Protein AF-0000000072192638 (afdb_homodimer)

pLDDT: mean 90.64, std 17.36, range [26.2, 98.94]

Sequence (590 aa):
MRHIPTTFLRSALPALLLTLCLALPALAAQKEGLLLVAFGTSVPEAQPALTAIDKEFKAAFPHSPVIWAYTSSIIRAKLEKKGVHIGDVAAGLEELARQKVDVVRVQSLHVVAGEEFSEMERLLVSWLARHPDSFKAVYLGRPLLESRQDAEDVCRAVLGATEGRRKPGELLALMGHGQSHGRGDMVIEGMRATLSYADNLAVLATVEGSRGFDQVLAAIKTSRASVIWLQPFMVVAGDHARNDLAGDEPDSWASRIRALGLTPRPVLTGLGELPGVRAVFVRHARDSRDDLLKKMRHIPTTFLRSALPALLLTLCLALPALAAQKEGLLLVAFGTSVPEAQPALTAIDKEFKAAFPHSPVIWAYTSSIIRAKLEKKGVHIGDVAAGLEELARQKVDVVRVQSLHVVAGEEFSEMERLLVSWLARHPDSFKAVYLGRPLLESRQDAEDVCRAVLGATEGRRKPGELLALMGHGQSHGRGDMVIEGMRATLSYADNLAVLATVEGSRGFDQVLAAIKTSRASVIWLQPFMVVAGDHARNDLAGDEPDSWASRIRALGLTPRPVLTGLGELPGVRAVFVRHARDSRDDLLKK

Secondary structure (DSSP, 8-state):
-----------------------------PPEEEEEEE-----GGGHHHHHHHHHHHHHHSTTS-EEEEES-HHHHHHHHHTT---B-HHHHHHHHHHTT-SEEEEEE--SSSSHHHHHHHHHHHHHHHH-TTS-SEEEEEPPS--SHHHHHHHHHHHHHTTTTTSPTT-EEEEEE---TT-TTHHHHHHHHHHHHHH-TTEEEEESSSSS-THHHHHHHHHHT-SEEEEEE-SSS--HIIIIIIT-SSTTSHHHHHHHTT-EEEE----GGGSHHHHHHHHHHHHH---BTT--/-------------------------------EEEEEEE-----GGGHHHHHHHHHHHHHHSTTS-EEEEES-HHHHHHHHHTT---B-HHHHHHHHHHTT-SEEEEEE--SSSSHHHHHHHHHHHHHHHH-TTS-SEEEEEPPS--SHHHHHHHHHHHHHTTTTTSPTT-EEEEEE---TT-TTHHHHHHHHHHHHHH-TTEEEEESSSSS-THHHHHHHHHHT-SEEEEEE-SSS--HIIIIIIT-SSTTSHHHHHHHTT-EEEE----GGGSHHHHHHHHHHHHH---BTT--

Organism: NCBI:txid901

InterPro domains:
  IPR010388 Anaerobic cobalt chelatase [PF06180] (33-287)
  IPR010388 Anaerobic cobalt chelatase [PIRSF033579] (31-289)

Structure (mmCIF, N/CA/C/O backbone):
data_AF-0000000072192638-model_v1
#
loop_
_entity.id
_entity.type
_entity.pdbx_description
1 polymer 'Sirohydrochlorin cobaltochelatase CbiK / Sirohydrochlorin ferrochelatase'
#
loop_
_atom_site.group_PDB
_atom_site.id
_atom_site.type_symbol
_atom_site.label_atom_id
_atom_site.label_alt_id
_atom_site.label_comp_id
_atom_site.label_asym_id
_atom_site.label_entity_id
_atom_site.label_seq_id
_atom_site.pdbx_PDB_ins_code
_atom_site.Cartn_x
_atom_site.Cartn_y
_atom_site.Cartn_z
_atom_site.occupancy
_atom_site.B_iso_or_equiv
_atom_site.auth_seq_id
_atom_site.auth_comp_id
_atom_site.auth_asym_id
_atom_site.auth_atom_id
_atom_site.pdbx_PDB_model_num
ATOM 1 N N . MET A 1 1 ? -65.125 16.969 -84.562 1 26.2 1 MET A N 1
ATOM 2 C CA . MET A 1 1 ? -65.375 16.531 -83.25 1 26.2 1 MET A CA 1
ATOM 3 C C . MET A 1 1 ? -64.25 16.906 -82.312 1 26.2 1 MET A C 1
ATOM 5 O O . MET A 1 1 ? -63.156 16.391 -82.375 1 26.2 1 MET A O 1
ATOM 9 N N . ARG A 1 2 ? -64.125 18.25 -81.875 1 30.3 2 ARG A N 1
ATOM 10 C CA . ARG A 1 2 ? -63.156 19.125 -81.312 1 30.3 2 ARG A CA 1
ATOM 11 C C . ARG A 1 2 ? -62.812 18.688 -79.875 1 30.3 2 ARG A C 1
ATOM 13 O O . ARG A 1 2 ? -63.719 18.359 -79.125 1 30.3 2 ARG A O 1
ATOM 20 N N . HIS A 1 3 ? -61.625 18.141 -79.688 1 32.28 3 HIS A N 1
ATOM 21 C CA . HIS A 1 3 ? -60.906 17.562 -78.562 1 32.28 3 HIS A CA 1
ATOM 22 C C . HIS A 1 3 ? -60.812 18.531 -77.375 1 32.28 3 HIS A C 1
ATOM 24 O O . HIS A 1 3 ? -60.344 19.656 -77.562 1 32.28 3 HIS A O 1
ATOM 30 N N . ILE A 1 4 ? -61.844 18.562 -76.438 1 34.12 4 ILE A N 1
ATOM 31 C CA . ILE A 1 4 ? -61.969 19.406 -75.312 1 34.12 4 ILE A CA 1
ATOM 32 C C . ILE A 1 4 ? -60.812 19.141 -74.312 1 34.12 4 ILE A C 1
ATOM 34 O O . ILE A 1 4 ? -60.531 18 -73.938 1 34.12 4 ILE A O 1
ATOM 38 N N . PRO A 1 5 ? -59.812 20.078 -74.188 1 33.78 5 PRO A N 1
ATOM 39 C CA . PRO A 1 5 ? -58.594 20.016 -73.375 1 33.78 5 PRO A CA 1
ATOM 40 C C . PRO A 1 5 ? -58.906 19.969 -71.875 1 33.78 5 PRO A C 1
ATOM 42 O O . PRO A 1 5 ? -59.594 20.844 -71.375 1 33.78 5 PRO A O 1
ATOM 45 N N . THR A 1 6 ? -59.219 18.797 -71.25 1 34.03 6 THR A N 1
ATOM 46 C CA . THR A 1 6 ? -59.562 18.703 -69.875 1 34.03 6 THR A CA 1
ATOM 47 C C . THR A 1 6 ? -58.375 19.094 -69 1 34.03 6 THR A C 1
ATOM 49 O O . THR A 1 6 ? -57.312 18.516 -69.125 1 34.03 6 THR A O 1
ATOM 52 N N . THR A 1 7 ? -58.188 20.406 -68.625 1 34.72 7 THR A N 1
ATOM 53 C CA . THR A 1 7 ? -57.125 20.969 -67.75 1 34.72 7 THR A CA 1
ATOM 54 C C . THR A 1 7 ? -57.219 20.375 -66.312 1 34.72 7 THR A C 1
ATOM 56 O O . THR A 1 7 ? -58.25 20.5 -65.625 1 34.72 7 THR A O 1
ATOM 59 N N . PHE A 1 8 ? -56.656 19.172 -66 1 31.94 8 PHE A N 1
ATOM 60 C CA . PHE A 1 8 ? -56.594 18.5 -64.75 1 31.94 8 PHE A CA 1
ATOM 61 C C . PHE A 1 8 ? -55.812 19.328 -63.719 1 31.94 8 PHE A C 1
ATOM 63 O O . PHE A 1 8 ? -54.656 19.688 -63.969 1 31.94 8 PHE A O 1
ATOM 70 N N . LEU A 1 9 ? -56.469 20.234 -62.906 1 30 9 LEU A N 1
ATOM 71 C CA . LEU A 1 9 ? -55.938 21.016 -61.812 1 30 9 LEU A CA 1
ATOM 72 C C . LEU A 1 9 ? -55.281 20.094 -60.75 1 30 9 LEU A C 1
ATOM 74 O O . LEU A 1 9 ? -55.969 19.297 -60.125 1 30 9 LEU A O 1
ATOM 78 N N . ARG A 1 10 ? -54.031 19.609 -60.938 1 32.44 10 ARG A N 1
ATOM 79 C CA . ARG A 1 10 ? -53.281 18.844 -59.969 1 32.44 10 ARG A CA 1
ATOM 80 C C . ARG A 1 10 ? -53.125 19.609 -58.656 1 32.44 10 ARG A C 1
ATOM 82 O O . ARG A 1 10 ? -52.625 20.734 -58.656 1 32.44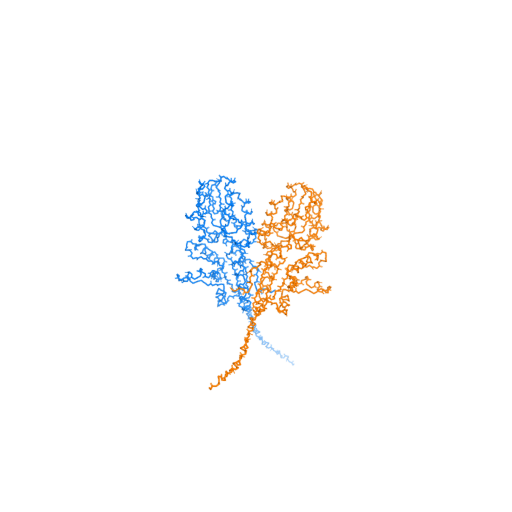 10 ARG A O 1
ATOM 89 N N . SER A 1 11 ? -54.062 19.516 -57.688 1 30.22 11 SER A N 1
ATOM 90 C CA . SER A 1 11 ? -54 20.078 -56.344 1 30.22 11 SER A CA 1
ATOM 91 C C . SER A 1 11 ? -52.719 19.641 -55.625 1 30.22 11 SER A C 1
ATOM 93 O O . SER A 1 11 ? -52.406 18.438 -55.562 1 30.22 11 SER A O 1
ATOM 95 N N . ALA A 1 12 ? -51.594 20.406 -55.719 1 35.44 12 ALA A N 1
ATOM 96 C CA . ALA A 1 12 ? -50.375 20.219 -54.969 1 35.44 12 ALA A CA 1
ATOM 97 C C . ALA A 1 12 ? -50.625 20.188 -53.469 1 35.44 12 ALA A C 1
ATOM 99 O O . ALA A 1 12 ? -51.125 21.156 -52.875 1 35.44 12 ALA A O 1
ATOM 100 N N . LEU A 1 13 ? -51.062 19.031 -52.906 1 39 13 LEU A N 1
ATOM 101 C CA . LEU A 1 13 ? -51.125 18.938 -51.469 1 39 13 LEU A CA 1
ATOM 102 C C . LEU A 1 13 ? -49.812 19.297 -50.812 1 39 13 LEU A C 1
ATOM 104 O O . LEU A 1 13 ? -48.75 18.766 -51.219 1 39 13 LEU A O 1
ATOM 108 N N . PRO A 1 14 ? -49.656 20.453 -50.188 1 40 14 PRO A N 1
ATOM 109 C CA . PRO A 1 14 ? -48.406 20.703 -49.469 1 40 14 PRO A CA 1
ATOM 110 C C . PRO A 1 14 ? -48.062 19.609 -48.469 1 40 14 PRO A C 1
ATOM 112 O O . PRO A 1 14 ? -48.969 19.094 -47.781 1 40 14 PRO A O 1
ATOM 115 N N . ALA A 1 15 ? -47.188 18.609 -48.875 1 42.5 15 ALA A N 1
ATOM 116 C CA . ALA A 1 15 ? -46.625 17.703 -47.875 1 42.5 15 ALA A CA 1
ATOM 117 C C . ALA A 1 15 ? -46.156 18.453 -46.625 1 42.5 15 ALA A C 1
ATOM 119 O O . ALA A 1 15 ? -45.281 19.344 -46.719 1 42.5 15 ALA A O 1
ATOM 120 N N . LEU A 1 16 ? -47.062 18.688 -45.719 1 42.06 16 LEU A N 1
ATOM 121 C CA . LEU A 1 16 ? -46.656 19.156 -44.375 1 42.06 16 LEU A CA 1
ATOM 122 C C . LEU A 1 16 ? -45.5 18.297 -43.844 1 42.06 16 LEU A C 1
ATOM 124 O O . LEU A 1 16 ? -45.656 17.078 -43.656 1 42.06 16 LEU A O 1
ATOM 128 N N . LEU A 1 17 ? -44.312 18.594 -44.25 1 44.81 17 LEU A N 1
ATOM 129 C CA . LEU A 1 17 ? -43.156 18 -43.594 1 44.81 17 LEU A CA 1
ATOM 130 C C . LEU A 1 17 ? -43.25 18.188 -42.062 1 44.81 17 LEU A C 1
ATOM 132 O O . LEU A 1 17 ? -43.156 19.312 -41.594 1 44.81 17 LEU A O 1
ATOM 136 N N . LEU A 1 18 ? -44.062 17.391 -41.406 1 45.38 18 LEU A N 1
ATOM 137 C CA . LEU A 1 18 ? -43.906 17.312 -39.969 1 45.38 18 LEU A CA 1
ATOM 138 C C . LEU A 1 18 ? -42.469 16.984 -39.562 1 45.38 18 LEU A C 1
ATOM 140 O O . LEU A 1 18 ? -42 15.898 -39.844 1 45.38 18 LEU A O 1
ATOM 144 N N . THR A 1 19 ? -41.625 17.969 -39.531 1 46.44 19 THR A N 1
ATOM 145 C CA . THR A 1 19 ? -40.375 17.734 -38.875 1 46.44 19 THR A CA 1
ATOM 146 C C . THR A 1 19 ? -40.594 17.156 -37.469 1 46.44 19 THR A C 1
ATOM 148 O O . THR A 1 19 ? -41.125 17.828 -36.594 1 46.44 19 THR A O 1
ATOM 151 N N . LEU A 1 20 ? -40.844 15.922 -37.438 1 45.16 20 LEU A N 1
ATOM 152 C CA . LEU A 1 20 ? -40.719 15.305 -36.125 1 45.16 20 LEU A CA 1
ATOM 153 C C . LEU A 1 20 ? -39.375 15.648 -35.5 1 45.16 20 LEU A C 1
ATOM 155 O O . LEU A 1 20 ? -38.312 15.227 -36 1 45.16 20 LEU A O 1
ATOM 159 N N . CYS A 1 21 ? -39.25 16.859 -34.906 1 45.91 21 CYS A N 1
ATOM 160 C CA . CYS A 1 21 ? -38.125 17.031 -33.969 1 45.91 21 CYS A CA 1
ATOM 161 C C . CYS A 1 21 ? -38.031 15.844 -33.031 1 45.91 21 CYS A C 1
ATOM 163 O O . CYS A 1 21 ? -38.781 15.742 -32.062 1 45.91 21 CYS A O 1
ATOM 165 N N . LEU A 1 22 ? -37.656 14.75 -33.531 1 44.25 22 LEU A N 1
ATOM 166 C CA . LEU A 1 22 ? -37.219 13.75 -32.562 1 44.25 22 LEU A CA 1
ATOM 167 C C . LEU A 1 22 ? -36.312 14.375 -31.516 1 44.25 22 LEU A C 1
ATOM 169 O O . LEU A 1 22 ? -35.188 14.812 -31.828 1 44.25 22 LEU A O 1
ATOM 173 N N . ALA A 1 23 ? -36.875 15.102 -30.531 1 42.44 23 ALA A N 1
ATOM 174 C CA . ALA A 1 23 ? -36.062 15.375 -29.344 1 42.44 23 ALA A CA 1
ATOM 175 C C . ALA A 1 23 ? -35.219 14.164 -28.969 1 42.44 23 ALA A C 1
ATOM 177 O O . ALA A 1 23 ? -35.75 13.125 -28.562 1 42.44 23 ALA A O 1
ATOM 178 N N . LEU A 1 24 ? -34.188 13.93 -29.703 1 43.53 24 LEU A N 1
ATOM 179 C CA . LEU A 1 24 ? -33.281 12.992 -29.031 1 43.53 24 LEU A CA 1
ATOM 180 C C . LEU A 1 24 ? -33.281 13.234 -27.516 1 43.53 24 LEU A C 1
ATOM 182 O O . LEU A 1 24 ? -33.156 14.367 -27.062 1 43.53 24 LEU A O 1
ATOM 186 N N . PRO A 1 25 ? -34 12.469 -26.672 1 42.62 25 PRO A N 1
ATOM 187 C CA . PRO A 1 25 ? -33.75 12.711 -25.25 1 42.62 25 PRO A CA 1
ATOM 188 C C . PRO A 1 25 ? -32.312 13.164 -24.969 1 42.62 25 PRO A C 1
ATOM 190 O O . PRO A 1 25 ? -31.375 12.633 -25.547 1 42.62 25 PRO A O 1
ATOM 193 N N . ALA A 1 26 ? -32.094 14.438 -24.906 1 43.69 26 ALA A N 1
ATOM 194 C CA . ALA A 1 26 ? -30.75 14.836 -24.453 1 43.69 26 ALA A CA 1
ATOM 195 C C . ALA A 1 26 ? -30.156 13.789 -23.516 1 43.69 26 ALA A C 1
ATOM 197 O O . ALA A 1 26 ? -30.75 13.461 -22.484 1 43.69 26 ALA A O 1
ATOM 198 N N . LEU A 1 27 ? -29.469 12.781 -23.984 1 50.38 27 LEU A N 1
ATOM 199 C CA . LEU A 1 27 ? -28.672 12.016 -23.031 1 50.38 27 LEU A CA 1
ATOM 200 C C . LEU A 1 27 ? -28.359 12.852 -21.797 1 50.38 27 LEU A C 1
ATOM 202 O O . LEU A 1 27 ? -27.656 13.852 -21.891 1 50.38 27 LEU A O 1
ATOM 206 N N . ALA A 1 28 ? -29.344 13.164 -20.984 1 52.78 28 ALA A N 1
ATOM 207 C CA . ALA A 1 28 ? -29.25 13.961 -19.766 1 52.78 28 ALA A CA 1
ATOM 208 C C . ALA A 1 28 ? -27.844 13.891 -19.188 1 52.78 28 ALA A C 1
ATOM 210 O O . ALA A 1 28 ? -27.281 12.805 -19 1 52.78 28 ALA A O 1
ATOM 211 N N . ALA A 1 29 ? -27.047 14.953 -19.281 1 72.5 29 ALA A N 1
ATOM 212 C CA . ALA A 1 29 ? -25.688 15.102 -18.766 1 72.5 29 ALA A CA 1
ATOM 213 C C . ALA A 1 29 ? -25.578 14.547 -17.344 1 72.5 29 ALA A C 1
ATOM 215 O O . ALA A 1 29 ? -26.422 14.828 -16.484 1 72.5 29 ALA A O 1
ATOM 216 N N . GLN A 1 30 ? -24.812 13.445 -17.047 1 89.25 30 GLN A N 1
ATOM 217 C CA . GLN A 1 30 ? -24.609 12.812 -15.75 1 89.25 30 GLN A CA 1
ATOM 218 C C . GLN A 1 30 ? -24.109 13.82 -14.719 1 89.25 30 GLN A C 1
ATOM 220 O O . GLN A 1 30 ? -23.219 14.609 -14.992 1 89.25 30 GLN A O 1
ATOM 225 N N . LYS A 1 31 ? -24.906 13.953 -13.664 1 96.81 31 LYS A N 1
ATOM 226 C CA . LYS A 1 31 ? -24.531 14.828 -12.547 1 96.81 31 LYS A CA 1
ATOM 227 C C . LYS A 1 31 ? -23.438 14.195 -11.703 1 96.81 31 LYS A C 1
ATOM 229 O O . LYS A 1 31 ? -23.594 13.07 -11.211 1 96.81 31 LYS A O 1
ATOM 234 N N . GLU A 1 32 ? -22.359 14.914 -11.555 1 98.19 32 GLU A N 1
ATOM 235 C CA . GLU A 1 32 ? -21.219 14.438 -10.781 1 98.19 32 GLU A CA 1
ATOM 236 C C . GLU A 1 32 ? -21.156 15.109 -9.414 1 98.19 32 GLU A C 1
ATOM 238 O O . GLU A 1 32 ? -21.578 16.266 -9.266 1 98.19 32 GLU A O 1
ATOM 243 N N . GLY A 1 33 ? -20.703 14.375 -8.414 1 98.75 33 GLY A N 1
ATOM 244 C CA . GLY A 1 33 ? -20.469 14.891 -7.078 1 98.75 33 GLY A CA 1
ATOM 245 C C . GLY A 1 33 ? -19.188 14.336 -6.453 1 98.75 33 GLY A C 1
ATOM 246 O O . GLY A 1 33 ? -18.703 13.281 -6.859 1 98.75 33 GLY A O 1
ATOM 247 N N . LEU A 1 34 ? -18.672 15.156 -5.496 1 98.88 34 LEU A N 1
ATOM 248 C CA . LEU A 1 34 ? -17.438 14.781 -4.828 1 98.88 34 LEU A CA 1
ATOM 249 C C . LEU A 1 34 ? -17.688 14.492 -3.35 1 98.88 34 LEU A C 1
ATOM 251 O O . LEU A 1 34 ? -18.422 15.219 -2.689 1 98.88 34 LEU A O 1
ATOM 255 N N . LEU A 1 35 ? -17.094 13.43 -2.896 1 98.94 35 LEU A N 1
ATOM 256 C CA . LEU A 1 35 ? -16.984 13.141 -1.471 1 98.94 35 LEU A CA 1
ATOM 257 C C . LEU A 1 35 ? -15.523 13.164 -1.027 1 98.94 35 LEU A C 1
ATOM 259 O O . LEU A 1 35 ? -14.75 12.281 -1.385 1 98.94 35 LEU A O 1
ATOM 263 N N . LEU A 1 36 ? -15.141 14.211 -0.312 1 98.88 36 LEU A N 1
ATOM 264 C CA . LEU A 1 36 ? -13.797 14.312 0.258 1 98.88 36 LEU A CA 1
ATOM 265 C C . LEU A 1 36 ? -13.758 13.695 1.651 1 98.88 36 LEU A C 1
ATOM 267 O O . LEU A 1 36 ? -14.523 14.086 2.533 1 98.88 36 LEU A O 1
ATOM 271 N N . VAL A 1 37 ? -12.852 12.695 1.82 1 98.81 37 VAL A N 1
ATOM 272 C CA . VAL A 1 37 ? -12.836 11.953 3.078 1 98.81 37 VAL A CA 1
ATOM 273 C C . VAL A 1 37 ? -11.5 12.172 3.791 1 98.81 37 VAL A C 1
ATOM 275 O O . VAL A 1 37 ? -10.445 11.805 3.271 1 98.81 37 VAL A O 1
ATOM 278 N N . ALA A 1 38 ? -11.57 12.773 4.98 1 98.06 38 ALA A N 1
ATOM 279 C CA . ALA A 1 38 ? -10.406 13.023 5.828 1 98.06 38 ALA A CA 1
ATOM 280 C C . ALA A 1 38 ? -10.578 12.367 7.195 1 98.06 38 ALA A C 1
ATOM 282 O O . ALA A 1 38 ? -11.68 11.969 7.57 1 98.06 38 ALA A O 1
ATOM 283 N N . PHE A 1 39 ? -9.453 12.148 7.844 1 95.12 39 PHE A N 1
ATOM 284 C CA . PHE A 1 39 ? -9.547 11.797 9.25 1 95.12 39 PHE A CA 1
ATOM 285 C C . PHE A 1 39 ? -10.25 12.898 10.039 1 95.12 39 PHE A C 1
ATOM 287 O O . PHE A 1 39 ? -11.094 12.609 10.891 1 95.12 39 PHE A O 1
ATOM 294 N N . GLY A 1 40 ? -9.852 14.125 9.711 1 93.19 40 GLY A N 1
ATOM 295 C CA . GLY A 1 40 ? -10.406 15.32 10.336 1 93.19 40 GLY A CA 1
ATOM 296 C C . GLY A 1 40 ? -9.477 15.938 11.367 1 93.19 40 GLY A C 1
ATOM 297 O O . GLY A 1 40 ? -8.43 15.367 11.688 1 93.19 40 GLY A O 1
ATOM 298 N N . THR A 1 41 ? -9.836 17.125 11.766 1 93.75 41 THR A N 1
ATOM 299 C CA . THR A 1 41 ? -9.117 17.797 12.836 1 93.75 41 THR A CA 1
ATOM 300 C C . THR A 1 41 ? -10.055 18.672 13.664 1 93.75 41 THR A C 1
ATOM 302 O O . THR A 1 41 ? -11.008 19.25 13.133 1 93.75 41 THR A O 1
ATOM 305 N N . SER A 1 42 ? -9.773 18.641 14.938 1 91.75 42 SER A N 1
ATOM 306 C CA . SER A 1 42 ? -10.508 19.547 15.812 1 91.75 42 SER A CA 1
ATOM 307 C C . SER A 1 42 ? -9.648 20.75 16.203 1 91.75 42 SER A C 1
ATOM 309 O O . SER A 1 42 ? -10.086 21.609 16.969 1 91.75 42 SER A O 1
ATOM 311 N N . VAL A 1 43 ? -8.43 20.812 15.727 1 91.38 43 VAL A N 1
ATOM 312 C CA . VAL A 1 43 ? -7.496 21.891 16.016 1 91.38 43 VAL A CA 1
ATOM 313 C C . VAL A 1 43 ? -7.723 23.047 15.023 1 91.38 43 VAL A C 1
ATOM 315 O O . VAL A 1 43 ? -7.445 22.906 13.836 1 91.38 43 VAL A O 1
ATOM 318 N N . PRO A 1 44 ? -8.117 24.172 15.539 1 92.12 44 PRO A N 1
ATOM 319 C CA . PRO A 1 44 ? -8.43 25.281 14.641 1 92.12 44 PRO A CA 1
ATOM 320 C C . PRO A 1 44 ? -7.25 25.688 13.766 1 92.12 44 PRO A C 1
ATOM 322 O O . PRO A 1 44 ? -7.426 25.984 12.578 1 92.12 44 PRO A O 1
ATOM 325 N N . GLU A 1 45 ? -6.086 25.625 14.297 1 93.19 45 GLU A N 1
ATOM 326 C CA . GLU A 1 45 ? -4.875 26.047 13.602 1 93.19 45 GLU A CA 1
ATOM 327 C C . GLU A 1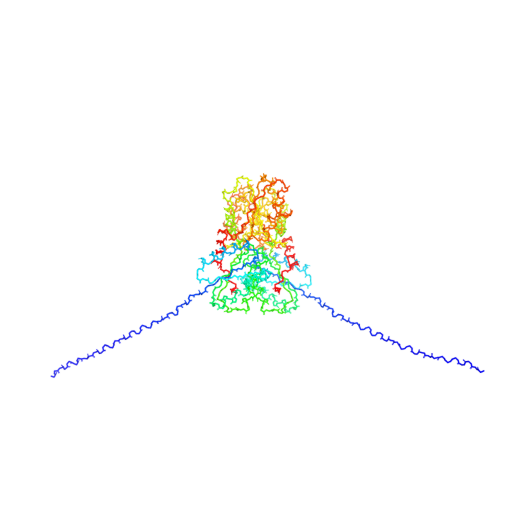 45 ? -4.551 25.109 12.438 1 93.19 45 GLU A C 1
ATOM 329 O O . GLU A 1 45 ? -3.748 25.453 11.57 1 93.19 45 GLU A O 1
ATOM 334 N N . ALA A 1 46 ? -5.195 23.984 12.438 1 93.31 46 ALA A N 1
ATOM 335 C CA . ALA A 1 46 ? -4.93 23 11.391 1 93.31 46 ALA A CA 1
ATOM 336 C C . ALA A 1 46 ? -5.945 23.109 10.258 1 93.31 46 ALA A C 1
ATOM 338 O O . ALA A 1 46 ? -5.773 22.5 9.195 1 93.31 46 ALA A O 1
ATOM 339 N N . GLN A 1 47 ? -6.922 23.922 10.367 1 93.5 47 GLN A N 1
ATOM 340 C CA . GLN A 1 47 ? -8.062 24 9.461 1 93.5 47 GLN A CA 1
ATOM 341 C C . GLN A 1 47 ? -7.648 24.562 8.102 1 93.5 47 GLN A C 1
ATOM 343 O O . GLN A 1 47 ? -8.227 24.203 7.074 1 93.5 47 GLN A O 1
ATOM 348 N N . PRO A 1 48 ? -6.613 25.422 8.062 1 95.56 48 PRO A N 1
ATOM 349 C CA . PRO A 1 48 ? -6.238 26.016 6.777 1 95.56 48 PRO A CA 1
ATOM 350 C C . PRO A 1 48 ? -5.918 24.984 5.711 1 95.56 48 PRO A C 1
ATOM 352 O O . PRO A 1 48 ? -6.219 25.188 4.531 1 95.56 48 PRO A O 1
ATOM 355 N N . ALA A 1 49 ? -5.355 23.891 6.074 1 97.62 49 ALA A N 1
ATOM 356 C CA . ALA A 1 49 ? -5.051 22.812 5.121 1 97.62 49 ALA A CA 1
ATOM 357 C C . ALA A 1 49 ? -6.32 22.281 4.469 1 97.62 49 ALA A C 1
ATOM 359 O O . ALA A 1 49 ? -6.387 22.156 3.244 1 97.62 49 ALA A O 1
ATOM 360 N N . LEU A 1 50 ? -7.336 22.031 5.266 1 97.88 50 LEU A N 1
ATOM 361 C CA . LEU A 1 50 ? -8.586 21.469 4.758 1 97.88 50 LEU A CA 1
ATOM 362 C C . LEU A 1 50 ? -9.359 22.516 3.953 1 97.88 50 LEU A C 1
ATOM 364 O O . LEU A 1 50 ? -9.984 22.188 2.945 1 97.88 50 LEU A O 1
ATOM 368 N N . THR A 1 51 ? -9.281 23.766 4.398 1 97.62 51 THR A N 1
ATOM 369 C CA . THR A 1 51 ? -9.914 24.859 3.668 1 97.62 51 THR A CA 1
ATOM 370 C C . THR A 1 51 ? -9.281 25.016 2.289 1 97.62 51 THR A C 1
ATOM 372 O O . THR A 1 51 ? -9.992 25.203 1.296 1 97.62 51 THR A O 1
ATOM 375 N N . ALA A 1 52 ? -7.984 24.984 2.264 1 98.62 52 ALA A N 1
ATOM 376 C CA . ALA A 1 52 ? -7.285 25.109 0.989 1 98.62 52 ALA A CA 1
ATOM 377 C C . ALA A 1 52 ? -7.645 23.953 0.051 1 98.62 52 ALA A C 1
ATOM 379 O O . ALA A 1 52 ? -7.832 24.172 -1.149 1 98.62 52 ALA A O 1
ATOM 380 N N . ILE A 1 53 ? -7.742 22.75 0.589 1 98.81 53 ILE A N 1
ATOM 381 C CA . ILE A 1 53 ? -8.133 21.594 -0.205 1 98.81 53 ILE A CA 1
ATOM 382 C C . ILE A 1 53 ? -9.547 21.797 -0.752 1 98.81 53 ILE A C 1
ATOM 384 O O . ILE A 1 53 ? -9.797 21.578 -1.94 1 98.81 53 ILE A O 1
ATOM 388 N N . ASP A 1 54 ? -10.438 22.234 0.095 1 98.69 54 ASP A N 1
ATOM 389 C CA . ASP A 1 54 ? -11.812 22.484 -0.315 1 98.69 54 ASP A CA 1
ATOM 390 C C . ASP A 1 54 ? -11.867 23.469 -1.486 1 98.69 54 ASP A C 1
ATOM 392 O O . ASP A 1 54 ? -12.531 23.203 -2.49 1 98.69 54 ASP A O 1
ATOM 396 N N . LYS A 1 55 ? -11.141 24.516 -1.323 1 98.69 55 LYS A N 1
ATOM 397 C CA . LYS A 1 55 ? -11.117 25.547 -2.355 1 98.69 55 LYS A CA 1
ATOM 398 C C . LYS A 1 55 ? -10.586 25 -3.674 1 98.69 55 LYS A C 1
ATOM 400 O O . LYS A 1 55 ? -11.133 25.297 -4.742 1 98.69 55 LYS A O 1
ATOM 405 N N . GLU A 1 56 ? -9.555 24.25 -3.59 1 98.75 56 GLU A N 1
ATOM 406 C CA . GLU A 1 56 ? -8.945 23.672 -4.789 1 98.75 56 GLU A CA 1
ATOM 407 C C . GLU A 1 56 ? -9.914 22.734 -5.5 1 98.75 56 GLU A C 1
ATOM 409 O O . GLU A 1 56 ? -10.023 22.766 -6.73 1 98.75 56 GLU A O 1
ATOM 414 N N . PHE A 1 57 ? -10.547 21.891 -4.77 1 98.88 57 PHE A N 1
ATOM 415 C CA . PHE A 1 57 ? -11.469 20.922 -5.363 1 98.88 57 PHE A CA 1
ATOM 416 C C . PHE A 1 57 ? -12.672 21.641 -5.973 1 98.88 57 PHE A C 1
ATOM 418 O O . PHE A 1 57 ? -13.133 21.281 -7.059 1 98.88 57 PHE A O 1
ATOM 425 N N . LYS A 1 58 ? -13.211 22.641 -5.316 1 98.69 58 LYS A N 1
ATOM 426 C CA . LYS A 1 58 ? -14.344 23.391 -5.855 1 98.69 58 LYS A CA 1
ATOM 427 C C . LYS A 1 58 ? -13.961 24.109 -7.145 1 98.69 58 LYS A C 1
ATOM 429 O O . LYS A 1 58 ? -14.773 24.234 -8.062 1 98.69 58 LYS A O 1
ATOM 434 N N . ALA A 1 59 ? -12.734 24.5 -7.219 1 98.62 59 ALA A N 1
ATOM 435 C CA . ALA A 1 59 ? -12.25 25.141 -8.438 1 98.62 59 ALA A CA 1
ATOM 436 C C . ALA A 1 59 ? -12.078 24.125 -9.562 1 98.62 59 ALA A C 1
ATOM 438 O O . ALA A 1 59 ? -12.359 24.422 -10.727 1 98.62 59 ALA A O 1
ATOM 439 N N . ALA A 1 60 ? -11.656 22.969 -9.242 1 98.5 60 ALA A N 1
ATOM 440 C CA . ALA A 1 60 ? -11.367 21.938 -10.234 1 98.5 60 ALA A CA 1
ATOM 441 C C . ALA A 1 60 ? -12.656 21.281 -10.719 1 98.5 60 ALA A C 1
ATOM 443 O O . ALA A 1 60 ? -12.711 20.766 -11.836 1 98.5 60 ALA A O 1
ATOM 444 N N . PHE A 1 61 ? -13.641 21.297 -9.852 1 98.25 61 PHE A N 1
ATOM 445 C CA . PHE A 1 61 ? -14.938 20.703 -10.172 1 98.25 61 PHE A CA 1
ATOM 446 C C . PHE A 1 61 ? -16.062 21.703 -9.945 1 98.25 61 PHE A C 1
ATOM 448 O O . PHE A 1 61 ? -16.953 21.469 -9.109 1 98.25 61 PHE A O 1
ATOM 455 N N . PRO A 1 62 ? -16.141 22.719 -10.789 1 97.06 62 PRO A N 1
ATOM 456 C CA . PRO A 1 62 ? -17.016 23.859 -10.508 1 97.06 62 PRO A CA 1
ATOM 457 C C . PRO A 1 62 ? -18.5 23.5 -10.562 1 97.06 62 PRO A C 1
ATOM 459 O O . PRO A 1 62 ? -19.328 24.203 -9.969 1 97.06 62 PRO A O 1
ATOM 462 N N . HIS A 1 63 ? -18.875 22.422 -11.109 1 96.31 63 HIS A N 1
ATOM 463 C CA . HIS A 1 63 ? -20.297 22.109 -11.25 1 96.31 63 HIS A CA 1
ATOM 464 C C . HIS A 1 63 ? -20.688 20.922 -10.383 1 96.31 63 HIS A C 1
ATOM 466 O O . HIS A 1 63 ? -21.797 20.406 -10.484 1 96.31 63 HIS A O 1
ATOM 472 N N . SER A 1 64 ? -19.812 20.5 -9.523 1 98.06 64 SER A N 1
ATOM 473 C CA . SER A 1 64 ? -20.062 19.344 -8.672 1 98.06 64 SER A CA 1
ATOM 474 C C . SER A 1 64 ? -20.188 19.75 -7.207 1 98.06 64 SER A C 1
ATOM 476 O O . SER A 1 64 ? -19.375 20.531 -6.699 1 98.06 64 SER A O 1
ATOM 478 N N . PRO A 1 65 ? -21.297 19.281 -6.586 1 98.31 65 PRO A N 1
ATOM 479 C CA . PRO A 1 65 ? -21.25 19.453 -5.133 1 98.31 65 PRO A CA 1
ATOM 480 C C . PRO A 1 65 ? -20.047 18.781 -4.488 1 98.31 65 PRO A C 1
ATOM 482 O O . PRO A 1 65 ? -19.625 17.703 -4.922 1 98.31 65 PRO A O 1
ATOM 485 N N . VAL A 1 66 ? -19.484 19.469 -3.502 1 98.62 66 VAL A N 1
ATOM 486 C CA . VAL A 1 66 ? -18.375 18.938 -2.73 1 98.62 66 VAL A CA 1
ATOM 487 C C . VAL A 1 66 ? -18.812 18.703 -1.285 1 98.62 66 VAL A C 1
ATOM 489 O O . VAL A 1 66 ? -19.109 19.656 -0.561 1 98.62 66 VAL A O 1
ATOM 492 N N . ILE A 1 67 ? -18.875 17.422 -0.904 1 98.62 67 ILE A N 1
ATOM 493 C CA . ILE A 1 67 ? -19.281 17.047 0.439 1 98.62 67 ILE A CA 1
ATOM 494 C C . ILE A 1 67 ? -18.094 16.484 1.213 1 98.62 67 ILE A C 1
ATOM 496 O O . ILE A 1 67 ? -17.297 15.719 0.671 1 98.62 67 ILE A O 1
ATOM 500 N N . TRP A 1 68 ? -18.031 16.922 2.496 1 98.56 68 TRP A N 1
ATOM 501 C CA . TRP A 1 68 ? -16.938 16.453 3.352 1 98.56 68 TRP A CA 1
ATOM 502 C C . TRP A 1 68 ? -17.422 15.352 4.293 1 98.56 68 TRP A C 1
ATOM 504 O O . TRP A 1 68 ? -18.547 15.406 4.797 1 98.56 68 TRP A O 1
ATOM 514 N N . ALA A 1 69 ? -16.562 14.352 4.512 1 98.5 69 ALA A N 1
ATOM 515 C CA . ALA A 1 69 ? -16.75 13.328 5.535 1 98.5 69 ALA A CA 1
ATOM 516 C C . ALA A 1 69 ? -15.484 13.148 6.367 1 98.5 69 ALA A C 1
ATOM 518 O O . ALA A 1 69 ? -14.375 13.156 5.832 1 98.5 69 ALA A O 1
ATOM 519 N N . TYR A 1 70 ? -15.664 13.031 7.668 1 97.75 70 TYR A N 1
ATOM 520 C CA . TYR A 1 70 ? -14.562 12.703 8.57 1 97.75 70 TYR A CA 1
ATOM 521 C C . TYR A 1 70 ? -14.719 11.289 9.117 1 97.75 70 TYR A C 1
ATOM 523 O O . TYR A 1 70 ? -15.797 10.906 9.57 1 97.75 70 TYR A O 1
ATOM 531 N N . THR A 1 71 ? -13.625 10.539 9.094 1 96 71 THR A N 1
ATOM 532 C CA . THR A 1 71 ? -13.695 9.148 9.523 1 96 71 THR A CA 1
ATOM 533 C C . THR A 1 71 ? -13.625 9.047 11.039 1 96 71 THR A C 1
ATOM 535 O O . THR A 1 71 ? -14.133 8.094 11.633 1 96 71 THR A O 1
ATOM 538 N N . SER A 1 72 ? -13.031 10.008 11.727 1 95.44 72 SER A N 1
ATOM 539 C CA . SER A 1 72 ? -12.883 9.953 13.18 1 95.44 72 SER A CA 1
ATOM 540 C C . SER A 1 72 ? -14.172 10.383 13.875 1 95.44 72 SER A C 1
ATOM 542 O O . SER A 1 72 ? -14.562 11.555 13.812 1 95.44 72 SER A O 1
ATOM 544 N N . SER A 1 73 ? -14.727 9.445 14.625 1 95.5 73 SER A N 1
ATOM 545 C CA . SER A 1 73 ? -15.93 9.766 15.391 1 95.5 73 SER A CA 1
ATOM 546 C C . SER A 1 73 ? -15.625 10.742 16.531 1 95.5 73 SER A C 1
ATOM 548 O O . SER A 1 73 ? -16.453 11.578 16.875 1 95.5 73 SER A O 1
ATOM 550 N N . ILE A 1 74 ? -14.445 10.672 17.016 1 95.69 74 ILE A N 1
ATOM 551 C CA . ILE A 1 74 ? -14.008 11.539 18.094 1 95.69 74 ILE A CA 1
ATOM 552 C C . ILE A 1 74 ? -13.953 12.992 17.609 1 95.69 74 ILE A C 1
ATOM 554 O O . ILE A 1 74 ? -14.461 13.891 18.281 1 95.69 74 ILE A O 1
ATOM 558 N N . ILE A 1 75 ? -13.414 13.148 16.406 1 96.12 75 ILE A N 1
ATOM 559 C CA . ILE A 1 75 ? -13.289 14.484 15.852 1 96.12 75 ILE A CA 1
ATOM 560 C C . ILE A 1 75 ? -14.672 15.031 15.508 1 96.12 75 ILE A C 1
ATOM 562 O O . ILE A 1 75 ? -14.969 16.203 15.781 1 96.12 75 ILE A O 1
ATOM 566 N N . ARG A 1 76 ? -15.469 14.203 14.93 1 97.25 76 ARG A N 1
ATOM 567 C CA . ARG A 1 76 ? -16.812 14.641 14.594 1 97.25 76 ARG A CA 1
ATOM 568 C C . ARG A 1 76 ? -17.578 15.062 15.852 1 97.25 76 ARG A C 1
ATOM 570 O O . ARG A 1 76 ? -18.266 16.094 15.844 1 97.25 76 ARG A O 1
ATOM 577 N N . ALA A 1 77 ? -17.406 14.312 16.891 1 97.25 77 ALA A N 1
ATOM 578 C CA . ALA A 1 77 ? -18.078 14.633 18.141 1 97.25 77 ALA A CA 1
ATOM 579 C C . ALA A 1 77 ? -17.594 15.961 18.719 1 97.25 77 ALA A C 1
ATOM 581 O O . ALA A 1 77 ? -18.375 16.781 19.188 1 97.25 77 ALA A O 1
ATOM 582 N N . LYS A 1 78 ? -16.344 16.188 18.688 1 96.31 78 LYS A N 1
ATOM 583 C CA . LYS A 1 78 ? -15.758 17.422 19.172 1 96.31 78 LYS A CA 1
ATOM 584 C C . LYS A 1 78 ? -16.266 18.625 18.375 1 96.31 78 LYS A C 1
ATOM 586 O O . LYS A 1 78 ? -16.578 19.672 18.938 1 96.31 78 LYS A O 1
ATOM 591 N N . LEU A 1 79 ? -16.328 18.438 17.141 1 96.25 79 LEU A N 1
ATOM 592 C CA . LEU A 1 79 ? -16.781 19.516 16.266 1 96.25 79 LEU A CA 1
ATOM 593 C C . LEU A 1 79 ? -18.266 19.781 16.484 1 96.25 79 LEU A C 1
ATOM 595 O O . LEU A 1 79 ? -18.703 20.953 16.484 1 96.25 79 LEU A O 1
ATOM 599 N N . GLU A 1 80 ? -18.969 18.75 16.672 1 96.31 80 GLU A N 1
ATOM 600 C CA . GLU A 1 80 ? -20.391 18.891 16.922 1 96.31 80 GLU A CA 1
ATOM 601 C C . GLU A 1 80 ? -20.641 19.75 18.172 1 96.31 80 GLU A C 1
ATOM 603 O O . GLU A 1 80 ? -21.562 20.578 18.188 1 96.31 80 GLU A O 1
ATOM 608 N N . LYS A 1 81 ? -19.875 19.531 19.156 1 96.81 81 LYS A N 1
ATOM 609 C CA . LYS A 1 81 ? -19.969 20.297 20.406 1 96.81 81 LYS A CA 1
ATOM 610 C C . LYS A 1 81 ? -19.703 21.766 20.156 1 96.81 81 LYS A C 1
ATOM 612 O O . LYS A 1 81 ? -20.172 22.625 20.906 1 96.81 81 LYS A O 1
ATOM 617 N N . LYS A 1 82 ? -19.031 22.078 19.125 1 95.31 82 LYS A N 1
ATOM 618 C CA . LYS A 1 82 ? -18.703 23.453 18.781 1 95.31 82 LYS A CA 1
ATOM 619 C C . LYS A 1 82 ? -19.656 24 17.719 1 95.31 82 LYS A C 1
ATOM 621 O O . LYS A 1 82 ? -19.406 25.047 17.141 1 95.31 82 LYS A O 1
ATOM 626 N N . GLY A 1 83 ? -20.609 23.219 17.297 1 95.38 83 GLY A N 1
ATOM 627 C CA . GLY A 1 83 ? -21.641 23.672 16.359 1 95.38 83 GLY A CA 1
ATOM 628 C C . GLY A 1 83 ? -21.297 23.391 14.914 1 95.38 83 GLY A C 1
ATOM 629 O O . GLY A 1 83 ? -21.984 23.875 14.008 1 95.38 83 GLY A O 1
ATOM 630 N N . VAL A 1 84 ? -20.281 22.703 14.695 1 94.69 84 VAL A N 1
ATOM 631 C CA . VAL A 1 84 ? -19.891 22.344 13.328 1 94.69 84 VAL A CA 1
ATOM 632 C C . VAL A 1 84 ? -20.297 20.906 13.023 1 94.69 84 VAL A C 1
ATOM 634 O O . VAL A 1 84 ? -19.859 19.969 13.695 1 94.69 84 VAL A O 1
ATOM 637 N N . HIS A 1 85 ? -21.109 20.766 12.023 1 95.5 85 HIS A N 1
ATOM 638 C CA . HIS A 1 85 ? -21.609 19.438 11.68 1 95.5 85 HIS A CA 1
ATOM 639 C C . HIS A 1 85 ? -20.891 18.891 10.453 1 95.5 85 HIS A C 1
ATOM 641 O O . HIS A 1 85 ? -20.984 19.469 9.367 1 95.5 85 HIS A O 1
ATOM 647 N N . ILE A 1 86 ? -20.219 17.844 10.617 1 96.5 86 ILE A N 1
ATOM 648 C CA . ILE A 1 86 ? -19.594 17.078 9.531 1 96.5 86 ILE A CA 1
ATOM 649 C C . ILE A 1 86 ? -19.953 15.602 9.672 1 96.5 86 ILE A C 1
ATOM 651 O O . ILE A 1 86 ? -19.812 15.023 10.742 1 96.5 86 ILE A O 1
ATOM 655 N N . GLY A 1 87 ? -20.422 15.016 8.609 1 97.56 87 GLY A N 1
ATOM 656 C CA . GLY A 1 87 ? -20.859 13.633 8.641 1 97.56 87 GLY A CA 1
ATOM 657 C C . GLY A 1 87 ? -19.75 12.641 8.367 1 97.56 87 GLY A C 1
ATOM 658 O O . GLY A 1 87 ? -18.609 13.039 8.109 1 97.56 87 GLY A O 1
ATOM 659 N N . ASP A 1 88 ? -20.094 11.336 8.578 1 97.69 88 ASP A N 1
ATOM 660 C CA . ASP A 1 88 ? -19.203 10.25 8.18 1 97.69 88 ASP A CA 1
ATOM 661 C C . ASP A 1 88 ? -19.406 9.867 6.719 1 97.69 88 ASP A C 1
ATOM 663 O O . ASP A 1 88 ? -20.109 10.57 5.98 1 97.69 88 ASP A O 1
ATOM 667 N N . VAL A 1 89 ? -18.766 8.844 6.297 1 98.06 89 VAL A N 1
ATOM 668 C CA . VAL A 1 89 ? -18.781 8.406 4.902 1 98.06 89 VAL A CA 1
ATOM 669 C C . VAL A 1 89 ? -20.203 8.094 4.469 1 98.06 89 VAL A C 1
ATOM 671 O O . VAL A 1 89 ? -20.656 8.531 3.408 1 98.06 89 VAL A O 1
ATOM 674 N N . ALA A 1 90 ? -20.938 7.391 5.273 1 97.69 90 ALA A N 1
ATOM 675 C CA . ALA A 1 90 ? -22.312 7.035 4.949 1 97.69 90 ALA A CA 1
ATOM 676 C C . ALA A 1 90 ? -23.172 8.281 4.766 1 97.69 90 ALA A C 1
ATOM 678 O O . ALA A 1 90 ? -23.922 8.391 3.791 1 97.69 90 ALA A O 1
ATOM 679 N N . ALA A 1 91 ? -23.062 9.188 5.691 1 98.31 91 ALA A N 1
ATOM 680 C CA . ALA A 1 91 ? -23.828 10.43 5.609 1 98.31 91 ALA A CA 1
ATOM 681 C C . ALA A 1 91 ? -23.5 11.188 4.328 1 98.31 91 ALA A C 1
ATOM 683 O O . ALA A 1 91 ? -24.375 11.789 3.709 1 98.31 91 ALA A O 1
ATOM 684 N N . GLY A 1 92 ? -22.203 11.164 3.963 1 98.62 92 GLY A N 1
ATOM 685 C CA . GLY A 1 92 ? -21.797 11.812 2.727 1 98.62 92 GLY A CA 1
ATOM 686 C C . GLY A 1 92 ? -22.422 11.188 1.492 1 98.62 92 GLY A C 1
ATOM 687 O O . GLY A 1 92 ? -22.906 11.898 0.607 1 98.62 92 GLY A O 1
ATOM 688 N N . LEU A 1 93 ? -22.422 9.906 1.479 1 98.62 93 LEU A N 1
ATOM 689 C CA . LEU A 1 93 ? -23.031 9.203 0.357 1 98.62 93 LEU A CA 1
ATOM 690 C C . LEU A 1 93 ? -24.531 9.469 0.299 1 98.62 93 LEU A C 1
ATOM 692 O O . LEU A 1 93 ? -25.094 9.672 -0.782 1 98.62 93 LEU A O 1
ATOM 696 N N . GLU A 1 94 ? -25.188 9.453 1.407 1 98.56 94 GLU A N 1
ATOM 697 C CA . GLU A 1 94 ? -26.625 9.727 1.479 1 98.56 94 GLU A CA 1
ATOM 698 C C . GLU A 1 94 ? -26.938 11.125 0.974 1 98.56 94 GLU A C 1
ATOM 700 O O . GLU A 1 94 ? -27.922 11.328 0.262 1 98.56 94 GLU A O 1
ATOM 705 N N . GLU A 1 95 ? -26.094 12.055 1.385 1 98.5 95 GLU A N 1
ATOM 706 C CA . GLU A 1 95 ? -26.297 13.4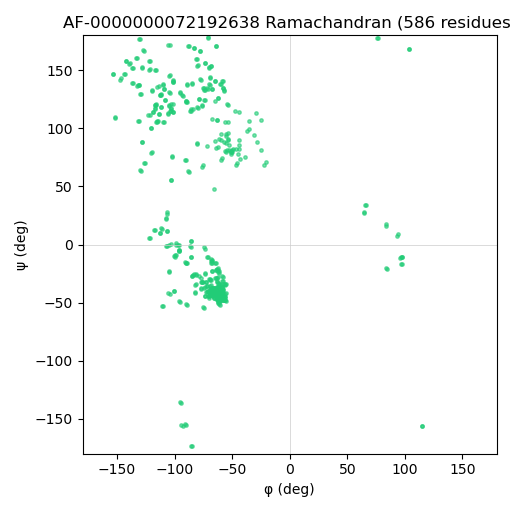3 0.94 1 98.5 95 GLU A CA 1
ATOM 707 C C . GLU A 1 95 ? -26.172 13.539 -0.576 1 98.5 95 GLU A C 1
ATOM 709 O O . GLU A 1 95 ? -26.969 14.219 -1.226 1 98.5 95 GLU A O 1
ATOM 714 N N . LEU A 1 96 ? -25.203 12.883 -1.153 1 98.69 96 LEU A N 1
ATOM 715 C CA . LEU A 1 96 ? -25.016 12.906 -2.6 1 98.69 96 LEU A CA 1
ATOM 716 C C . LEU A 1 96 ? -26.172 12.227 -3.309 1 98.69 96 LEU A C 1
ATOM 718 O O . LEU A 1 96 ? -26.625 12.68 -4.363 1 98.69 96 LEU A O 1
ATOM 722 N N . ALA A 1 97 ? -26.625 11.172 -2.732 1 98.25 97 ALA A N 1
ATOM 723 C CA . ALA A 1 97 ? -27.781 10.484 -3.293 1 98.25 97 ALA A CA 1
ATOM 724 C C . ALA A 1 97 ? -29.016 11.375 -3.264 1 98.25 97 ALA A C 1
ATOM 726 O O . ALA A 1 97 ? -29.781 11.43 -4.234 1 98.25 97 ALA A O 1
ATOM 727 N N . ARG A 1 98 ? -29.219 12.023 -2.164 1 97.88 98 ARG A N 1
ATOM 728 C CA . ARG A 1 98 ? -30.344 12.945 -2.025 1 97.88 98 ARG A CA 1
ATOM 729 C C . ARG A 1 98 ? -30.297 14.047 -3.08 1 97.88 98 ARG A C 1
ATOM 731 O O . ARG A 1 98 ? -31.328 14.492 -3.57 1 97.88 98 ARG A O 1
ATOM 738 N N . GLN A 1 99 ? -29.125 14.406 -3.455 1 97.75 99 GLN A N 1
ATOM 739 C CA . GLN A 1 99 ? -28.922 15.453 -4.453 1 97.75 99 GLN A CA 1
ATOM 740 C C . GLN A 1 99 ? -28.984 14.883 -5.867 1 97.75 99 GLN A C 1
ATOM 742 O O . GLN A 1 99 ? -28.688 15.586 -6.836 1 97.75 99 GLN A O 1
ATOM 747 N N . LYS A 1 100 ? -29.25 13.617 -6.008 1 97.38 100 LYS A N 1
ATOM 748 C CA . LYS A 1 100 ? -29.484 12.914 -7.27 1 97.38 100 LYS A CA 1
ATOM 749 C C . LYS A 1 100 ? -28.203 12.891 -8.117 1 97.38 100 LYS A C 1
ATOM 751 O O . LYS A 1 100 ? -28.266 13.062 -9.336 1 97.38 100 LYS A O 1
ATOM 756 N N . VAL A 1 101 ? -27.125 12.812 -7.43 1 98.31 101 VAL A N 1
ATOM 757 C CA . VAL A 1 101 ? -25.844 12.633 -8.117 1 98.31 101 VAL A CA 1
ATOM 758 C C . VAL A 1 101 ? -25.828 11.273 -8.812 1 98.31 101 VAL A C 1
ATOM 760 O O . VAL A 1 101 ? -26.266 10.273 -8.25 1 98.31 101 VAL A O 1
ATOM 763 N N . ASP A 1 102 ? -25.25 11.211 -10.047 1 98.06 102 ASP A N 1
ATOM 764 C CA . ASP A 1 102 ? -25.141 9.977 -10.812 1 98.06 102 ASP A CA 1
ATOM 765 C C . ASP A 1 102 ? -23.766 9.32 -10.602 1 98.06 102 ASP A C 1
ATOM 767 O O . ASP A 1 102 ? -23.688 8.109 -10.391 1 98.06 102 ASP A O 1
ATOM 771 N N . VAL A 1 103 ? -22.828 10.188 -10.758 1 98.31 103 VAL A N 1
ATOM 772 C CA . VAL A 1 103 ? -21.438 9.719 -10.672 1 98.31 103 VAL A CA 1
ATOM 773 C C . VAL A 1 103 ? -20.75 10.367 -9.477 1 98.31 103 VAL A C 1
ATOM 775 O O . VAL A 1 103 ? -20.688 11.594 -9.383 1 98.31 103 VAL A O 1
ATOM 778 N N . VAL A 1 104 ? -20.266 9.555 -8.547 1 98.75 104 VAL A N 1
ATOM 779 C CA . VAL A 1 104 ? -19.578 10.055 -7.359 1 98.75 104 VAL A CA 1
ATOM 780 C C . VAL A 1 104 ? -18.078 9.836 -7.504 1 98.75 104 VAL A C 1
ATOM 782 O O . VAL A 1 104 ? -17.641 8.75 -7.879 1 98.75 104 VAL A O 1
ATOM 785 N N . ARG A 1 105 ? -17.312 10.844 -7.258 1 98.81 105 ARG A N 1
ATOM 786 C CA . ARG A 1 105 ? -15.875 10.719 -7.059 1 98.81 105 ARG A CA 1
ATOM 787 C C . ARG A 1 105 ? -15.508 10.883 -5.586 1 98.81 105 ARG A C 1
ATOM 789 O O . ARG A 1 105 ? -15.695 11.961 -5.012 1 98.81 105 ARG A O 1
ATOM 796 N N . VAL A 1 106 ? -15.055 9.805 -5.035 1 98.88 106 VAL A N 1
ATOM 797 C CA . VAL A 1 106 ? -14.562 9.844 -3.664 1 98.88 106 VAL A CA 1
ATOM 798 C C . VAL A 1 106 ? -13.055 10.086 -3.662 1 98.88 106 VAL A C 1
ATOM 800 O O . VAL A 1 106 ? -12.305 9.391 -4.344 1 98.88 106 VAL A O 1
ATOM 803 N N . GLN A 1 107 ? -12.625 11.07 -2.9 1 98.88 107 GLN A N 1
ATOM 804 C CA . GLN A 1 107 ? -11.188 11.281 -2.766 1 98.88 107 GLN A CA 1
ATOM 805 C C . GLN A 1 107 ? -10.742 11.125 -1.314 1 98.88 107 GLN A C 1
ATOM 807 O O . GLN A 1 107 ? -11.141 11.906 -0.448 1 98.88 107 GLN A O 1
ATOM 812 N N . SER A 1 108 ? -9.961 10.086 -1.156 1 98.38 108 SER A N 1
ATOM 813 C CA . SER A 1 108 ? -9.273 9.922 0.123 1 98.38 108 SER A CA 1
ATOM 814 C C . SER A 1 108 ? -8.227 11.008 0.34 1 98.38 108 SER A C 1
ATOM 816 O O . SER A 1 108 ? -7.41 11.273 -0.543 1 98.38 108 SER A O 1
ATOM 818 N N . LEU A 1 109 ? -8.219 11.578 1.51 1 98.75 109 LEU A N 1
ATOM 819 C CA . LEU A 1 109 ? -7.199 12.57 1.823 1 98.75 109 LEU A CA 1
ATOM 820 C C . LEU A 1 109 ? -6.168 12.008 2.789 1 98.75 109 LEU A C 1
ATOM 822 O O . LEU A 1 109 ? -5.605 12.734 3.605 1 98.75 109 LEU A O 1
ATOM 826 N N . HIS A 1 110 ? -5.984 10.711 2.748 1 97.69 110 HIS A N 1
ATOM 827 C CA . HIS A 1 110 ? -4.918 10.023 3.467 1 97.69 110 HIS A CA 1
ATOM 828 C C . HIS A 1 110 ? -3.596 10.125 2.715 1 97.69 110 HIS A C 1
ATOM 830 O O . HIS A 1 110 ? -3.582 10.312 1.495 1 97.69 110 HIS A O 1
ATOM 836 N N . VAL A 1 111 ? -2.533 10.039 3.475 1 97.94 111 VAL A N 1
ATOM 837 C CA . VAL A 1 111 ? -1.213 10.125 2.861 1 97.94 111 VAL A CA 1
ATOM 838 C C . VAL A 1 111 ? -0.82 8.766 2.289 1 97.94 111 VAL A C 1
ATOM 840 O O . VAL A 1 111 ? -0.271 8.68 1.188 1 97.94 111 VAL A O 1
ATOM 843 N N . VAL A 1 112 ? -1.116 7.73 3.021 1 95.94 112 VAL A N 1
ATOM 844 C CA . VAL A 1 112 ? -0.775 6.359 2.658 1 95.94 112 VAL A CA 1
ATOM 845 C C . VAL A 1 112 ? -2.02 5.477 2.74 1 95.94 112 VAL A C 1
ATOM 847 O O . VAL A 1 112 ? -2.955 5.781 3.482 1 95.94 112 VAL A O 1
ATOM 850 N N . ALA A 1 113 ? -2.018 4.398 1.916 1 94.69 113 ALA A N 1
ATOM 851 C CA . ALA A 1 113 ? -3.102 3.426 2.006 1 94.69 113 ALA A CA 1
ATOM 852 C C . ALA A 1 113 ? -2.934 2.527 3.227 1 94.69 113 ALA A C 1
ATOM 854 O O . ALA A 1 113 ? -2.734 1.318 3.094 1 94.69 113 ALA A O 1
ATOM 855 N N . GLY A 1 114 ? -3.066 3.117 4.41 1 91.81 114 GLY A N 1
ATOM 856 C CA . GLY A 1 114 ? -2.945 2.4 5.672 1 91.81 114 GLY A CA 1
ATOM 857 C C . GLY A 1 114 ? -4.273 1.901 6.203 1 91.81 114 GLY A C 1
ATOM 858 O O . GLY A 1 114 ? -5.203 1.647 5.434 1 91.81 114 GLY A O 1
ATOM 859 N N . GLU A 1 115 ? -4.371 1.695 7.449 1 90.5 115 GLU A N 1
ATOM 860 C CA . GLU A 1 115 ? -5.547 1.122 8.094 1 90.5 115 GLU A CA 1
ATOM 861 C C . GLU A 1 115 ? -6.766 2.029 7.934 1 90.5 115 GLU A C 1
ATOM 863 O O . GLU A 1 115 ? -7.863 1.554 7.641 1 90.5 115 GLU A O 1
ATOM 868 N N . GLU A 1 116 ? -6.582 3.32 8.102 1 92.12 116 GLU A N 1
ATOM 869 C CA . GLU A 1 116 ? -7.699 4.254 8.008 1 92.12 116 GLU A CA 1
ATOM 870 C C . GLU A 1 116 ? -8.281 4.277 6.602 1 92.12 116 GLU A C 1
ATOM 872 O O . GLU A 1 116 ? -9.5 4.34 6.43 1 92.12 116 GLU A O 1
ATOM 877 N N . PHE A 1 117 ? -7.414 4.266 5.664 1 94.81 117 PHE A N 1
ATOM 878 C CA . PHE A 1 117 ? -7.895 4.211 4.289 1 94.81 117 PHE A CA 1
ATOM 879 C C . PHE A 1 117 ? -8.672 2.926 4.039 1 94.81 117 PHE A C 1
ATOM 881 O O . PHE A 1 117 ? -9.742 2.953 3.43 1 94.81 117 PHE A O 1
ATOM 888 N N . SER A 1 118 ? -8.117 1.801 4.441 1 92.88 118 SER A N 1
ATOM 889 C CA . SER A 1 118 ? -8.766 0.506 4.238 1 92.88 118 SER A CA 1
ATOM 890 C C . SER A 1 118 ? -10.148 0.47 4.879 1 92.88 118 SER A C 1
ATOM 892 O O . SER A 1 118 ? -11.102 -0.029 4.277 1 92.88 118 SER A O 1
ATOM 894 N N . GLU A 1 119 ? -10.211 0.967 6.066 1 92.69 119 GLU A N 1
ATOM 895 C CA . GLU A 1 119 ? -11.5 1.013 6.762 1 92.69 119 GLU A CA 1
ATOM 896 C C . GLU A 1 119 ? -12.5 1.877 6.004 1 92.69 119 GLU A C 1
ATOM 898 O O . GLU A 1 119 ? -13.672 1.511 5.875 1 92.69 119 GLU A O 1
ATOM 903 N N . MET A 1 120 ? -12.039 2.943 5.555 1 96.19 120 MET A N 1
ATOM 904 C CA . MET A 1 120 ? -12.898 3.834 4.773 1 96.19 120 MET A CA 1
ATOM 905 C C . MET A 1 120 ? -13.406 3.139 3.518 1 96.19 120 MET A C 1
ATOM 907 O O . MET A 1 120 ? -14.594 3.211 3.201 1 96.19 120 MET A O 1
ATOM 911 N N . GLU A 1 121 ? -12.508 2.514 2.797 1 96.38 121 GLU A N 1
ATOM 912 C CA . GLU A 1 121 ? -12.898 1.819 1.573 1 96.38 121 GLU A CA 1
ATOM 913 C C . GLU A 1 121 ? -13.93 0.729 1.861 1 96.38 121 GLU A C 1
ATOM 915 O O . GLU A 1 121 ? -14.898 0.568 1.116 1 96.38 121 GLU A O 1
ATOM 920 N N . ARG A 1 122 ? -13.75 -0.015 2.924 1 95.31 122 ARG A N 1
ATOM 921 C CA . ARG A 1 122 ? -14.695 -1.063 3.301 1 95.31 122 ARG A CA 1
ATOM 922 C C . ARG A 1 122 ? -16.078 -0.484 3.58 1 95.31 122 ARG A C 1
ATOM 924 O O . ARG A 1 122 ? -17.094 -1.063 3.186 1 95.31 122 ARG A O 1
ATOM 931 N N . LEU A 1 123 ? -16.078 0.647 4.254 1 95.06 123 LEU A N 1
ATOM 932 C CA . LEU A 1 123 ? -17.344 1.312 4.551 1 95.06 123 LEU A CA 1
ATOM 933 C C . LEU A 1 123 ? -18.047 1.732 3.264 1 95.06 123 LEU A C 1
ATOM 935 O O . LEU A 1 123 ? -19.25 1.553 3.129 1 95.06 123 LEU A O 1
ATOM 939 N N . LEU A 1 124 ? -17.312 2.223 2.355 1 97.56 124 LEU A N 1
ATOM 940 C CA . LEU A 1 124 ? -17.844 2.609 1.06 1 97.56 124 LEU A CA 1
ATOM 941 C C . LEU A 1 124 ? -18.453 1.407 0.342 1 97.56 124 LEU A C 1
ATOM 943 O O . LEU A 1 124 ? -19.625 1.444 -0.07 1 97.56 124 LEU A O 1
ATOM 947 N N . VAL A 1 125 ? -17.672 0.37 0.263 1 96.62 125 VAL A N 1
ATOM 948 C CA . VAL A 1 125 ? -18.062 -0.818 -0.487 1 96.62 125 VAL A CA 1
ATOM 949 C C . VAL A 1 125 ? -19.281 -1.467 0.168 1 96.62 125 VAL A C 1
ATOM 951 O O . VAL A 1 125 ? -20.234 -1.853 -0.517 1 96.62 125 VAL A O 1
ATOM 954 N N . SER A 1 126 ? -19.25 -1.527 1.465 1 94.81 126 SER A N 1
ATOM 955 C CA . SER A 1 126 ? -20.359 -2.119 2.199 1 94.81 126 SER A CA 1
ATOM 956 C C . SER A 1 126 ? -21.641 -1.321 1.996 1 94.81 126 SER A C 1
ATOM 958 O O . SER A 1 126 ? -22.719 -1.897 1.771 1 94.81 126 SER A O 1
ATOM 960 N N . TRP A 1 127 ? -21.516 0 2.117 1 96.19 127 TRP A N 1
ATOM 961 C CA . TRP A 1 127 ? -22.688 0.854 1.925 1 96.19 127 TRP A CA 1
ATOM 962 C C . TRP A 1 127 ? -23.25 0.707 0.512 1 96.19 127 TRP A C 1
ATOM 964 O O . TRP A 1 127 ? -24.453 0.572 0.325 1 96.19 127 TRP A O 1
ATOM 974 N N . LEU A 1 128 ? -22.422 0.663 -0.432 1 96.75 128 LEU A N 1
ATOM 975 C CA . LEU A 1 128 ? -22.828 0.569 -1.829 1 96.75 128 LEU A CA 1
ATOM 976 C C . LEU A 1 128 ? -23.484 -0.78 -2.117 1 96.75 128 LEU A C 1
ATOM 978 O O . LEU A 1 128 ? -24.422 -0.863 -2.902 1 96.75 128 LEU A O 1
ATOM 982 N N . ALA A 1 129 ? -22.906 -1.794 -1.474 1 93.88 129 ALA A N 1
ATOM 983 C CA . ALA A 1 129 ? -23.484 -3.129 -1.649 1 93.88 129 ALA A CA 1
ATOM 984 C C . ALA A 1 129 ? -24.906 -3.191 -1.132 1 93.88 129 ALA A C 1
ATOM 986 O O . ALA A 1 129 ? -25.75 -3.914 -1.681 1 93.88 129 ALA A O 1
ATOM 987 N N . ARG A 1 130 ? -25.219 -2.369 -0.162 1 92.88 130 ARG A N 1
ATOM 988 C CA . ARG A 1 130 ? -26.547 -2.348 0.455 1 92.88 130 ARG A CA 1
ATOM 989 C C . ARG A 1 130 ? -27.469 -1.378 -0.269 1 92.88 130 ARG A C 1
ATOM 991 O O . ARG A 1 130 ? -28.688 -1.396 -0.058 1 92.88 130 ARG A O 1
ATOM 998 N N . HIS A 1 131 ? -26.828 -0.484 -1.096 1 94.94 131 HIS A N 1
ATOM 999 C CA . HIS A 1 131 ? -27.578 0.52 -1.84 1 94.94 131 HIS A CA 1
ATOM 1000 C C . HIS A 1 131 ? -27.203 0.515 -3.314 1 94.94 131 HIS A C 1
ATOM 1002 O O . HIS A 1 131 ? -26.766 1.538 -3.852 1 94.94 131 HIS A O 1
ATOM 1008 N N . PRO A 1 132 ? -27.453 -0.587 -4.07 1 91.12 132 PRO A N 1
ATOM 1009 C CA . PRO A 1 132 ? -26.875 -0.793 -5.402 1 91.12 132 PRO A CA 1
ATOM 1010 C C . PRO A 1 132 ? -27.422 0.194 -6.438 1 91.12 132 PRO A C 1
ATOM 1012 O O . PRO A 1 132 ? -26.781 0.422 -7.469 1 91.12 132 PRO A O 1
ATOM 1015 N N . ASP A 1 133 ? -28.484 0.96 -6.219 1 94.56 133 ASP A N 1
ATOM 1016 C CA . ASP A 1 133 ? -29.094 1.799 -7.246 1 94.56 133 ASP A CA 1
ATOM 1017 C C . ASP A 1 133 ? -28.891 3.281 -6.941 1 94.56 133 ASP A C 1
ATOM 1019 O O . ASP A 1 133 ? -29.484 4.145 -7.586 1 94.56 133 ASP A O 1
ATOM 1023 N N . SER A 1 134 ? -27.984 3.48 -6.012 1 96.94 134 SER A N 1
ATOM 1024 C CA . SER A 1 134 ? -27.828 4.859 -5.562 1 96.94 134 SER A CA 1
ATOM 1025 C C . SER A 1 134 ? -27.062 5.691 -6.582 1 96.94 134 SER A C 1
ATOM 1027 O O . SER A 1 134 ? -27.25 6.906 -6.672 1 96.94 134 SER A O 1
ATOM 1029 N N . PHE A 1 135 ? -26.141 5.09 -7.297 1 98.31 135 PHE A N 1
ATOM 1030 C CA . PHE A 1 135 ? -25.281 5.793 -8.242 1 98.31 135 PHE A CA 1
ATOM 1031 C C . PHE A 1 135 ? -25.031 4.949 -9.484 1 98.31 135 PHE A C 1
ATOM 1033 O O . PHE A 1 135 ? -25.203 3.727 -9.453 1 98.31 135 PHE A O 1
ATOM 1040 N N . LYS A 1 136 ? -24.688 5.578 -10.547 1 97.5 136 LYS A N 1
ATOM 1041 C CA . LYS A 1 136 ? -24.297 4.879 -11.766 1 97.5 136 LYS A CA 1
ATOM 1042 C C . LYS A 1 136 ? -22.844 4.418 -11.703 1 97.5 136 LYS A C 1
ATOM 1044 O O . LYS A 1 136 ? -22.5 3.355 -12.219 1 97.5 136 LYS A O 1
ATOM 1049 N N . ALA A 1 137 ? -22.016 5.25 -11.031 1 97.75 137 ALA A N 1
ATOM 1050 C CA . ALA A 1 137 ? -20.609 4.922 -10.812 1 97.75 137 ALA A CA 1
ATOM 1051 C C . ALA A 1 137 ? -20.078 5.613 -9.555 1 97.75 137 ALA A C 1
ATOM 1053 O O . ALA A 1 137 ? -20.562 6.688 -9.18 1 97.75 137 ALA A O 1
ATOM 1054 N N . VAL A 1 138 ? -19.188 4.953 -8.898 1 98.5 138 VAL A N 1
ATOM 1055 C CA . VAL A 1 138 ? -18.453 5.516 -7.766 1 98.5 138 VAL A CA 1
ATOM 1056 C C . VAL A 1 138 ? -16.953 5.27 -7.934 1 98.5 138 VAL A C 1
ATOM 1058 O O . VAL A 1 138 ? -16.484 4.148 -7.734 1 98.5 138 VAL A O 1
ATOM 1061 N N . TYR A 1 139 ? -16.219 6.34 -8.266 1 98.31 139 TYR A N 1
ATOM 1062 C CA . TYR A 1 139 ? -14.781 6.242 -8.484 1 98.31 139 TYR A CA 1
ATOM 1063 C C . TYR A 1 139 ? -14.008 6.613 -7.227 1 98.31 139 TYR A C 1
ATOM 1065 O O . TYR A 1 139 ? -14.281 7.645 -6.605 1 98.31 139 TYR A O 1
ATOM 1073 N N . LEU A 1 140 ? -13.055 5.766 -6.855 1 98.06 140 LEU A N 1
ATOM 1074 C CA . LEU A 1 140 ? -12.273 5.996 -5.652 1 98.06 140 LEU A CA 1
ATOM 1075 C C . LEU A 1 140 ? -10.898 6.562 -5.996 1 98.06 140 LEU A C 1
ATOM 1077 O O . LEU A 1 140 ? -10.109 5.906 -6.684 1 98.06 140 LEU A O 1
ATOM 1081 N N . GLY A 1 141 ? -10.664 7.84 -5.582 1 98 141 GLY A N 1
ATOM 1082 C CA . GLY A 1 141 ? -9.32 8.398 -5.637 1 98 141 GLY A CA 1
ATOM 1083 C C . GLY A 1 141 ? -8.406 7.859 -4.555 1 98 141 GLY A C 1
ATOM 1084 O O . GLY A 1 141 ? -8.781 7.805 -3.383 1 98 141 GLY A O 1
ATOM 1085 N N . ARG A 1 142 ? -7.23 7.504 -4.887 1 96.81 142 ARG A N 1
ATOM 1086 C CA . ARG A 1 142 ? -6.262 6.859 -4.004 1 96.81 142 ARG A CA 1
ATOM 1087 C C . ARG A 1 142 ? -5.605 7.879 -3.078 1 96.81 142 ARG A C 1
ATOM 1089 O O . ARG A 1 142 ? -5.707 9.086 -3.305 1 96.81 142 ARG A O 1
ATOM 1096 N N . PRO A 1 143 ? -4.902 7.363 -2.023 1 97.56 143 PRO A N 1
ATOM 1097 C CA . PRO A 1 143 ? -4.137 8.25 -1.143 1 97.56 143 PRO A CA 1
ATOM 1098 C C . PRO A 1 143 ? -2.998 8.961 -1.868 1 97.56 143 PRO A C 1
ATOM 1100 O O . PRO A 1 143 ? -2.717 8.656 -3.031 1 97.56 143 PRO A O 1
ATOM 1103 N N . LEU A 1 144 ? -2.449 9.867 -1.158 1 98.5 144 LEU A N 1
ATOM 1104 C CA . LEU A 1 144 ? -1.493 10.828 -1.697 1 98.5 144 LEU A CA 1
ATOM 1105 C C . LEU A 1 144 ? -0.311 10.117 -2.344 1 98.5 144 LEU A C 1
ATOM 1107 O O . LEU A 1 144 ? 0.085 10.453 -3.463 1 98.5 144 LEU A O 1
ATOM 1111 N N . LEU A 1 145 ? 0.258 9.102 -1.61 1 97.88 145 LEU A N 1
ATOM 1112 C CA . LEU A 1 145 ? 1.477 8.43 -2.057 1 97.88 145 LEU A CA 1
ATOM 1113 C C . LEU A 1 145 ? 1.158 7.074 -2.674 1 97.88 145 LEU A C 1
ATOM 1115 O O . LEU A 1 145 ? 1.547 6.035 -2.135 1 97.88 145 LEU A O 1
ATOM 1119 N N . GLU A 1 146 ? 0.652 7.129 -3.869 1 95.62 146 GLU A N 1
ATOM 1120 C CA . GLU A 1 146 ? 0.24 5.902 -4.547 1 95.62 146 GLU A CA 1
ATOM 1121 C C . GLU A 1 146 ? 1.291 5.453 -5.559 1 95.62 146 GLU A C 1
ATOM 1123 O O . GLU A 1 146 ? 1.571 4.258 -5.68 1 95.62 146 GLU A O 1
ATOM 1128 N N . SER A 1 147 ? 1.87 6.359 -6.266 1 95.12 147 SER A N 1
ATOM 1129 C CA . SER A 1 147 ? 2.77 6.043 -7.371 1 95.12 147 SER A CA 1
ATOM 1130 C C . SER A 1 147 ? 4.109 6.758 -7.215 1 95.12 147 SER A C 1
ATOM 1132 O O . SER A 1 147 ? 4.246 7.656 -6.383 1 95.12 147 SER A O 1
ATOM 1134 N N . ARG A 1 148 ? 5.047 6.336 -7.996 1 94.25 148 ARG A N 1
ATOM 1135 C CA . ARG A 1 148 ? 6.332 7.023 -8.031 1 94.25 148 ARG A CA 1
ATOM 1136 C C . ARG A 1 148 ? 6.16 8.484 -8.422 1 94.25 148 ARG A C 1
ATOM 1138 O O . ARG A 1 148 ? 6.785 9.375 -7.836 1 94.25 148 ARG A O 1
ATOM 1145 N N . GLN A 1 149 ? 5.297 8.664 -9.398 1 95.56 149 GLN A N 1
ATOM 1146 C CA . GLN A 1 149 ? 5.023 10.031 -9.805 1 95.56 149 GLN A CA 1
ATOM 1147 C C . GLN A 1 149 ? 4.48 10.852 -8.641 1 95.56 149 GLN A C 1
ATOM 1149 O O . GLN A 1 149 ? 4.875 12.008 -8.445 1 95.56 149 GLN A O 1
ATOM 1154 N N . ASP A 1 150 ? 3.566 10.266 -7.906 1 97.69 150 ASP A N 1
ATOM 1155 C CA . ASP A 1 150 ? 3.035 10.953 -6.734 1 97.69 150 ASP A CA 1
ATOM 1156 C C . ASP A 1 150 ? 4.156 11.336 -5.766 1 97.69 150 ASP A C 1
ATOM 1158 O O . ASP A 1 150 ? 4.199 12.469 -5.277 1 97.69 150 ASP A O 1
ATOM 1162 N N . ALA A 1 151 ? 5.016 10.383 -5.5 1 97.69 151 ALA A N 1
ATOM 1163 C CA . ALA A 1 151 ? 6.121 10.609 -4.574 1 97.69 151 ALA A CA 1
ATOM 1164 C C . ALA A 1 151 ? 7.016 11.75 -5.059 1 97.69 151 ALA A C 1
ATOM 1166 O O . ALA A 1 151 ? 7.426 12.602 -4.266 1 97.69 151 ALA A O 1
ATOM 1167 N N . GLU A 1 152 ? 7.289 11.781 -6.293 1 97.56 152 GLU A N 1
ATOM 1168 C CA . GLU A 1 152 ? 8.133 12.828 -6.867 1 97.56 152 GLU A CA 1
ATOM 1169 C C . GLU A 1 152 ? 7.445 14.195 -6.793 1 97.56 152 GLU A C 1
ATOM 1171 O O . GLU A 1 152 ? 8.078 15.195 -6.453 1 97.56 152 GLU A O 1
ATOM 1176 N N . ASP A 1 153 ? 6.176 14.219 -7.129 1 98.38 153 ASP A N 1
ATOM 1177 C CA . ASP A 1 153 ? 5.418 15.469 -7.059 1 98.38 153 ASP A CA 1
ATOM 1178 C C . ASP A 1 153 ? 5.363 15.992 -5.625 1 98.38 153 ASP A C 1
ATOM 1180 O O . ASP A 1 153 ? 5.543 17.188 -5.391 1 98.38 153 ASP A O 1
ATOM 1184 N N . VAL A 1 154 ? 5.098 15.102 -4.719 1 98.62 154 VAL A N 1
ATOM 1185 C CA . VAL A 1 154 ? 5.027 15.492 -3.316 1 98.62 154 VAL A CA 1
ATOM 1186 C C . VAL A 1 154 ? 6.398 15.961 -2.84 1 98.62 154 VAL A C 1
ATOM 1188 O O . VAL A 1 154 ? 6.508 16.953 -2.105 1 98.62 154 VAL A O 1
ATOM 1191 N N . CYS A 1 155 ? 7.418 15.273 -3.275 1 98.12 155 CYS A N 1
ATOM 1192 C CA . CYS A 1 155 ? 8.781 15.664 -2.941 1 98.12 155 CYS A CA 1
ATOM 1193 C C . CYS A 1 155 ? 9.078 17.078 -3.406 1 98.12 155 CYS A C 1
ATOM 1195 O O . CYS A 1 155 ? 9.586 17.906 -2.633 1 98.12 155 CYS A O 1
ATOM 1197 N N . ARG A 1 156 ? 8.742 17.344 -4.602 1 98.06 156 ARG A N 1
ATOM 1198 C CA . ARG A 1 156 ? 8.961 18.672 -5.152 1 98.06 156 ARG A CA 1
ATOM 1199 C C . ARG A 1 156 ? 8.195 19.734 -4.363 1 98.06 156 ARG A C 1
ATOM 1201 O O . ARG A 1 156 ? 8.719 20.812 -4.078 1 98.06 156 ARG A O 1
ATOM 1208 N N . ALA A 1 157 ? 6.984 19.422 -4.027 1 98.38 157 ALA A N 1
ATOM 1209 C CA . ALA A 1 157 ? 6.145 20.359 -3.289 1 98.38 157 ALA A CA 1
ATOM 1210 C C . ALA A 1 157 ? 6.727 20.641 -1.907 1 98.38 157 ALA A C 1
ATOM 1212 O O . ALA A 1 157 ? 6.797 21.797 -1.482 1 98.38 157 ALA A O 1
ATOM 1213 N N . VAL A 1 158 ? 7.16 19.625 -1.243 1 98.06 158 VAL A N 1
ATOM 1214 C CA . VAL A 1 158 ? 7.648 19.734 0.127 1 98.06 158 VAL A CA 1
ATOM 1215 C C . VAL A 1 158 ? 8.984 20.469 0.142 1 98.06 158 VAL A C 1
ATOM 1217 O O . VAL A 1 158 ? 9.188 21.391 0.949 1 98.06 158 VAL A O 1
ATOM 1220 N N . LEU A 1 159 ? 9.852 20.125 -0.748 1 97.19 159 LEU A N 1
ATOM 1221 C CA . LEU A 1 159 ? 11.156 20.781 -0.822 1 97.19 159 LEU A CA 1
ATOM 1222 C C . LEU A 1 159 ? 11.008 22.219 -1.296 1 97.19 159 LEU A C 1
ATOM 1224 O O . LEU A 1 159 ? 11.711 23.109 -0.813 1 97.19 159 LEU A O 1
ATOM 1228 N N . GLY A 1 160 ? 10.062 22.391 -2.189 1 95.06 160 GLY A N 1
ATOM 1229 C CA . GLY A 1 160 ? 9.805 23.734 -2.686 1 95.06 160 GLY A CA 1
ATOM 1230 C C . GLY A 1 160 ? 9.312 24.688 -1.611 1 95.06 160 GLY A C 1
ATOM 1231 O O . GLY A 1 160 ? 9.562 25.891 -1.678 1 95.06 160 GLY A O 1
ATOM 1232 N N . ALA A 1 161 ? 8.664 24.172 -0.656 1 92.31 161 ALA A N 1
ATOM 1233 C CA . ALA A 1 161 ? 8.07 24.984 0.401 1 92.31 161 ALA A CA 1
ATOM 1234 C C . ALA A 1 161 ? 9.148 25.641 1.271 1 92.31 161 ALA A C 1
ATOM 1236 O O . ALA A 1 161 ? 8.891 26.625 1.956 1 92.31 161 ALA A O 1
ATOM 1237 N N . THR A 1 162 ? 10.352 25.078 1.303 1 91.88 162 THR A N 1
ATOM 1238 C CA . THR A 1 162 ? 11.422 25.641 2.113 1 91.88 162 THR A CA 1
ATOM 1239 C C . THR A 1 162 ? 12.469 26.328 1.233 1 91.88 162 THR A C 1
ATOM 1241 O O . THR A 1 162 ? 13.461 26.859 1.736 1 91.88 162 THR A O 1
ATOM 1244 N N . GLU A 1 163 ? 12.227 26.25 -0.019 1 89.19 163 GLU A N 1
ATOM 1245 C CA . GLU A 1 163 ? 13.195 26.812 -0.957 1 89.19 163 GLU A CA 1
ATOM 1246 C C . GLU A 1 163 ? 13.391 28.297 -0.719 1 89.19 163 GLU A C 1
ATOM 1248 O O . GLU A 1 163 ? 12.422 29.031 -0.507 1 89.19 163 GLU A O 1
ATOM 1253 N N . GLY A 1 164 ? 14.633 28.766 -0.784 1 90.56 164 GLY A N 1
ATOM 1254 C CA . GLY A 1 164 ? 14.969 30.172 -0.557 1 90.56 164 GLY A CA 1
ATOM 1255 C C . GLY A 1 164 ? 15.117 30.516 0.912 1 90.56 164 GLY A C 1
ATOM 1256 O O . GLY A 1 164 ? 15.758 31.516 1.258 1 90.56 164 GLY A O 1
ATOM 1257 N N . ARG A 1 165 ? 14.578 29.734 1.769 1 95.25 165 ARG A N 1
ATOM 1258 C CA . ARG A 1 165 ? 14.648 30 3.203 1 95.25 165 ARG A CA 1
ATOM 1259 C C . ARG A 1 165 ? 15.641 29.062 3.879 1 95.25 165 ARG A C 1
ATOM 1261 O O . ARG A 1 165 ? 16.406 29.469 4.758 1 95.25 165 ARG A O 1
ATOM 1268 N N . ARG A 1 166 ? 15.578 27.859 3.467 1 96.69 166 ARG A N 1
ATOM 1269 C CA . ARG A 1 166 ? 16.5 26.859 3.998 1 96.69 166 ARG A CA 1
ATOM 1270 C C . ARG A 1 166 ? 17.891 27.031 3.381 1 96.69 166 ARG A C 1
ATOM 1272 O O . ARG A 1 166 ? 18.047 26.875 2.166 1 96.69 166 ARG A O 1
ATOM 1279 N N . LYS A 1 167 ? 18.828 27.281 4.184 1 96.75 167 LYS A N 1
ATOM 1280 C CA . LYS A 1 167 ? 20.188 27.531 3.715 1 96.75 167 LYS A CA 1
ATOM 1281 C C . LYS A 1 167 ? 20.922 26.219 3.42 1 96.75 167 LYS A C 1
ATOM 1283 O O . LYS A 1 167 ? 20.547 25.172 3.924 1 96.75 167 LYS A O 1
ATOM 1288 N N . PRO A 1 168 ? 21.984 26.391 2.582 1 95.19 168 PRO A N 1
ATOM 1289 C CA . PRO A 1 168 ? 22.812 25.188 2.354 1 95.19 168 PRO A CA 1
ATOM 1290 C C . PRO A 1 168 ? 23.359 24.594 3.648 1 95.19 168 PRO A C 1
ATOM 1292 O O . PRO A 1 168 ? 23.75 25.328 4.555 1 95.19 168 PRO A O 1
ATOM 1295 N N . GLY A 1 169 ? 23.203 23.281 3.783 1 96.75 169 GLY A N 1
ATOM 1296 C CA . GLY A 1 169 ? 23.75 22.594 4.941 1 96.75 169 GLY A CA 1
ATOM 1297 C C . GLY A 1 169 ? 22.734 22.391 6.043 1 96.75 169 GLY A C 1
ATOM 1298 O O . GLY A 1 169 ? 22.969 21.641 6.992 1 96.75 169 GLY A O 1
ATOM 1299 N N . GLU A 1 170 ? 21.594 23.031 5.906 1 98.38 170 GLU A N 1
ATOM 1300 C CA . GLU A 1 170 ? 20.531 22.844 6.898 1 98.38 170 GLU A CA 1
ATOM 1301 C C . GLU A 1 170 ? 19.703 21.609 6.574 1 98.38 170 GLU A C 1
ATOM 1303 O O . GLU A 1 170 ? 19.406 21.344 5.406 1 98.38 170 GLU A O 1
ATOM 1308 N N . LEU A 1 171 ? 19.391 20.859 7.641 1 98.62 171 LEU A N 1
ATOM 1309 C CA . LEU A 1 171 ? 18.656 19.594 7.484 1 98.62 171 LEU A CA 1
ATOM 1310 C C . LEU A 1 171 ? 17.156 19.844 7.543 1 98.62 171 LEU A C 1
ATOM 1312 O O . LEU A 1 171 ? 16.672 20.641 8.352 1 98.62 171 LEU A O 1
ATOM 1316 N N . LEU A 1 172 ? 16.406 19.219 6.684 1 98.69 172 LEU A N 1
ATOM 1317 C CA . LEU A 1 172 ? 14.953 19.172 6.754 1 98.69 172 LEU A CA 1
ATOM 1318 C C . LEU A 1 172 ? 14.477 17.812 7.277 1 98.69 172 LEU A C 1
ATOM 1320 O O . LEU A 1 172 ? 14.711 16.781 6.652 1 98.69 172 LEU A O 1
ATOM 1324 N N . ALA A 1 173 ? 13.859 17.828 8.438 1 98.56 173 ALA A N 1
ATOM 1325 C CA . ALA A 1 173 ? 13.25 16.641 9.023 1 98.56 173 ALA A CA 1
ATOM 1326 C C . ALA A 1 173 ? 11.734 16.688 8.906 1 98.56 173 ALA A C 1
ATOM 1328 O O . ALA A 1 173 ? 11.094 17.609 9.414 1 98.56 173 ALA A O 1
ATOM 1329 N N . LEU A 1 174 ? 11.234 15.711 8.211 1 98.69 174 LEU A N 1
ATOM 1330 C CA . LEU A 1 174 ? 9.789 15.578 8.031 1 98.69 174 LEU A CA 1
ATOM 1331 C C . LEU A 1 174 ? 9.227 14.516 8.961 1 98.69 174 LEU A C 1
ATOM 1333 O O . LEU A 1 174 ? 9.836 13.461 9.164 1 98.69 174 LEU A O 1
ATOM 1337 N N . MET A 1 175 ? 8.023 14.82 9.547 1 98.25 175 MET A N 1
ATOM 1338 C CA . MET A 1 175 ? 7.391 13.883 10.477 1 98.25 175 MET A CA 1
ATOM 1339 C C . MET A 1 175 ? 6.07 13.367 9.906 1 98.25 175 MET A C 1
ATOM 1341 O O . MET A 1 175 ? 5.078 14.102 9.883 1 98.25 175 MET A O 1
ATOM 1345 N N . GLY A 1 176 ? 6.09 12.148 9.461 1 97.38 176 GLY A N 1
ATOM 1346 C CA . GLY A 1 176 ? 4.844 11.461 9.164 1 97.38 176 GLY A CA 1
ATOM 1347 C C . GLY A 1 176 ? 4.191 10.844 10.391 1 97.38 176 GLY A C 1
ATOM 1348 O O . GLY A 1 176 ? 4.793 10.812 11.469 1 97.38 176 GLY A O 1
ATOM 1349 N N . HIS A 1 177 ? 2.982 10.406 10.258 1 94.69 177 HIS A N 1
ATOM 1350 C CA . HIS A 1 177 ? 2.309 9.766 11.375 1 94.69 177 HIS A CA 1
ATOM 1351 C C . HIS A 1 177 ? 2.838 8.352 11.602 1 94.69 177 HIS A C 1
ATOM 1353 O O . HIS A 1 177 ? 3.271 8.016 12.711 1 94.69 177 HIS A O 1
ATOM 1359 N N . GLY A 1 178 ? 2.783 7.57 10.484 1 90.25 178 GLY A N 1
ATOM 1360 C CA . GLY A 1 178 ? 3.15 6.168 10.594 1 90.25 178 GLY A CA 1
ATOM 1361 C C . GLY A 1 178 ? 2.076 5.316 11.242 1 90.25 178 GLY A C 1
ATOM 1362 O O . GLY A 1 178 ? 0.987 5.809 11.547 1 90.25 178 GLY A O 1
ATOM 1363 N N . GLN A 1 179 ? 2.391 3.992 11.312 1 85.81 179 GLN A N 1
ATOM 1364 C CA . GLN A 1 179 ? 1.465 3.051 11.93 1 85.81 179 GLN A CA 1
ATOM 1365 C C . GLN A 1 179 ? 2.215 1.965 12.695 1 85.81 179 GLN A C 1
ATOM 1367 O O . GLN A 1 179 ? 3.291 1.532 12.273 1 85.81 179 GLN A O 1
ATOM 1372 N N . SER A 1 180 ? 1.609 1.512 13.781 1 76.56 180 SER A N 1
ATOM 1373 C CA . SER A 1 180 ? 2.283 0.574 14.672 1 76.56 180 SER A CA 1
ATOM 1374 C C . SER A 1 180 ? 2.352 -0.821 14.062 1 76.56 180 SER A C 1
ATOM 1376 O O . SER A 1 180 ? 3.273 -1.587 14.344 1 76.56 180 SER A O 1
ATOM 1378 N N . HIS A 1 181 ? 1.529 -1.203 13.203 1 75.31 181 HIS A N 1
ATOM 1379 C CA . HIS A 1 181 ? 1.456 -2.6 12.797 1 75.31 181 HIS A CA 1
ATOM 1380 C C . HIS A 1 181 ? 2.035 -2.793 11.398 1 75.31 181 HIS A C 1
ATOM 1382 O O . HIS A 1 181 ? 1.85 -3.846 10.781 1 75.31 181 HIS A O 1
ATOM 1388 N N . GLY A 1 182 ? 2.645 -1.846 10.945 1 85.62 182 GLY A N 1
ATOM 1389 C CA . GLY A 1 182 ? 3.508 -2.047 9.789 1 85.62 182 GLY A CA 1
ATOM 1390 C C . GLY A 1 182 ? 2.844 -1.673 8.477 1 85.62 182 GLY A C 1
ATOM 1391 O O . GLY A 1 182 ? 3.521 -1.488 7.461 1 85.62 182 GLY A O 1
ATOM 1392 N N . ARG A 1 183 ? 1.499 -1.554 8.484 1 88.38 183 ARG A N 1
ATOM 1393 C CA . ARG A 1 183 ? 0.833 -1.148 7.25 1 88.38 183 ARG A CA 1
ATOM 1394 C C . ARG A 1 183 ? 1.285 0.241 6.816 1 88.38 183 ARG A C 1
ATOM 1396 O O . ARG A 1 183 ? 1.299 1.176 7.621 1 88.38 183 ARG A O 1
ATOM 1403 N N . GLY A 1 184 ? 1.748 0.328 5.566 1 92 184 GLY A N 1
ATOM 1404 C CA . GLY A 1 184 ? 2.203 1.61 5.051 1 92 184 GLY A CA 1
ATOM 1405 C C . GLY A 1 184 ? 3.707 1.79 5.145 1 92 184 GLY A C 1
ATOM 1406 O O . GLY A 1 184 ? 4.266 2.709 4.539 1 92 184 GLY A O 1
ATOM 1407 N N . ASP A 1 185 ? 4.426 0.9 5.863 1 93.88 185 ASP A N 1
ATOM 1408 C CA . ASP A 1 185 ? 5.867 1.027 6.047 1 93.88 185 ASP A CA 1
ATOM 1409 C C . ASP A 1 185 ? 6.59 1.105 4.703 1 93.88 185 ASP A C 1
ATOM 1411 O O . ASP A 1 185 ? 7.5 1.917 4.527 1 93.88 185 ASP A O 1
ATOM 1415 N N . MET A 1 186 ? 6.148 0.308 3.867 1 95.38 186 MET A N 1
ATOM 1416 C CA . MET A 1 186 ? 6.891 0.199 2.615 1 95.38 186 MET A CA 1
ATOM 1417 C C . MET A 1 186 ? 6.684 1.438 1.75 1 95.38 186 MET A C 1
ATOM 1419 O O . MET A 1 186 ? 7.586 1.852 1.021 1 95.38 186 MET A O 1
ATOM 1423 N N . VAL A 1 187 ? 5.52 2.037 1.84 1 96.25 187 VAL A N 1
ATOM 1424 C CA . VAL A 1 187 ? 5.281 3.301 1.149 1 96.25 187 VAL A CA 1
ATOM 1425 C C . VAL A 1 187 ? 6.168 4.391 1.745 1 96.25 187 VAL A C 1
ATOM 1427 O O . VAL A 1 187 ? 6.766 5.184 1.013 1 96.25 187 VAL A O 1
ATOM 1430 N N . ILE A 1 188 ? 6.297 4.367 3.049 1 96.5 188 ILE A N 1
ATOM 1431 C CA . ILE A 1 188 ? 7.156 5.328 3.732 1 96.5 188 ILE A CA 1
ATOM 1432 C C . ILE A 1 188 ? 8.609 5.109 3.314 1 96.5 188 ILE A C 1
ATOM 1434 O O . ILE A 1 188 ? 9.336 6.07 3.041 1 96.5 188 ILE A O 1
ATOM 1438 N N . GLU A 1 189 ? 8.992 3.852 3.258 1 95.88 189 GLU A N 1
ATOM 1439 C CA . GLU A 1 189 ? 10.352 3.541 2.809 1 95.88 189 GLU A CA 1
ATOM 1440 C C . GLU A 1 189 ? 10.594 4.051 1.39 1 95.88 189 GLU A C 1
ATOM 1442 O O . GLU A 1 189 ? 11.656 4.602 1.096 1 95.88 189 GLU A O 1
ATOM 1447 N N . GLY A 1 190 ? 9.602 3.846 0.546 1 96.38 190 GLY A N 1
ATOM 1448 C CA . GLY A 1 190 ? 9.719 4.371 -0.805 1 96.38 190 GLY A CA 1
ATOM 1449 C C . GLY A 1 190 ? 9.836 5.883 -0.849 1 96.38 190 GLY A C 1
ATOM 1450 O O . GLY A 1 190 ? 10.641 6.426 -1.61 1 96.38 190 GLY A O 1
ATOM 1451 N N . MET A 1 191 ? 9.055 6.512 -0.054 1 97.81 191 MET A N 1
ATOM 1452 C CA . MET A 1 191 ? 9.094 7.969 -0.009 1 97.81 191 MET A CA 1
ATOM 1453 C C . MET A 1 191 ? 10.438 8.461 0.528 1 97.81 191 MET A C 1
ATOM 1455 O O . MET A 1 191 ? 10.977 9.453 0.038 1 97.81 191 MET A O 1
ATOM 1459 N N . ARG A 1 192 ? 10.914 7.816 1.543 1 97.06 192 ARG A N 1
ATOM 1460 C CA . ARG A 1 192 ? 12.219 8.156 2.094 1 97.06 192 ARG A CA 1
ATOM 1461 C C . ARG A 1 192 ? 13.305 8.086 1.021 1 97.06 192 ARG A C 1
ATOM 1463 O O . ARG A 1 192 ? 14.141 8.977 0.92 1 97.06 192 ARG A O 1
ATOM 1470 N N . ALA A 1 193 ? 13.266 7.039 0.262 1 94.94 193 ALA A N 1
ATOM 1471 C CA . ALA A 1 193 ? 14.25 6.871 -0.804 1 94.94 193 ALA A CA 1
ATOM 1472 C C . ALA A 1 193 ? 14.125 7.984 -1.843 1 94.94 193 ALA A C 1
ATOM 1474 O O . ALA A 1 193 ? 15.133 8.547 -2.277 1 94.94 193 ALA A O 1
ATOM 1475 N N . THR A 1 194 ? 12.922 8.281 -2.215 1 96.31 194 THR A N 1
ATOM 1476 C CA . THR A 1 194 ? 12.664 9.336 -3.189 1 96.31 194 THR A CA 1
ATOM 1477 C C . THR A 1 194 ? 13.172 10.68 -2.676 1 96.31 194 THR A C 1
ATOM 1479 O O . THR A 1 194 ? 13.82 11.43 -3.41 1 96.31 194 THR A O 1
ATOM 1482 N N . LEU A 1 195 ? 12.875 10.953 -1.456 1 97.69 195 LEU A N 1
ATOM 1483 C CA . LEU A 1 195 ? 13.266 12.203 -0.824 1 97.69 195 LEU A CA 1
ATOM 1484 C C . LEU A 1 195 ? 14.789 12.328 -0.745 1 97.69 195 LEU A C 1
ATOM 1486 O O . LEU A 1 195 ? 15.352 13.367 -1.086 1 97.69 195 LEU A O 1
ATOM 1490 N N . SER A 1 196 ? 15.414 11.289 -0.309 1 95.75 196 SER A N 1
ATOM 1491 C CA . SER A 1 196 ? 16.859 11.289 -0.154 1 95.75 196 SER A CA 1
ATOM 1492 C C . SER A 1 196 ? 17.562 11.484 -1.495 1 95.75 196 SER A C 1
ATOM 1494 O O . SER A 1 196 ? 18.625 12.125 -1.563 1 95.75 196 SER A O 1
ATOM 1496 N N . TYR A 1 197 ? 16.984 10.906 -2.516 1 93.5 197 TYR A N 1
ATOM 1497 C CA . TYR A 1 197 ? 17.547 11.07 -3.854 1 93.5 197 TYR A CA 1
ATOM 1498 C C . TYR A 1 197 ? 17.438 12.516 -4.312 1 93.5 197 TYR A C 1
ATOM 1500 O O . TYR A 1 197 ? 18.375 13.047 -4.93 1 93.5 197 TYR A O 1
ATOM 1508 N N . ALA A 1 198 ? 16.406 13.156 -3.988 1 96.5 198 ALA A N 1
ATOM 1509 C CA . ALA A 1 198 ? 16.172 14.539 -4.41 1 96.5 198 ALA A CA 1
ATOM 1510 C C . ALA A 1 198 ? 17 15.516 -3.58 1 96.5 198 ALA A C 1
ATOM 1512 O O . ALA A 1 198 ? 17.453 16.547 -4.09 1 96.5 198 ALA A O 1
ATOM 1513 N N . ASP A 1 199 ? 17.141 15.25 -2.312 1 97.5 199 ASP A N 1
ATOM 1514 C CA . ASP A 1 199 ? 17.859 16.094 -1.36 1 97.5 199 ASP A CA 1
ATOM 1515 C C . ASP A 1 199 ? 18.438 15.266 -0.216 1 97.5 199 ASP A C 1
ATOM 1517 O O . ASP A 1 199 ? 17.703 14.852 0.685 1 97.5 199 ASP A O 1
ATOM 1521 N N . ASN A 1 200 ? 19.734 15.133 -0.202 1 96.44 200 ASN A N 1
ATOM 1522 C CA . ASN A 1 200 ? 20.375 14.266 0.779 1 96.44 200 ASN A CA 1
ATOM 1523 C C . ASN A 1 200 ? 20.359 14.891 2.172 1 96.44 200 ASN A C 1
ATOM 1525 O O . ASN A 1 200 ? 20.781 14.258 3.141 1 96.44 200 ASN A O 1
ATOM 1529 N N . LEU A 1 201 ? 19.859 16.109 2.275 1 98.06 201 LEU A N 1
ATOM 1530 C CA . LEU A 1 201 ? 19.703 16.766 3.57 1 98.06 201 LEU A CA 1
ATOM 1531 C C . LEU A 1 201 ? 18.234 16.828 3.975 1 98.06 201 LEU A C 1
ATOM 1533 O O . LEU A 1 201 ? 17.844 17.703 4.742 1 98.06 201 LEU A O 1
ATOM 1537 N N . ALA A 1 202 ? 17.422 15.977 3.428 1 98.31 202 ALA A N 1
ATOM 1538 C CA . ALA A 1 202 ? 16.031 15.805 3.836 1 98.31 202 ALA A CA 1
ATOM 1539 C C . ALA A 1 202 ? 15.773 14.383 4.328 1 98.31 202 ALA A C 1
ATOM 1541 O O . ALA A 1 202 ? 16.219 13.414 3.701 1 98.31 202 ALA A O 1
ATOM 1542 N N . VAL A 1 203 ? 15.125 14.289 5.473 1 98.25 203 VAL A N 1
ATOM 1543 C CA . VAL A 1 203 ? 14.859 12.984 6.059 1 98.25 203 VAL A CA 1
ATOM 1544 C C . VAL A 1 203 ? 13.391 12.883 6.477 1 98.25 203 VAL A C 1
ATOM 1546 O O . VAL A 1 203 ? 12.812 13.867 6.953 1 98.25 203 VAL A O 1
ATOM 1549 N N . LEU A 1 204 ? 12.812 11.766 6.188 1 98.38 204 LEU A N 1
ATOM 1550 C CA . LEU A 1 204 ? 11.445 11.469 6.613 1 98.38 204 LEU A CA 1
ATOM 1551 C C . LEU A 1 204 ? 11.438 10.414 7.711 1 98.38 204 LEU A C 1
ATOM 1553 O O . LEU A 1 204 ? 12.008 9.336 7.547 1 98.38 204 LEU A O 1
ATOM 1557 N N . ALA A 1 205 ? 10.828 10.742 8.812 1 97.62 205 ALA A N 1
ATOM 1558 C CA . ALA A 1 205 ? 10.562 9.828 9.922 1 97.62 205 ALA A CA 1
ATOM 1559 C C . ALA A 1 205 ? 9.102 9.906 10.367 1 97.62 205 ALA A C 1
ATOM 1561 O O . ALA A 1 205 ? 8.281 10.555 9.711 1 97.62 205 ALA A O 1
ATOM 1562 N N . THR A 1 206 ? 8.773 9.031 11.352 1 96.62 206 THR A N 1
ATOM 1563 C CA . THR A 1 206 ? 7.363 8.977 11.734 1 96.62 206 THR A CA 1
ATOM 1564 C C . THR A 1 206 ? 7.219 9.023 13.25 1 96.62 206 THR A C 1
ATOM 1566 O O . THR A 1 206 ? 8.164 8.734 13.984 1 96.62 206 THR A O 1
ATOM 1569 N N . VAL A 1 207 ? 6.027 9.375 13.695 1 92.25 207 VAL A N 1
ATOM 1570 C CA . VAL A 1 207 ? 5.695 9.367 15.117 1 92.25 207 VAL A CA 1
ATOM 1571 C C . VAL A 1 207 ? 5.617 7.93 15.625 1 92.25 207 VAL A C 1
ATOM 1573 O O . VAL A 1 207 ? 6.145 7.613 16.688 1 92.25 207 VAL A O 1
ATOM 1576 N N . GLU A 1 208 ? 4.941 7.141 14.789 1 88.06 208 GLU A N 1
ATOM 1577 C CA . GLU A 1 208 ? 4.777 5.719 15.07 1 88.06 208 GLU A CA 1
ATOM 1578 C C . GLU A 1 208 ? 5.348 4.859 13.945 1 88.06 208 GLU A C 1
ATOM 1580 O O . GLU A 1 208 ? 5.445 5.312 12.805 1 88.06 208 GLU A O 1
ATOM 1585 N N . GLY A 1 209 ? 5.77 3.717 14.328 1 83.56 209 GLY A N 1
ATOM 1586 C CA . GLY A 1 209 ? 6.25 2.793 13.312 1 83.56 209 GLY A CA 1
ATOM 1587 C C . GLY A 1 209 ? 7.734 2.5 13.43 1 83.56 209 GLY A C 1
ATOM 1588 O O . GLY A 1 209 ? 8.328 2.688 14.492 1 83.56 209 GLY A O 1
ATOM 1589 N N . SER A 1 210 ? 8.273 2.096 12.289 1 81.75 210 SER A N 1
ATOM 1590 C CA . SER A 1 210 ? 9.609 1.503 12.328 1 81.75 210 SER A CA 1
ATOM 1591 C C . SER A 1 210 ? 10.688 2.564 12.164 1 81.75 210 SER A C 1
ATOM 1593 O O . SER A 1 210 ? 11.867 2.305 12.43 1 81.75 210 SER A O 1
ATOM 1595 N N . ARG A 1 211 ? 10.344 3.75 11.695 1 89.75 211 ARG A N 1
ATOM 1596 C CA . ARG A 1 211 ? 11.312 4.805 11.422 1 89.75 211 ARG A CA 1
ATOM 1597 C C . ARG A 1 211 ? 11.023 6.047 12.258 1 89.75 211 ARG A C 1
ATOM 1599 O O . ARG A 1 211 ? 10.461 7.02 11.758 1 89.75 211 ARG A O 1
ATOM 1606 N N . GLY A 1 212 ? 11.453 5.965 13.5 1 93.56 212 GLY A N 1
ATOM 1607 C CA . GLY A 1 212 ? 11.18 7.074 14.398 1 93.56 212 GLY A CA 1
ATOM 1608 C C . GLY A 1 212 ? 12.273 8.117 14.414 1 93.56 212 GLY A C 1
ATOM 1609 O O . GLY A 1 212 ? 12.977 8.305 13.414 1 93.56 212 GLY A O 1
ATOM 1610 N N . PHE A 1 213 ? 12.398 8.875 15.539 1 97.06 213 PHE A N 1
ATOM 1611 C CA . PHE A 1 213 ? 13.281 10.016 15.695 1 97.06 213 PHE A CA 1
ATOM 1612 C C . PHE A 1 213 ? 14.742 9.602 15.539 1 97.06 213 PHE A C 1
ATOM 1614 O O . PHE A 1 213 ? 15.586 10.406 15.156 1 97.06 213 PHE A O 1
ATOM 1621 N N . ASP A 1 214 ? 15.062 8.398 15.758 1 96.31 214 ASP A N 1
ATOM 1622 C CA . ASP A 1 214 ? 16.422 7.906 15.594 1 96.31 214 ASP A CA 1
ATOM 1623 C C . ASP A 1 214 ? 16.922 8.141 14.164 1 96.31 214 ASP A C 1
ATOM 1625 O O . ASP A 1 214 ? 18.125 8.312 13.945 1 96.31 214 ASP A O 1
ATOM 1629 N N . GLN A 1 215 ? 16.016 8.18 13.188 1 95.56 215 GLN A N 1
ATOM 1630 C CA . GLN A 1 215 ? 16.406 8.469 11.812 1 95.56 215 GLN A CA 1
ATOM 1631 C C . GLN A 1 215 ? 16.875 9.914 11.664 1 95.56 215 GLN A C 1
ATOM 1633 O O . GLN A 1 215 ? 17.797 10.195 10.883 1 95.56 215 GLN A O 1
ATOM 1638 N N . VAL A 1 216 ? 16.219 10.75 12.359 1 97.69 216 VAL A N 1
ATOM 1639 C CA . VAL A 1 216 ? 16.594 12.156 12.344 1 97.69 216 VAL A CA 1
ATOM 1640 C C . VAL A 1 216 ? 17.969 12.328 12.984 1 97.69 216 VAL A C 1
ATOM 1642 O O . VAL A 1 216 ? 18.828 13.031 12.453 1 97.69 216 VAL A O 1
ATOM 1645 N N . LEU A 1 217 ? 18.188 11.617 14.07 1 97.75 217 LEU A N 1
ATOM 1646 C CA . LEU A 1 217 ? 19.469 11.672 14.75 1 97.75 217 LEU A CA 1
ATOM 1647 C C . LEU A 1 217 ? 20.594 11.195 13.836 1 97.75 217 LEU A C 1
ATOM 1649 O O . LEU A 1 217 ? 21.656 11.812 13.773 1 97.75 217 LEU A O 1
ATOM 1653 N N . ALA A 1 218 ? 20.344 10.133 13.18 1 97.38 218 ALA A N 1
ATOM 1654 C CA . ALA A 1 218 ? 21.344 9.594 12.25 1 97.38 218 ALA A CA 1
ATOM 1655 C C . ALA A 1 218 ? 21.672 10.602 11.148 1 97.38 218 ALA A C 1
ATOM 1657 O O . ALA A 1 218 ? 22.828 10.766 10.766 1 97.38 218 ALA A O 1
ATOM 1658 N N . ALA A 1 219 ? 20.609 11.258 10.664 1 97.69 219 ALA A N 1
ATOM 1659 C CA . ALA A 1 219 ? 20.797 12.258 9.609 1 97.69 219 ALA A CA 1
ATOM 1660 C C . ALA A 1 219 ? 21.609 13.453 10.125 1 97.69 219 ALA A C 1
ATOM 1662 O O . ALA A 1 219 ? 22.453 13.992 9.406 1 97.69 219 ALA A O 1
ATOM 1663 N N . ILE A 1 220 ? 21.328 13.812 11.312 1 98.12 220 ILE A N 1
ATOM 1664 C CA . ILE A 1 220 ? 22.062 14.914 11.938 1 98.12 220 ILE A CA 1
ATOM 1665 C C . ILE A 1 220 ? 23.547 14.57 12.023 1 98.12 220 ILE A C 1
ATOM 1667 O O . ILE A 1 220 ? 24.406 15.383 11.664 1 98.12 220 ILE A O 1
ATOM 1671 N N . LYS A 1 221 ? 23.797 13.414 12.469 1 97.5 221 LYS A N 1
ATOM 1672 C CA . LYS A 1 221 ? 25.172 12.961 12.625 1 97.5 221 LYS A CA 1
ATOM 1673 C C . LYS A 1 221 ? 25.891 12.93 11.289 1 97.5 221 LYS A C 1
ATOM 1675 O O . LYS A 1 221 ? 27.047 13.375 11.188 1 97.5 221 LYS A O 1
ATOM 1680 N N . THR A 1 222 ? 25.234 12.461 10.305 1 96.94 222 THR A N 1
ATOM 1681 C CA . THR A 1 222 ? 25.844 12.297 8.984 1 96.94 222 THR A CA 1
ATOM 1682 C C . THR A 1 222 ? 26.047 13.648 8.312 1 96.94 222 THR A C 1
ATOM 1684 O O . THR A 1 222 ? 27.094 13.883 7.707 1 96.94 222 THR A O 1
ATOM 1687 N N . SER A 1 223 ? 25.094 14.523 8.438 1 97.06 223 SER A N 1
ATOM 1688 C CA . SER A 1 223 ? 25.125 15.797 7.73 1 97.06 223 SER A CA 1
ATOM 1689 C C . SER A 1 223 ? 25.938 16.844 8.5 1 97.06 223 SER A C 1
ATOM 1691 O O . SER A 1 223 ? 26.344 17.859 7.938 1 97.06 223 SER A O 1
ATOM 1693 N N . ARG A 1 224 ? 26 16.703 9.828 1 97 224 ARG A N 1
ATOM 1694 C CA . ARG A 1 224 ? 26.625 17.641 10.742 1 97 224 ARG A CA 1
ATOM 1695 C C . ARG A 1 224 ? 25.891 18.984 10.734 1 97 224 ARG A C 1
ATOM 1697 O O . ARG A 1 224 ? 26.5 20.031 10.922 1 97 224 ARG A O 1
ATOM 1704 N N . ALA A 1 225 ? 24.656 18.906 10.438 1 98 225 ALA A N 1
ATOM 1705 C CA . ALA A 1 225 ? 23.844 20.125 10.406 1 98 225 ALA A CA 1
ATOM 1706 C C . ALA A 1 225 ? 23.641 20.688 11.812 1 98 225 ALA A C 1
ATOM 1708 O O . ALA A 1 225 ? 23.453 19.938 12.766 1 98 225 ALA A O 1
ATOM 1709 N N . SER A 1 226 ? 23.625 21.984 11.867 1 98.19 226 SER A N 1
ATOM 1710 C CA . SER A 1 226 ? 23.406 22.656 13.148 1 98.19 226 SER A CA 1
ATOM 1711 C C . SER A 1 226 ? 22 23.219 13.242 1 98.19 226 SER A C 1
ATOM 1713 O O . SER A 1 226 ? 21.516 23.547 14.328 1 98.19 226 SER A O 1
ATOM 1715 N N . VAL A 1 227 ? 21.438 23.453 12.086 1 98.62 227 VAL A N 1
ATOM 1716 C CA . VAL A 1 227 ? 20.062 23.938 11.992 1 98.62 227 VAL A CA 1
ATOM 1717 C C . VAL A 1 227 ? 19.188 22.859 11.367 1 98.62 227 VAL A C 1
ATOM 1719 O O . VAL A 1 227 ? 19.5 22.328 10.305 1 98.62 227 VAL A O 1
ATOM 1722 N N . ILE A 1 228 ? 18.047 22.562 12.078 1 98.75 228 ILE A N 1
ATOM 1723 C CA . ILE A 1 228 ? 17.156 21.5 11.625 1 98.75 228 ILE A CA 1
ATOM 1724 C C . ILE A 1 228 ? 15.75 22.062 11.414 1 98.75 228 ILE A C 1
ATOM 1726 O O . ILE A 1 228 ? 15.07 22.438 12.375 1 98.75 228 ILE A O 1
ATOM 1730 N N . TRP A 1 229 ? 15.359 22.109 10.172 1 98.69 229 TRP A N 1
ATOM 1731 C CA . TRP A 1 229 ? 13.969 22.438 9.867 1 98.69 229 TRP A CA 1
ATOM 1732 C C . TRP A 1 229 ? 13.047 21.266 10.188 1 98.69 229 TRP A C 1
ATOM 1734 O O . TRP A 1 229 ? 13.375 20.109 9.898 1 98.69 229 TRP A O 1
ATOM 1744 N N . LEU A 1 230 ? 11.961 21.594 10.875 1 98.25 230 LEU A N 1
ATOM 1745 C CA . LEU A 1 230 ? 10.969 20.594 11.266 1 98.25 230 LEU A CA 1
ATOM 1746 C C . LEU A 1 230 ? 9.625 20.875 10.609 1 98.25 230 LEU A C 1
ATOM 1748 O O . LEU A 1 230 ? 9.031 21.938 10.828 1 98.25 230 LEU A O 1
ATOM 1752 N N . GLN A 1 231 ? 9.164 19.938 9.836 1 97.94 231 GLN A N 1
ATOM 1753 C CA . GLN A 1 231 ? 7.898 20.109 9.141 1 97.94 231 GLN A CA 1
ATOM 1754 C C . GLN A 1 231 ? 7.055 18.844 9.211 1 97.94 231 GLN A C 1
ATOM 1756 O O . GLN A 1 231 ? 7.578 17.734 9.094 1 97.94 231 GLN A O 1
ATOM 1761 N N . PRO A 1 232 ? 5.73 19 9.43 1 98 232 PRO A N 1
ATOM 1762 C CA . PRO A 1 232 ? 4.879 17.812 9.359 1 98 232 PRO A CA 1
ATOM 1763 C C . PRO A 1 232 ? 4.742 17.266 7.945 1 98 232 PRO A C 1
ATOM 1765 O O . PRO A 1 232 ? 4.676 18.031 6.984 1 98 232 PRO A O 1
ATOM 1768 N N . PHE A 1 233 ? 4.809 15.969 7.82 1 98.38 233 PHE A N 1
ATOM 1769 C CA . PHE A 1 233 ? 4.438 15.242 6.617 1 98.38 233 PHE A CA 1
ATOM 1770 C C . PHE A 1 233 ? 3.076 14.57 6.789 1 98.38 233 PHE A C 1
ATOM 1772 O O . PHE A 1 233 ? 2.961 13.352 6.688 1 98.38 233 PHE A O 1
ATOM 1779 N N . MET A 1 234 ? 2.111 15.344 7.125 1 98.19 234 MET A N 1
ATOM 1780 C CA . MET A 1 234 ? 0.7 15.055 7.363 1 98.19 234 MET A CA 1
ATOM 1781 C C . MET A 1 234 ? -0.188 16.109 6.719 1 98.19 234 MET A C 1
ATOM 1783 O O . MET A 1 234 ? 0.218 17.266 6.574 1 98.19 234 MET A O 1
ATOM 1787 N N . VAL A 1 235 ? -1.36 15.703 6.379 1 98.38 235 VAL A N 1
ATOM 1788 C CA . VAL A 1 235 ? -2.225 16.594 5.617 1 98.38 235 VAL A CA 1
ATOM 1789 C C . VAL A 1 235 ? -2.494 17.859 6.426 1 98.38 235 VAL A C 1
ATOM 1791 O O . VAL A 1 235 ? -2.49 18.969 5.875 1 98.38 235 VAL A O 1
ATOM 1794 N N . VAL A 1 236 ? -2.703 17.672 7.73 1 97.56 236 VAL A N 1
ATOM 1795 C CA . VAL A 1 236 ? -2.918 18.828 8.586 1 97.56 236 VAL A CA 1
ATOM 1796 C C . VAL A 1 236 ? -1.793 18.922 9.617 1 97.56 236 VAL A C 1
ATOM 1798 O O . VAL A 1 236 ? -1.2 17.906 9.992 1 97.56 236 VAL A O 1
ATOM 1801 N N . ALA A 1 237 ? -1.502 20.188 10.031 1 96.75 237 ALA A N 1
ATOM 1802 C CA . ALA A 1 237 ? -0.594 20.406 11.156 1 96.75 237 ALA A CA 1
ATOM 1803 C C . ALA A 1 237 ? -1.359 20.453 12.469 1 96.75 237 ALA A C 1
ATOM 1805 O O . ALA A 1 237 ? -1.452 21.516 13.102 1 96.75 237 ALA A O 1
ATOM 1806 N N . GLY A 1 238 ? -1.802 19.281 12.852 1 94.81 238 GLY A N 1
ATOM 1807 C CA . GLY A 1 238 ? -2.654 19.203 14.023 1 94.81 238 GLY A CA 1
ATOM 1808 C C . GLY A 1 238 ? -1.89 18.906 15.297 1 94.81 238 GLY A C 1
ATOM 1809 O O . GLY A 1 238 ? -0.853 19.516 15.57 1 94.81 238 GLY A O 1
ATOM 1810 N N . ASP A 1 239 ? -2.426 18 16.109 1 92.31 239 ASP A N 1
ATOM 1811 C CA . ASP A 1 239 ? -1.932 17.703 17.453 1 92.31 239 ASP A CA 1
ATOM 1812 C C . ASP A 1 239 ? -0.501 17.172 17.406 1 92.31 239 ASP A C 1
ATOM 1814 O O . ASP A 1 239 ? 0.374 17.672 18.125 1 92.31 239 ASP A O 1
ATOM 1818 N N . HIS A 1 240 ? -0.211 16.203 16.594 1 93.69 240 HIS A N 1
ATOM 1819 C CA . HIS A 1 240 ? 1.123 15.625 16.5 1 93.69 240 HIS A CA 1
ATOM 1820 C C . HIS A 1 240 ? 2.15 16.656 16.062 1 93.69 240 HIS A C 1
ATOM 1822 O O . HIS A 1 240 ? 3.279 16.672 16.562 1 93.69 240 HIS A O 1
ATOM 1828 N N . ALA A 1 241 ? 1.753 17.484 15.18 1 95.62 241 ALA A N 1
ATOM 1829 C CA . ALA A 1 241 ? 2.652 18.531 14.719 1 95.62 241 ALA A CA 1
ATOM 1830 C C . ALA A 1 241 ? 2.934 19.547 15.828 1 95.62 241 ALA A C 1
ATOM 1832 O O . ALA A 1 241 ? 4.086 19.922 16.047 1 95.62 241 ALA A O 1
ATOM 1833 N N . ARG A 1 242 ? 2.018 19.875 16.516 1 95.69 242 ARG A N 1
ATOM 1834 C CA . ARG A 1 242 ? 2.117 20.953 17.484 1 95.69 242 ARG A CA 1
ATOM 1835 C C . ARG A 1 242 ? 2.727 20.469 18.797 1 95.69 242 ARG A C 1
ATOM 1837 O O . ARG A 1 242 ? 3.404 21.234 19.484 1 95.69 242 ARG A O 1
ATOM 1844 N N . ASN A 1 243 ? 2.58 19.188 19.062 1 95.62 243 ASN A N 1
ATOM 1845 C CA . ASN A 1 243 ? 3.07 18.672 20.344 1 95.62 243 ASN A CA 1
ATOM 1846 C C . ASN A 1 243 ? 4.281 17.75 20.141 1 95.62 243 ASN A C 1
ATOM 1848 O O . ASN A 1 243 ? 5.355 18.016 20.688 1 95.62 243 ASN A O 1
ATOM 1852 N N . ASP A 1 244 ? 4.203 16.766 19.312 1 97.12 244 ASP A N 1
ATOM 1853 C CA . ASP A 1 244 ? 5.273 15.781 19.141 1 97.12 244 ASP A CA 1
ATOM 1854 C C . ASP A 1 244 ? 6.422 16.359 18.312 1 97.12 244 ASP A C 1
ATOM 1856 O O . ASP A 1 244 ? 7.586 16.016 18.531 1 97.12 244 ASP A O 1
ATOM 1860 N N . LEU A 1 245 ? 6.059 17.203 17.422 1 97.94 245 LEU A N 1
ATOM 1861 C CA . LEU A 1 245 ? 7.082 17.781 16.562 1 97.94 245 LEU A CA 1
ATOM 1862 C C . LEU A 1 245 ? 7.66 19.047 17.156 1 97.94 245 LEU A C 1
ATOM 1864 O O . LEU A 1 245 ? 8.875 19.156 17.344 1 97.94 245 LEU A O 1
ATOM 1868 N N . ALA A 1 246 ? 6.828 20 17.562 1 97.56 246 ALA A N 1
ATOM 1869 C CA . ALA A 1 246 ? 7.301 21.359 17.828 1 97.56 246 ALA A CA 1
ATOM 1870 C C . ALA A 1 246 ? 6.988 21.766 19.266 1 97.56 246 ALA A C 1
ATOM 1872 O O . ALA A 1 246 ? 7.219 22.922 19.656 1 97.56 246 ALA A O 1
ATOM 1873 N N . GLY A 1 247 ? 6.492 20.891 20.031 1 96.56 247 GLY A N 1
ATOM 1874 C CA . GLY A 1 247 ? 6.055 21.25 21.375 1 96.56 247 GLY A CA 1
ATOM 1875 C C . GLY A 1 247 ? 7.207 21.547 22.312 1 96.56 247 GLY A C 1
ATOM 1876 O O . GLY A 1 247 ? 8.367 21.344 21.969 1 96.56 247 GLY A O 1
ATOM 1877 N N . ASP A 1 248 ? 6.801 21.938 23.547 1 96.25 248 ASP A N 1
ATOM 1878 C CA . ASP A 1 248 ? 7.793 22.312 24.547 1 96.25 248 ASP A CA 1
ATOM 1879 C C . ASP A 1 248 ? 8.117 21.125 25.469 1 96.25 248 ASP A C 1
ATOM 1881 O O . ASP A 1 248 ? 9.086 21.172 26.234 1 96.25 248 ASP A O 1
ATOM 1885 N N . GLU A 1 249 ? 7.383 20.078 25.266 1 97.19 249 GLU A N 1
ATOM 1886 C CA . GLU A 1 249 ? 7.648 18.906 26.078 1 97.19 249 GLU A CA 1
ATOM 1887 C C . GLU A 1 249 ? 8.977 18.25 25.703 1 97.19 249 GLU A C 1
ATOM 1889 O O . GLU A 1 249 ? 9.398 18.312 24.547 1 97.19 249 GLU A O 1
ATOM 1894 N N . PRO A 1 250 ? 9.602 17.578 26.672 1 97.12 250 PRO A N 1
ATOM 1895 C CA . PRO A 1 250 ? 10.953 17.047 26.453 1 97.12 250 PRO A CA 1
ATOM 1896 C C . PRO A 1 250 ? 11.016 16.016 25.344 1 97.12 250 PRO A C 1
ATOM 1898 O O . PRO A 1 250 ? 12.078 15.789 24.75 1 97.12 250 PRO A O 1
ATOM 1901 N N . ASP A 1 251 ? 9.898 15.43 25.016 1 96.44 251 ASP A N 1
ATOM 1902 C CA . ASP A 1 251 ? 9.938 14.328 24.047 1 96.44 251 ASP A CA 1
ATOM 1903 C C . ASP A 1 251 ? 9.602 14.82 22.641 1 96.44 251 ASP A C 1
ATOM 1905 O O . ASP A 1 251 ? 9.648 14.047 21.688 1 96.44 251 ASP A O 1
ATOM 1909 N N . SER A 1 252 ? 9.336 16.109 22.547 1 98.19 252 SER A N 1
ATOM 1910 C CA . SER A 1 252 ? 9.133 16.641 21.203 1 98.19 252 SER A CA 1
ATOM 1911 C C . SER A 1 252 ? 10.43 16.625 20.406 1 98.19 252 SER A C 1
ATOM 1913 O O . SER A 1 252 ? 11.516 16.656 20.969 1 98.19 252 SER A O 1
ATOM 1915 N N . TRP A 1 253 ? 10.297 16.547 19.062 1 98.5 253 TRP A N 1
ATOM 1916 C CA . TRP A 1 253 ? 11.484 16.547 18.219 1 98.5 253 TRP A CA 1
ATOM 1917 C C . TRP A 1 253 ? 12.266 17.844 18.391 1 98.5 253 TRP A C 1
ATOM 1919 O O . TRP A 1 253 ? 13.5 17.828 18.469 1 98.5 253 TRP A O 1
ATOM 1929 N N . ALA A 1 254 ? 11.57 18.984 18.484 1 98.62 254 ALA A N 1
ATOM 1930 C CA . ALA A 1 254 ? 12.219 20.266 18.688 1 98.62 254 ALA A CA 1
ATOM 1931 C C . ALA A 1 254 ? 13.016 20.297 19.984 1 98.62 254 ALA A C 1
ATOM 1933 O O . ALA A 1 254 ? 14.172 20.719 20.016 1 98.62 254 ALA A O 1
ATOM 1934 N N . SER A 1 255 ? 12.406 19.812 21.031 1 98.5 255 SER A N 1
ATOM 1935 C CA . SER A 1 255 ? 13.055 19.797 22.328 1 98.5 255 SER A CA 1
ATOM 1936 C C . SER A 1 255 ? 14.273 18.875 22.344 1 98.5 255 SER A C 1
ATOM 1938 O O . SER A 1 255 ? 15.312 19.219 22.906 1 98.5 255 SER A O 1
ATOM 1940 N N . ARG A 1 256 ? 14.18 17.766 21.719 1 98.31 256 ARG A N 1
ATOM 1941 C CA . ARG A 1 256 ? 15.289 16.812 21.656 1 98.31 256 ARG A CA 1
ATOM 1942 C C . ARG A 1 256 ? 16.453 17.391 20.859 1 98.31 256 ARG A C 1
ATOM 1944 O O . ARG A 1 256 ? 17.625 17.172 21.203 1 98.31 256 ARG A O 1
ATOM 1951 N N . ILE A 1 257 ? 16.141 18.094 19.859 1 98.56 257 ILE A N 1
ATOM 1952 C CA . ILE A 1 257 ? 17.172 18.703 19.031 1 98.56 257 ILE A CA 1
ATOM 1953 C C . ILE A 1 257 ? 17.859 19.828 19.797 1 98.56 257 ILE A C 1
ATOM 1955 O O . ILE A 1 257 ? 19.094 19.953 19.766 1 98.56 257 ILE A O 1
ATOM 1959 N N . ARG A 1 258 ? 17.109 20.609 20.516 1 98.44 258 ARG A N 1
ATOM 1960 C CA . ARG A 1 258 ? 17.672 21.656 21.359 1 98.44 258 ARG A CA 1
ATOM 1961 C C . ARG A 1 258 ? 18.609 21.062 22.406 1 98.44 258 ARG A C 1
ATOM 1963 O O . ARG A 1 258 ? 19.672 21.625 22.688 1 98.44 258 ARG A O 1
ATOM 1970 N N . ALA A 1 259 ? 18.203 19.969 22.906 1 98.06 259 ALA A N 1
ATOM 1971 C CA . ALA A 1 259 ? 18.984 19.312 23.953 1 98.06 259 ALA A CA 1
ATOM 1972 C C . ALA A 1 259 ? 20.359 18.875 23.422 1 98.06 259 ALA A C 1
ATOM 1974 O O . ALA A 1 259 ? 21.297 18.688 24.203 1 98.06 259 ALA A O 1
ATOM 1975 N N . LEU A 1 260 ? 20.438 18.734 22.188 1 97.62 260 LEU A N 1
ATOM 1976 C CA . LEU A 1 260 ? 21.703 18.375 21.547 1 97.62 260 LEU A CA 1
ATOM 1977 C C . LEU A 1 260 ? 22.547 19.625 21.266 1 97.62 260 LEU A C 1
ATOM 1979 O O . LEU A 1 260 ? 23.641 19.516 20.703 1 97.62 260 LEU A O 1
ATOM 1983 N N . GLY A 1 261 ? 22.031 20.75 21.578 1 98.31 261 GLY A N 1
ATOM 1984 C CA . GLY A 1 261 ? 22.734 22 21.312 1 98.31 261 GLY A CA 1
ATOM 1985 C C . GLY A 1 261 ? 22.547 22.516 19.906 1 98.31 261 GLY A C 1
ATOM 1986 O O . GLY A 1 261 ? 23.328 23.344 19.422 1 98.31 261 GLY A O 1
ATOM 1987 N N . LEU A 1 262 ? 21.547 22 19.203 1 98.69 262 LEU A N 1
ATOM 1988 C CA . LEU A 1 262 ? 21.25 22.391 17.828 1 98.69 262 LEU A CA 1
ATOM 1989 C C . LEU A 1 262 ? 20.031 23.312 17.766 1 98.69 262 LEU A C 1
ATOM 1991 O O . LEU A 1 262 ? 19.375 23.531 18.781 1 98.69 262 LEU A O 1
ATOM 1995 N N . THR A 1 263 ? 19.766 23.875 16.594 1 98.69 263 THR A N 1
ATOM 1996 C CA . THR A 1 263 ? 18.688 24.859 16.453 1 98.69 263 THR A CA 1
ATOM 1997 C C . THR A 1 263 ? 17.516 24.266 15.664 1 98.69 263 THR A C 1
ATOM 1999 O O . THR A 1 263 ? 17.609 24.141 14.438 1 98.69 263 THR A O 1
ATOM 2002 N N . PRO A 1 264 ? 16.469 23.938 16.328 1 98.62 264 PRO A N 1
ATOM 2003 C CA . PRO A 1 264 ? 15.273 23.547 15.586 1 98.62 264 PRO A CA 1
ATOM 2004 C C . PRO A 1 264 ? 14.516 24.734 15 1 98.62 264 PRO A C 1
ATOM 2006 O O . PRO A 1 264 ? 14.438 25.781 15.641 1 98.62 264 PRO A O 1
ATOM 2009 N N . ARG A 1 265 ? 13.984 24.594 13.805 1 98.12 265 ARG A N 1
ATOM 2010 C CA . ARG A 1 265 ? 13.148 25.578 13.133 1 98.12 265 ARG A CA 1
ATOM 2011 C C . ARG A 1 265 ? 11.844 24.969 12.648 1 98.12 265 ARG A C 1
ATOM 2013 O O . ARG A 1 265 ? 11.734 24.547 11.492 1 98.12 265 ARG A O 1
ATOM 2020 N N . PRO A 1 266 ? 10.852 24.969 13.5 1 97.44 266 PRO A N 1
ATOM 2021 C CA . PRO A 1 266 ? 9.562 24.359 13.117 1 97.44 266 PRO A CA 1
ATOM 2022 C C . PRO A 1 266 ? 8.812 25.203 12.086 1 97.44 266 PRO A C 1
ATOM 2024 O O . PRO A 1 266 ? 8.805 26.438 12.172 1 97.44 266 PRO A O 1
ATOM 2027 N N . VAL A 1 267 ? 8.312 24.578 11.117 1 95.94 267 VAL A N 1
ATOM 2028 C CA . VAL A 1 267 ? 7.379 25.125 10.141 1 95.94 267 VAL A CA 1
ATOM 2029 C C . VAL A 1 267 ? 6.074 24.328 10.172 1 95.94 267 VAL A C 1
ATOM 2031 O O . VAL A 1 267 ? 5.957 23.297 9.508 1 95.94 267 VAL A O 1
ATOM 2034 N N . LEU A 1 268 ? 5.07 24.828 10.82 1 95.94 268 LEU A N 1
ATOM 2035 C CA . LEU A 1 268 ? 3.828 24.109 11.062 1 95.94 268 LEU A CA 1
ATOM 2036 C C . LEU A 1 268 ? 2.852 24.297 9.906 1 95.94 268 LEU A C 1
ATOM 2038 O O . LEU A 1 268 ? 1.763 24.844 10.094 1 95.94 268 LEU A O 1
ATOM 2042 N N . THR A 1 269 ? 3.24 23.844 8.773 1 95.81 269 THR A N 1
ATOM 2043 C CA . THR A 1 269 ? 2.445 23.828 7.547 1 95.81 269 THR A CA 1
ATOM 2044 C C . THR A 1 269 ? 2.092 22.391 7.156 1 95.81 269 THR A C 1
ATOM 2046 O O . THR A 1 269 ? 2.979 21.578 6.902 1 95.81 269 THR A O 1
ATOM 2049 N N . GLY A 1 270 ? 0.788 22.125 7.137 1 97.56 270 GLY A N 1
ATOM 2050 C CA . GLY A 1 270 ? 0.366 20.812 6.676 1 97.56 270 GLY A CA 1
ATOM 2051 C C . GLY A 1 270 ? 0.504 20.641 5.176 1 97.56 270 GLY A C 1
ATOM 2052 O O . GLY A 1 270 ? 0.486 21.609 4.426 1 97.56 270 GLY A O 1
ATOM 2053 N N . LEU A 1 271 ? 0.611 19.406 4.77 1 98.62 271 LEU A N 1
ATOM 2054 C CA . LEU A 1 271 ? 0.76 19.094 3.354 1 98.62 271 LEU A CA 1
ATOM 2055 C C . LEU A 1 271 ? -0.385 19.688 2.543 1 98.62 271 LEU A C 1
ATOM 2057 O O . LEU A 1 271 ? -0.193 20.094 1.395 1 98.62 271 LEU A O 1
ATOM 2061 N N . GLY A 1 272 ? -1.582 19.734 3.152 1 98.62 272 GLY A N 1
ATOM 2062 C CA . GLY A 1 272 ? -2.758 20.25 2.463 1 98.62 272 GLY A CA 1
ATOM 2063 C C . GLY A 1 272 ? -2.652 21.719 2.107 1 98.62 272 GLY A C 1
ATOM 2064 O O . GLY A 1 272 ? -3.428 22.219 1.293 1 98.62 272 GLY A O 1
ATOM 2065 N N . GLU A 1 273 ? -1.74 22.406 2.699 1 98.25 273 GLU A N 1
ATOM 2066 C CA . GLU A 1 273 ? -1.552 23.828 2.416 1 98.25 273 GLU A CA 1
ATOM 2067 C C . GLU A 1 273 ? -0.645 24.031 1.206 1 98.25 273 GLU A C 1
ATOM 2069 O O . GLU A 1 273 ? -0.53 25.141 0.691 1 98.25 273 GLU A O 1
ATOM 2074 N N . LEU A 1 274 ? -0.002 23.016 0.735 1 98.38 274 LEU A N 1
ATOM 2075 C CA . LEU A 1 274 ? 0.915 23.109 -0.397 1 98.38 274 LEU A CA 1
ATOM 2076 C C . LEU A 1 274 ? 0.179 22.875 -1.711 1 98.38 274 LEU A C 1
ATOM 2078 O O . LEU A 1 274 ? -0.399 21.797 -1.922 1 98.38 274 LEU A O 1
ATOM 2082 N N . PRO A 1 275 ? 0.249 23.812 -2.617 1 98.38 275 PRO A N 1
ATOM 2083 C CA . PRO A 1 275 ? -0.506 23.672 -3.865 1 98.38 275 PRO A CA 1
ATOM 2084 C C . PRO A 1 275 ? -0.133 22.406 -4.641 1 98.38 275 PRO A C 1
ATOM 2086 O O . PRO A 1 275 ? -1.002 21.766 -5.238 1 98.38 275 PRO A O 1
ATOM 2089 N N . GLY A 1 276 ? 1.146 22.078 -4.633 1 98.62 276 GLY A N 1
ATOM 2090 C CA . GLY A 1 276 ? 1.581 20.875 -5.34 1 98.62 276 GLY A CA 1
ATOM 2091 C C . GLY A 1 276 ? 0.962 19.609 -4.797 1 98.62 276 GLY A C 1
ATOM 2092 O O . GLY A 1 276 ? 0.71 18.656 -5.551 1 98.62 276 GLY A O 1
ATOM 2093 N N . VAL A 1 277 ? 0.725 19.547 -3.514 1 98.81 277 VAL A N 1
ATOM 2094 C CA . VAL A 1 277 ? 0.097 18.391 -2.883 1 98.81 277 VAL A CA 1
ATOM 2095 C C . VAL A 1 277 ? -1.389 18.359 -3.23 1 98.81 277 VAL A C 1
ATOM 2097 O O . VAL A 1 277 ? -1.925 17.312 -3.584 1 98.81 277 VAL A O 1
ATOM 2100 N N . ARG A 1 278 ? -2.068 19.484 -3.16 1 98.88 278 ARG A N 1
ATOM 2101 C CA . ARG A 1 278 ? -3.482 19.547 -3.508 1 98.88 278 ARG A CA 1
ATOM 2102 C C . ARG A 1 278 ? -3.709 19.125 -4.957 1 98.88 278 ARG A C 1
ATOM 2104 O O . ARG A 1 278 ? -4.707 18.484 -5.273 1 98.88 278 ARG A O 1
ATOM 2111 N N . ALA A 1 279 ? -2.768 19.453 -5.801 1 98.81 279 ALA A N 1
ATOM 2112 C CA . ALA A 1 279 ? -2.865 19.078 -7.207 1 98.81 279 ALA A CA 1
ATOM 2113 C C . ALA A 1 279 ? -2.854 17.562 -7.375 1 98.81 279 ALA A C 1
ATOM 2115 O O . ALA A 1 279 ? -3.525 17.016 -8.258 1 98.81 279 ALA A O 1
ATOM 2116 N N . VAL A 1 280 ? -2.092 16.906 -6.57 1 98.75 280 VAL A N 1
ATOM 2117 C CA . VAL A 1 280 ? -2.039 15.445 -6.629 1 98.75 280 VAL A CA 1
ATOM 2118 C C . VAL A 1 280 ? -3.393 14.859 -6.23 1 98.75 280 VAL A C 1
ATOM 2120 O O . VAL A 1 280 ? -3.912 13.969 -6.902 1 98.75 280 VAL A O 1
ATOM 2123 N N . PHE A 1 281 ? -3.977 15.352 -5.148 1 98.88 281 PHE A N 1
ATOM 2124 C CA . PHE A 1 281 ? -5.289 14.875 -4.73 1 98.88 281 PHE A CA 1
ATOM 2125 C C . PHE A 1 281 ? -6.324 15.102 -5.828 1 98.88 281 PHE A C 1
ATOM 2127 O O . PHE A 1 281 ? -7.133 14.219 -6.113 1 98.88 281 PHE A O 1
ATOM 2134 N N . VAL A 1 282 ? -6.305 16.266 -6.418 1 98.88 282 VAL A N 1
ATOM 2135 C CA . VAL A 1 282 ? -7.254 16.594 -7.477 1 98.88 282 VAL A CA 1
ATOM 2136 C C . VAL A 1 282 ? -7.051 15.648 -8.656 1 98.88 282 VAL A C 1
ATOM 2138 O O . VAL A 1 282 ? -8.023 15.148 -9.234 1 98.88 282 VAL A O 1
ATOM 2141 N N . ARG A 1 283 ? -5.801 15.414 -9 1 98.44 283 ARG A N 1
ATOM 2142 C CA . ARG A 1 283 ? -5.492 14.492 -10.094 1 98.44 283 ARG A CA 1
ATOM 2143 C C . ARG A 1 283 ? -6.039 13.102 -9.797 1 98.44 283 ARG A C 1
ATOM 2145 O O . ARG A 1 283 ? -6.613 12.461 -10.68 1 98.44 283 ARG A O 1
ATOM 2152 N N . HIS A 1 284 ? -5.863 12.664 -8.586 1 98.31 284 HIS A N 1
ATOM 2153 C CA . HIS A 1 284 ? -6.371 11.352 -8.211 1 98.31 284 HIS A CA 1
ATOM 2154 C C . HIS A 1 284 ? -7.887 11.273 -8.367 1 98.31 284 HIS A C 1
ATOM 2156 O O . HIS A 1 284 ? -8.406 10.305 -8.914 1 98.31 284 HIS A O 1
ATOM 2162 N N . ALA A 1 285 ? -8.578 12.289 -7.914 1 98.69 285 ALA A N 1
ATOM 2163 C CA . ALA A 1 285 ? -10.031 12.32 -8.023 1 98.69 285 ALA A CA 1
ATOM 2164 C C . ALA A 1 285 ? -10.469 12.352 -9.484 1 98.69 285 ALA A C 1
ATOM 2166 O O . ALA A 1 285 ? -11.375 11.617 -9.883 1 98.69 285 ALA A O 1
ATOM 2167 N N . ARG A 1 286 ? -9.805 13.125 -10.203 1 97.94 286 ARG A N 1
ATOM 2168 C CA . ARG A 1 286 ? -10.18 13.375 -11.594 1 97.94 286 ARG A CA 1
ATOM 2169 C C . ARG A 1 286 ? -9.914 12.156 -12.461 1 97.94 286 ARG A C 1
ATOM 2171 O O . ARG A 1 286 ? -10.742 11.797 -13.305 1 97.94 286 ARG A O 1
ATOM 2178 N N . ASP A 1 287 ? -8.852 11.5 -12.242 1 96.19 287 ASP A N 1
ATOM 2179 C CA . ASP A 1 287 ? -8.367 10.523 -13.203 1 96.19 287 ASP A CA 1
ATOM 2180 C C . ASP A 1 287 ? -8.734 9.102 -12.773 1 96.19 287 ASP A C 1
ATOM 2182 O O . ASP A 1 287 ? -8.562 8.148 -13.539 1 96.19 287 ASP A O 1
ATOM 2186 N N . SER A 1 288 ? -9.211 8.961 -11.578 1 95.75 288 SER A N 1
ATOM 2187 C CA . SER A 1 288 ? -9.492 7.609 -11.102 1 95.75 288 SER A CA 1
ATOM 2188 C C . SER A 1 288 ? -10.484 6.895 -12.016 1 95.75 288 SER A C 1
ATOM 2190 O O . SER A 1 288 ? -11.492 7.48 -12.422 1 95.75 288 SER A O 1
ATOM 2192 N N . ARG A 1 289 ? -10.148 5.645 -12.312 1 93.31 289 ARG A N 1
ATOM 2193 C CA . ARG A 1 289 ? -11.047 4.75 -13.039 1 93.31 289 ARG A CA 1
ATOM 2194 C C . ARG A 1 289 ? -11.414 3.539 -12.188 1 93.31 289 ARG A C 1
ATOM 2196 O O . ARG A 1 289 ? -11.922 2.539 -12.703 1 93.31 289 ARG A O 1
ATOM 2203 N N . ASP A 1 290 ? -11.062 3.719 -10.922 1 94.25 290 ASP A N 1
ATOM 2204 C CA . ASP A 1 290 ? -11.344 2.65 -9.969 1 94.25 290 ASP A CA 1
ATOM 2205 C C . ASP A 1 290 ? -12.805 2.701 -9.516 1 94.25 290 ASP A C 1
ATOM 2207 O O . ASP A 1 290 ? -13.109 3.248 -8.453 1 94.25 290 ASP A O 1
ATOM 2211 N N . ASP A 1 291 ? -13.648 2.047 -10.266 1 96.25 291 ASP A N 1
ATOM 2212 C CA . ASP A 1 291 ? -15.086 2.074 -10.031 1 96.25 291 ASP A CA 1
ATOM 2213 C C . ASP A 1 291 ? -15.508 1.001 -9.031 1 96.25 291 ASP A C 1
ATOM 2215 O O . ASP A 1 291 ? -15.391 -0.194 -9.305 1 96.25 291 ASP A O 1
ATOM 2219 N N . LEU A 1 292 ? -16 1.431 -7.875 1 96.5 292 LEU A N 1
ATOM 2220 C CA . LEU A 1 292 ? -16.359 0.535 -6.781 1 96.5 292 LEU A CA 1
ATOM 2221 C C . LEU A 1 292 ? -17.609 -0.257 -7.113 1 96.5 292 LEU A C 1
ATOM 2223 O O . LEU A 1 292 ? -17.953 -1.211 -6.41 1 96.5 292 LEU A O 1
ATOM 2227 N N . LEU A 1 293 ? -18.312 0.121 -8.195 1 93.19 293 LEU A N 1
ATOM 2228 C CA . LEU A 1 293 ? -19.547 -0.559 -8.562 1 93.19 293 LEU A CA 1
ATOM 2229 C C . LEU A 1 293 ? -19.297 -1.58 -9.664 1 93.19 293 LEU A C 1
ATOM 2231 O O . LEU A 1 293 ? -20.188 -2.35 -10.023 1 93.19 293 LEU A O 1
ATOM 2235 N N . LYS A 1 294 ? -18.109 -1.528 -10.18 1 79.5 294 LYS A N 1
ATOM 2236 C CA . LYS A 1 294 ? -17.828 -2.486 -11.242 1 79.5 294 LYS A CA 1
ATOM 2237 C C . LYS A 1 294 ? -17.531 -3.869 -10.68 1 79.5 294 LYS A C 1
ATOM 2239 O O . LYS A 1 294 ? -16.797 -3.996 -9.688 1 79.5 294 LYS A O 1
ATOM 2244 N N . LYS A 1 295 ? -18.297 -4.816 -11.188 1 62.62 295 LYS A N 1
ATOM 2245 C CA . LYS A 1 295 ? -18.234 -6.223 -10.805 1 62.62 295 LYS A CA 1
ATOM 2246 C C . LYS A 1 295 ? -17.141 -6.953 -11.586 1 62.62 295 LYS A C 1
ATOM 2248 O O . LYS A 1 295 ? -16.844 -6.59 -12.727 1 62.62 295 LYS A O 1
ATOM 2253 N N . MET B 1 1 ? -36.281 -52.375 88.375 1 27.52 1 MET B N 1
ATOM 2254 C CA . MET B 1 1 ? -37 -52.219 87.125 1 27.52 1 MET B CA 1
ATOM 2255 C C . MET B 1 1 ? -36.031 -51.844 86 1 27.52 1 MET B C 1
ATOM 2257 O O . MET B 1 1 ? -35.219 -50.938 86.125 1 27.52 1 MET B O 1
ATOM 2261 N N . ARG B 1 2 ? -35.75 -52.812 85 1 28.12 2 ARG B N 1
ATOM 2262 C CA . ARG B 1 2 ? -34.812 -53.188 83.938 1 28.12 2 ARG B CA 1
ATOM 2263 C C . ARG B 1 2 ? -34.812 -52.156 82.812 1 28.12 2 ARG B C 1
ATOM 2265 O O . ARG B 1 2 ? -35.844 -51.625 82.5 1 28.12 2 ARG B O 1
ATOM 2272 N N . HIS B 1 3 ? -33.656 -51.594 82.5 1 30.19 3 HIS B N 1
ATOM 2273 C CA . HIS B 1 3 ? -33.062 -50.531 81.688 1 30.19 3 HIS B CA 1
ATOM 2274 C C . HIS B 1 3 ? -33.25 -50.844 80.188 1 30.19 3 HIS B C 1
ATOM 2276 O O . HIS B 1 3 ? -32.594 -50.219 79.375 1 30.19 3 HIS B O 1
ATOM 2282 N N . ILE B 1 4 ? -34.438 -51.219 79.688 1 31.75 4 ILE B N 1
ATOM 2283 C CA . ILE B 1 4 ? -34.438 -51.688 78.312 1 31.75 4 ILE B CA 1
ATOM 2284 C C . ILE B 1 4 ? -34 -50.562 77.375 1 31.75 4 ILE B C 1
ATOM 2286 O O . ILE B 1 4 ? -34.625 -49.5 77.312 1 31.75 4 ILE B O 1
ATOM 2290 N N . PRO B 1 5 ? -32.75 -50.625 76.812 1 32.38 5 PRO B N 1
ATOM 2291 C CA . PRO B 1 5 ? -32.062 -49.625 76 1 32.38 5 PRO B CA 1
ATOM 2292 C C . PRO B 1 5 ? -32.719 -49.531 74.562 1 32.38 5 PRO B C 1
ATOM 2294 O O . PRO B 1 5 ? -32.938 -50.531 73.938 1 32.38 5 PRO B O 1
ATOM 2297 N N . THR B 1 6 ? -33.812 -48.719 74.438 1 33.34 6 THR B N 1
ATOM 2298 C CA . THR B 1 6 ? -34.5 -48.594 73.188 1 33.34 6 THR B CA 1
ATOM 2299 C C . THR B 1 6 ? -33.562 -48.062 72.062 1 33.34 6 THR B C 1
ATOM 2301 O O . THR B 1 6 ? -32.969 -47 72.25 1 33.34 6 THR B O 1
ATOM 2304 N N . THR B 1 7 ? -32.875 -48.906 71.312 1 33.47 7 THR B N 1
ATOM 2305 C CA . THR B 1 7 ? -31.969 -48.719 70.188 1 33.47 7 THR B CA 1
ATOM 2306 C C . THR B 1 7 ? -32.688 -48 69 1 33.47 7 THR B C 1
ATOM 2308 O O . THR B 1 7 ? -33.625 -48.562 68.438 1 33.47 7 THR B O 1
ATOM 2311 N N . PHE B 1 8 ? -33 -46.688 69.062 1 30.89 8 PHE B N 1
ATOM 2312 C CA . PHE B 1 8 ? -33.625 -45.938 68 1 30.89 8 PHE B CA 1
ATOM 2313 C C . PHE B 1 8 ? -32.75 -45.969 66.75 1 30.89 8 PHE B C 1
ATOM 2315 O O . PHE B 1 8 ? -31.562 -45.625 66.812 1 30.89 8 PHE B O 1
ATOM 2322 N N . LEU B 1 9 ? -32.969 -46.906 65.75 1 30.34 9 LEU B N 1
ATOM 2323 C CA . LEU B 1 9 ? -32.344 -47.031 64.438 1 30.34 9 LEU B CA 1
ATOM 2324 C C . LEU B 1 9 ? -32.562 -45.781 63.594 1 30.34 9 LEU B C 1
ATOM 2326 O O . LEU B 1 9 ? -33.688 -45.469 63.25 1 30.34 9 LEU B O 1
ATOM 2330 N N . ARG B 1 10 ? -31.875 -44.625 63.844 1 31.86 10 ARG B N 1
ATOM 2331 C CA . ARG B 1 10 ? -31.953 -43.438 63 1 31.86 10 ARG B CA 1
ATOM 2332 C C . ARG B 1 10 ? -31.609 -43.781 61.562 1 31.86 10 ARG B C 1
ATOM 2334 O O . ARG B 1 10 ? -30.547 -44.312 61.281 1 31.86 10 ARG B O 1
ATOM 2341 N N . SER B 1 11 ? -32.594 -44.094 60.688 1 29.23 11 SER B N 1
ATOM 2342 C CA . SER B 1 11 ? -32.438 -44.312 59.25 1 29.23 11 SER B CA 1
ATOM 2343 C C . SER B 1 11 ? -31.75 -43.156 58.562 1 29.23 11 SER B C 1
ATOM 2345 O O . SER B 1 11 ? -32.188 -42 58.719 1 29.23 11 SER B O 1
ATOM 2347 N N . ALA B 1 12 ? -30.422 -43.125 58.438 1 34.94 12 ALA B N 1
ATOM 2348 C CA . ALA B 1 12 ? -29.609 -42.188 57.656 1 34.94 12 ALA B CA 1
ATOM 2349 C C . ALA B 1 12 ? -30.094 -42.125 56.219 1 34.94 12 ALA B C 1
ATOM 2351 O O . ALA B 1 12 ? -30.078 -43.125 55.5 1 34.94 12 ALA B O 1
ATOM 2352 N N . LEU B 1 13 ? -31.125 -41.25 55.969 1 37.91 13 LEU B N 1
ATOM 2353 C CA . LEU B 1 13 ? -31.484 -41.031 54.562 1 37.91 13 LEU B CA 1
ATOM 2354 C C . LEU B 1 13 ? -30.266 -40.562 53.75 1 37.91 13 LEU B C 1
ATOM 2356 O O . LEU B 1 13 ? -29.578 -39.625 54.156 1 37.91 13 LEU B O 1
ATOM 2360 N N . PRO B 1 14 ? -29.656 -41.406 52.906 1 38.47 14 PRO B N 1
ATOM 2361 C CA . PRO B 1 14 ? -28.562 -40.906 52.094 1 38.47 14 PRO B CA 1
ATOM 2362 C C . PRO B 1 14 ? -28.953 -39.688 51.25 1 38.47 14 PRO B C 1
ATOM 2364 O O . PRO B 1 14 ? -30.047 -39.688 50.656 1 38.47 14 PRO B O 1
ATOM 2367 N N . ALA B 1 15 ? -28.672 -38.406 51.781 1 43.12 15 ALA B N 1
ATOM 2368 C CA . ALA B 1 15 ? -28.781 -37.25 50.875 1 43.12 15 ALA B CA 1
ATOM 2369 C C . ALA B 1 15 ? -28.141 -37.562 49.531 1 43.12 15 ALA B C 1
ATOM 2371 O O . ALA B 1 15 ? -26.953 -37.875 49.438 1 43.12 15 ALA B O 1
ATOM 2372 N N . LEU B 1 16 ? -28.953 -38.094 48.625 1 41 16 LEU B N 1
ATOM 2373 C CA . LEU B 1 16 ? -28.531 -38.156 47.219 1 41 16 LEU B CA 1
ATOM 2374 C C . LEU B 1 16 ? -28.016 -36.812 46.719 1 41 16 LEU B C 1
ATOM 2376 O O . LEU B 1 16 ? -28.766 -35.844 46.688 1 41 16 LEU B O 1
ATOM 2380 N N . LEU B 1 17 ? -26.781 -36.5 47.062 1 44.41 17 LEU B N 1
ATOM 2381 C CA . LEU B 1 17 ? -26.156 -35.375 46.375 1 44.41 17 LEU B CA 1
ATOM 2382 C C . LEU B 1 17 ? -26.312 -35.5 44.875 1 44.41 17 LEU B C 1
ATOM 2384 O O . LEU B 1 17 ? -25.734 -36.406 44.25 1 44.41 17 LEU B O 1
ATOM 2388 N N . LEU B 1 18 ? -27.469 -35.094 44.344 1 46.06 18 LEU B N 1
ATOM 2389 C CA . LEU B 1 18 ? -27.547 -34.844 42.906 1 46.06 18 LEU B CA 1
ATOM 2390 C C . LEU B 1 18 ? -26.484 -33.844 42.469 1 46.06 18 LEU B C 1
ATOM 2392 O O . LEU B 1 18 ? -26.547 -32.688 42.812 1 46.06 18 LEU B O 1
ATOM 2396 N N . THR B 1 19 ? -25.281 -34.281 42.312 1 46.56 19 THR B N 1
ATOM 2397 C CA . THR B 1 19 ? -24.344 -33.438 41.562 1 46.56 19 THR B CA 1
ATOM 2398 C C . THR B 1 19 ? -24.953 -33 40.25 1 46.56 19 THR B C 1
ATOM 2400 O O . THR B 1 19 ? -25.203 -33.812 39.344 1 46.56 19 THR B O 1
ATOM 2403 N N . LEU B 1 20 ? -25.75 -32 40.281 1 46.53 20 LEU B N 1
ATOM 2404 C CA . LEU B 1 20 ? -26.062 -31.359 39.031 1 46.53 20 LEU B CA 1
ATOM 2405 C C . LEU B 1 20 ? -24.781 -31.016 38.25 1 46.53 20 LEU B C 1
ATOM 2407 O O . LEU B 1 20 ? -24 -30.172 38.688 1 46.53 20 LEU B O 1
ATOM 2411 N N . CYS B 1 21 ? -24.172 -32 37.562 1 45.22 21 CYS B N 1
ATOM 2412 C CA . CYS B 1 21 ? -23.203 -31.625 36.531 1 45.22 21 CYS B CA 1
ATOM 2413 C C . CYS B 1 21 ? -23.734 -30.516 35.625 1 45.22 21 CYS B C 1
ATOM 2415 O O . CYS B 1 21 ? -24.562 -30.766 34.75 1 45.22 21 CYS B O 1
ATOM 2417 N N . LEU B 1 22 ? -23.859 -29.375 36.188 1 45.31 22 LEU B N 1
ATOM 2418 C CA . LEU B 1 22 ? -24.031 -28.281 35.219 1 45.31 22 LEU B CA 1
ATOM 2419 C C . LEU B 1 22 ? -23.047 -28.422 34.062 1 45.31 22 LEU B C 1
ATOM 2421 O O . LEU B 1 22 ? -21.844 -28.312 34.25 1 45.31 22 LEU B O 1
ATOM 2425 N N . ALA B 1 23 ? -23.359 -29.234 33.094 1 41.44 23 ALA B N 1
ATOM 2426 C CA . ALA B 1 23 ? -22.641 -29.125 31.828 1 41.44 23 ALA B CA 1
ATOM 2427 C C . ALA B 1 23 ? -22.484 -27.672 31.422 1 41.44 23 ALA B C 1
ATOM 2429 O O . ALA B 1 23 ? -23.469 -27 31.109 1 41.44 23 ALA B O 1
ATOM 2430 N N . LEU B 1 24 ? -21.625 -26.953 32.062 1 43.62 24 LEU B N 1
ATOM 2431 C CA . LEU B 1 24 ? -21.328 -25.734 31.312 1 43.62 24 LEU B CA 1
ATOM 2432 C C . LEU B 1 24 ? -21.344 -26.016 29.812 1 43.62 24 LEU B C 1
ATOM 2434 O O . LEU B 1 24 ? -20.75 -26.984 29.359 1 43.62 24 LEU B O 1
ATOM 2438 N N . PRO B 1 25 ? -22.328 -25.609 29.062 1 44.75 25 PRO B N 1
ATOM 2439 C CA . PRO B 1 25 ? -22.156 -25.844 27.625 1 44.75 25 PRO B CA 1
ATOM 2440 C C . PRO B 1 25 ? -20.703 -25.641 27.172 1 44.75 25 PRO B C 1
ATOM 2442 O O . PRO B 1 25 ? -20.031 -24.719 27.641 1 44.75 25 PRO B O 1
ATOM 2445 N N . ALA B 1 26 ? -19.953 -26.703 27.047 1 43.5 26 ALA B N 1
ATOM 2446 C CA . ALA B 1 26 ? -18.672 -26.516 26.391 1 43.5 26 ALA B CA 1
ATOM 2447 C C . ALA B 1 26 ? -18.703 -25.312 25.453 1 43.5 26 ALA B C 1
ATOM 2449 O O . ALA B 1 26 ? -19.5 -25.281 24.516 1 43.5 26 ALA B O 1
ATOM 2450 N N . LEU B 1 27 ? -18.562 -24.141 25.828 1 48.06 27 LEU B N 1
ATOM 2451 C CA . LEU B 1 27 ? -18.312 -23.109 24.828 1 48.06 27 LEU B CA 1
ATOM 2452 C C . LEU B 1 27 ? -17.766 -23.719 23.547 1 48.06 27 LEU B C 1
ATOM 2454 O O . LEU B 1 27 ? -16.672 -24.297 23.531 1 48.06 27 LEU B O 1
ATOM 2458 N N . ALA B 1 28 ? -18.578 -24.422 22.797 1 51.19 28 ALA B N 1
ATOM 2459 C CA . ALA B 1 28 ? -18.188 -25.125 21.578 1 51.19 28 ALA B CA 1
ATOM 2460 C C . ALA B 1 28 ? -17.016 -24.422 20.891 1 51.19 28 ALA B C 1
ATOM 2462 O O . ALA B 1 28 ? -17.031 -23.203 20.703 1 51.19 28 ALA B O 1
ATOM 2463 N N . ALA B 1 29 ? -15.852 -24.969 20.812 1 72.44 29 ALA B N 1
ATOM 2464 C CA . ALA B 1 29 ? -14.625 -24.484 20.188 1 72.44 29 ALA B CA 1
ATOM 2465 C C . ALA B 1 29 ? -14.898 -23.953 18.781 1 72.44 29 ALA B C 1
ATOM 2467 O O . ALA B 1 29 ? -15.586 -24.594 17.984 1 72.44 29 ALA B O 1
ATOM 2468 N N . GLN B 1 30 ? -14.742 -22.656 18.438 1 90.06 30 GLN B N 1
ATOM 2469 C CA . GLN B 1 30 ? -14.961 -22.016 17.141 1 90.06 30 GLN B CA 1
ATOM 2470 C C . GLN B 1 30 ? -14.18 -22.719 16.047 1 90.06 30 GLN B C 1
ATOM 2472 O O . GLN B 1 30 ? -13 -23.031 16.203 1 90.06 30 GLN B O 1
ATOM 2477 N N . LYS B 1 31 ? -14.938 -23.219 15.07 1 96.88 31 LYS B N 1
ATOM 2478 C CA . LYS B 1 31 ? -14.328 -23.859 13.914 1 96.88 31 LYS B CA 1
ATOM 2479 C C . LYS B 1 31 ? -13.695 -22.828 12.984 1 96.88 31 LYS B C 1
ATOM 2481 O O . LYS B 1 31 ? -14.375 -21.906 12.531 1 96.88 31 LYS B O 1
ATOM 2486 N N . GLU B 1 32 ? -12.445 -23.016 12.727 1 98.25 32 GLU B N 1
ATOM 2487 C CA . GLU B 1 32 ? -11.695 -22.094 11.867 1 98.25 32 GLU B CA 1
ATOM 2488 C C . GLU B 1 32 ? -11.461 -22.703 10.492 1 98.25 32 GLU B C 1
ATOM 2490 O O . GLU B 1 32 ? -11.344 -23.922 10.352 1 98.25 32 GLU B O 1
ATOM 2495 N N . GLY B 1 33 ? -11.484 -21.859 9.453 1 98.75 33 GLY B N 1
ATOM 2496 C CA . GLY B 1 33 ? -11.156 -22.234 8.094 1 98.75 33 GLY B CA 1
ATOM 2497 C C . GLY B 1 33 ? -10.312 -21.188 7.375 1 98.75 33 GLY B C 1
ATOM 2498 O O . GLY B 1 33 ? -10.289 -20.016 7.766 1 98.75 33 GLY B O 1
ATOM 2499 N N . LEU B 1 34 ? -9.586 -21.719 6.359 1 98.88 34 LEU B N 1
ATOM 2500 C CA . LEU B 1 34 ? -8.703 -20.844 5.594 1 98.88 34 LEU B CA 1
ATOM 2501 C C . LEU B 1 34 ? -9.164 -20.734 4.148 1 98.88 34 LEU B C 1
ATOM 2503 O O . LEU B 1 34 ? -9.578 -21.719 3.541 1 98.88 34 LEU B O 1
ATOM 2507 N N . LEU B 1 35 ? -9.156 -19.516 3.674 1 98.94 35 LEU B N 1
ATOM 2508 C CA . LEU B 1 35 ? -9.305 -19.234 2.25 1 98.94 35 LEU B CA 1
ATOM 2509 C C . LEU B 1 35 ? -8.031 -18.625 1.681 1 98.94 35 LEU B C 1
ATOM 2511 O O . LEU B 1 35 ? -7.691 -17.484 1.99 1 98.94 35 LEU B O 1
ATOM 2515 N N . LEU B 1 36 ? -7.289 -19.422 0.911 1 98.88 36 LEU B N 1
ATOM 2516 C CA . LEU B 1 36 ? -6.098 -18.922 0.225 1 98.88 36 LEU B CA 1
ATOM 2517 C C . LEU B 1 36 ? -6.453 -18.391 -1.154 1 98.88 36 LEU B C 1
ATOM 2519 O O . LEU B 1 36 ? -7.043 -19.094 -1.975 1 98.88 36 LEU B O 1
ATOM 2523 N N . VAL B 1 37 ? -6.094 -17.094 -1.379 1 98.81 37 VAL B N 1
ATOM 2524 C CA . VAL B 1 37 ? -6.52 -16.438 -2.617 1 98.81 37 VAL B CA 1
ATOM 2525 C C . VAL B 1 37 ? -5.297 -16.062 -3.449 1 98.81 37 VAL B C 1
ATOM 2527 O O . VAL B 1 37 ? -4.469 -15.258 -3.016 1 98.81 37 VAL B O 1
ATOM 2530 N N . ALA B 1 38 ? -5.184 -16.656 -4.641 1 98.06 38 ALA B N 1
ATOM 2531 C CA . ALA B 1 38 ? -4.109 -16.391 -5.586 1 98.06 38 ALA B CA 1
ATOM 2532 C C . ALA B 1 38 ? -4.664 -15.898 -6.922 1 98.06 38 ALA B C 1
ATOM 2534 O O . ALA B 1 38 ? -5.863 -16.031 -7.188 1 98.06 38 ALA B O 1
ATOM 2535 N N . PHE B 1 39 ? -3.814 -15.219 -7.656 1 95 39 PHE B N 1
ATOM 2536 C CA . PHE B 1 39 ? -4.18 -14.969 -9.047 1 95 39 PHE B CA 1
ATOM 2537 C C . PHE B 1 39 ? -4.402 -16.281 -9.789 1 95 39 PHE B C 1
ATOM 2539 O O . PHE B 1 39 ? -5.363 -16.406 -10.555 1 95 39 PHE B O 1
ATOM 2546 N N . GLY B 1 40 ? -3.479 -17.203 -9.523 1 93.19 40 GLY B N 1
ATOM 2547 C CA . GLY B 1 40 ? -3.512 -18.531 -10.117 1 93.19 40 GLY B CA 1
ATOM 2548 C C . GLY B 1 40 ? -2.5 -18.703 -11.234 1 93.19 40 GLY B C 1
ATOM 2549 O O . GLY B 1 40 ? -1.843 -17.75 -11.641 1 93.19 40 GLY B O 1
ATOM 2550 N N . THR B 1 41 ? -2.332 -19.938 -11.617 1 93.69 41 THR B N 1
ATOM 2551 C CA . THR B 1 41 ? -1.481 -20.25 -12.766 1 93.69 41 THR B CA 1
ATOM 2552 C C . THR B 1 41 ? -2.021 -21.453 -13.523 1 93.69 41 THR B C 1
ATOM 2554 O O . THR B 1 41 ? -2.588 -22.375 -12.922 1 93.69 41 THR B O 1
ATOM 2557 N N . SER B 1 42 ? -1.874 -21.344 -14.805 1 91.75 42 SER B N 1
ATOM 2558 C CA . SER B 1 42 ? -2.211 -22.516 -15.633 1 91.75 42 SER B CA 1
ATOM 2559 C C . SER B 1 42 ? -0.955 -23.219 -16.125 1 91.75 42 SER B C 1
ATOM 2561 O O . SER B 1 42 ? -1.041 -24.203 -16.859 1 91.75 42 SER B O 1
ATOM 2563 N N . VAL B 1 43 ? 0.201 -22.719 -15.773 1 91.38 43 VAL B N 1
ATOM 2564 C CA . VAL B 1 43 ? 1.488 -23.297 -16.156 1 91.38 43 VAL B CA 1
ATOM 2565 C C . VAL B 1 43 ? 1.874 -24.406 -15.188 1 91.38 43 VAL B C 1
ATOM 2567 O O . VAL B 1 43 ? 2.17 -24.141 -14.023 1 91.38 43 VAL B O 1
ATOM 2570 N N . PRO B 1 44 ? 1.978 -25.609 -15.688 1 92.12 44 PRO B N 1
ATOM 2571 C CA . PRO B 1 44 ? 2.266 -26.719 -14.781 1 92.12 44 PRO B CA 1
ATOM 2572 C C . PRO B 1 44 ? 3.578 -26.531 -14.023 1 92.12 44 PRO B C 1
ATOM 2574 O O . PRO B 1 44 ? 3.652 -26.859 -12.836 1 92.12 44 PRO B O 1
ATOM 2577 N N . GLU B 1 45 ? 4.535 -25.984 -14.656 1 93.19 45 GLU B N 1
ATOM 2578 C CA . GLU B 1 45 ? 5.867 -25.812 -14.07 1 93.19 45 GLU B CA 1
ATOM 2579 C C . GLU B 1 45 ? 5.848 -24.812 -12.922 1 93.19 45 GLU B C 1
ATOM 2581 O O . GLU B 1 45 ? 6.793 -24.75 -12.133 1 93.19 45 GLU B O 1
ATOM 2586 N N . ALA B 1 46 ? 4.781 -24.078 -12.844 1 93.38 46 ALA B N 1
ATOM 2587 C CA . ALA B 1 46 ? 4.672 -23.062 -11.812 1 93.38 46 ALA B CA 1
ATOM 2588 C C . ALA B 1 46 ? 3.91 -23.578 -10.594 1 93.38 46 ALA B C 1
ATOM 2590 O O . ALA B 1 46 ? 3.891 -22.938 -9.539 1 93.38 46 ALA B O 1
ATOM 2591 N N . GLN B 1 47 ? 3.387 -24.75 -10.641 1 93.44 47 GLN B N 1
ATOM 2592 C CA . GLN B 1 47 ? 2.48 -25.312 -9.648 1 93.44 47 GLN B CA 1
ATOM 2593 C C . GLN B 1 47 ? 3.213 -25.594 -8.344 1 93.44 47 GLN B C 1
ATOM 2595 O O . GLN B 1 47 ? 2.627 -25.5 -7.262 1 93.44 47 GLN B O 1
ATOM 2600 N N . PRO B 1 48 ? 4.52 -25.922 -8.406 1 95.62 48 PRO B N 1
ATOM 2601 C CA . PRO B 1 48 ? 5.23 -26.266 -7.172 1 95.62 48 PRO B CA 1
ATOM 2602 C C . PRO B 1 48 ? 5.152 -25.156 -6.117 1 95.62 48 PRO B C 1
ATOM 2604 O O . PRO B 1 48 ? 5.078 -25.453 -4.922 1 95.62 48 PRO B O 1
ATOM 2607 N N . ALA B 1 49 ? 5.145 -23.953 -6.5 1 97.69 49 ALA B N 1
ATOM 2608 C CA . ALA B 1 49 ? 5.035 -22.844 -5.559 1 97.69 49 ALA B CA 1
ATOM 2609 C C . ALA B 1 49 ? 3.721 -22.906 -4.785 1 97.69 49 ALA B C 1
ATOM 2611 O O . ALA B 1 49 ? 3.711 -22.781 -3.557 1 97.69 49 ALA B O 1
ATOM 2612 N N . LEU B 1 50 ? 2.629 -23.125 -5.484 1 97.88 50 LEU B N 1
ATOM 2613 C CA . LEU B 1 50 ? 1.313 -23.156 -4.855 1 97.88 50 LEU B CA 1
ATOM 2614 C C . LEU B 1 50 ? 1.152 -24.422 -4.012 1 97.88 50 LEU B C 1
ATOM 2616 O O . LEU B 1 50 ? 0.532 -24.391 -2.945 1 97.88 50 LEU B O 1
ATOM 2620 N N . THR B 1 51 ? 1.729 -25.516 -4.488 1 97.56 51 THR B N 1
ATOM 2621 C CA . THR B 1 51 ? 1.709 -26.75 -3.732 1 97.56 51 THR B CA 1
ATOM 2622 C C . THR B 1 51 ? 2.467 -26.609 -2.416 1 97.56 51 THR B C 1
ATOM 2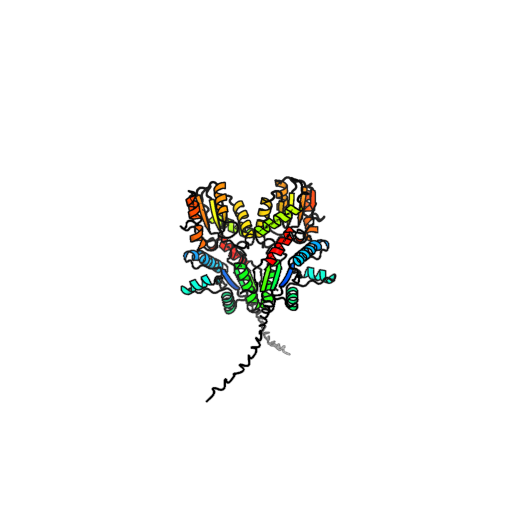624 O O . THR B 1 51 ? 2.002 -27.062 -1.368 1 97.56 51 THR B O 1
ATOM 2627 N N . ALA B 1 52 ? 3.613 -26.016 -2.502 1 98.62 52 ALA B N 1
ATOM 2628 C CA . ALA B 1 52 ? 4.406 -25.781 -1.295 1 98.62 52 ALA B CA 1
ATOM 2629 C C . ALA B 1 52 ? 3.66 -24.891 -0.305 1 98.62 52 ALA B C 1
ATOM 2631 O O . ALA B 1 52 ? 3.689 -25.141 0.904 1 98.62 52 ALA B O 1
ATOM 2632 N N . ILE B 1 53 ? 2.994 -23.859 -0.808 1 98.81 53 ILE B N 1
ATOM 2633 C CA . ILE B 1 53 ? 2.205 -22.984 0.041 1 98.81 53 ILE B CA 1
ATOM 2634 C C . ILE B 1 53 ? 1.08 -23.766 0.706 1 98.81 53 ILE B C 1
ATOM 2636 O O . ILE B 1 53 ? 0.866 -23.656 1.915 1 98.81 53 ILE B O 1
ATOM 2640 N N . ASP B 1 54 ? 0.4 -24.562 -0.071 1 98.69 54 ASP B N 1
ATOM 2641 C CA . ASP B 1 54 ? -0.683 -25.391 0.453 1 98.69 54 ASP B CA 1
ATOM 2642 C C . ASP B 1 54 ? -0.196 -26.266 1.603 1 98.69 54 ASP B C 1
ATOM 2644 O O . ASP B 1 54 ? -0.818 -26.312 2.666 1 98.69 54 ASP B O 1
ATOM 2648 N N . LYS B 1 55 ? 0.9 -26.906 1.362 1 98.69 55 LYS B N 1
ATOM 2649 C CA . LYS B 1 55 ? 1.462 -27.797 2.367 1 98.69 55 LYS B CA 1
ATOM 2650 C C . LYS B 1 55 ? 1.812 -27.047 3.646 1 98.69 55 LYS B C 1
ATOM 2652 O O . LYS B 1 55 ? 1.538 -27.516 4.75 1 98.69 55 LYS B O 1
ATOM 2657 N N . GLU B 1 56 ? 2.398 -25.922 3.484 1 98.75 56 GLU B N 1
ATOM 2658 C CA . GLU B 1 56 ? 2.795 -25.109 4.637 1 98.75 56 GLU B CA 1
ATOM 2659 C C . GLU B 1 56 ? 1.58 -24.672 5.449 1 98.75 56 GLU B C 1
ATOM 2661 O O . GLU B 1 56 ? 1.599 -24.719 6.68 1 98.75 56 GLU B O 1
ATOM 2666 N N . PHE B 1 57 ? 0.575 -24.219 4.789 1 98.88 57 PHE B N 1
ATOM 2667 C CA . PHE B 1 57 ? -0.618 -23.734 5.484 1 98.88 57 PHE B CA 1
ATOM 2668 C C . PHE B 1 57 ? -1.33 -24.891 6.184 1 98.88 57 PHE B C 1
ATOM 2670 O O . PHE B 1 57 ? -1.801 -24.75 7.312 1 98.88 57 PHE B O 1
ATOM 2677 N N . LYS B 1 58 ? -1.43 -26.047 5.555 1 98.69 58 LYS B N 1
ATOM 2678 C CA . LYS B 1 58 ? -2.064 -27.219 6.176 1 98.69 58 LYS B CA 1
ATOM 2679 C C . LYS B 1 58 ? -1.29 -27.672 7.41 1 98.69 58 LYS B C 1
ATOM 2681 O O . LYS B 1 58 ? -1.886 -28.109 8.391 1 98.69 58 LYS B O 1
ATOM 2686 N N . ALA B 1 59 ? -0.022 -27.469 7.367 1 98.62 59 ALA B N 1
ATOM 2687 C CA . ALA B 1 59 ? 0.803 -27.812 8.523 1 98.62 59 ALA B CA 1
ATOM 2688 C C . ALA B 1 59 ? 0.61 -26.797 9.648 1 98.62 59 ALA B C 1
ATOM 2690 O O . ALA B 1 59 ? 0.592 -27.172 10.828 1 98.62 59 ALA B O 1
ATOM 2691 N N . ALA B 1 60 ? 0.461 -25.594 9.328 1 98.5 60 ALA B N 1
ATOM 2692 C CA . ALA B 1 60 ? 0.346 -24.516 10.305 1 98.5 60 ALA B CA 1
ATOM 2693 C C . ALA B 1 60 ? -1.05 -24.484 10.922 1 98.5 60 ALA B C 1
ATOM 2695 O O . ALA B 1 60 ? -1.225 -24.016 12.055 1 98.5 60 ALA B O 1
ATOM 2696 N N . PHE B 1 61 ? -2.008 -24.938 10.141 1 98.25 61 PHE B N 1
ATOM 2697 C CA . PHE B 1 61 ? -3.398 -24.969 10.578 1 98.25 61 PHE B CA 1
ATOM 2698 C C . PHE B 1 61 ? -3.99 -26.359 10.43 1 98.25 61 PHE B C 1
ATOM 2700 O O . PHE B 1 61 ? -4.949 -26.562 9.688 1 98.25 61 PHE B O 1
ATOM 2707 N N . PRO B 1 62 ? -3.539 -27.297 11.258 1 97.12 62 PRO B N 1
ATOM 2708 C CA . PRO B 1 62 ? -3.834 -28.719 11.023 1 97.12 62 PRO B CA 1
ATOM 2709 C C . PRO B 1 62 ? -5.312 -29.047 11.211 1 97.12 62 PRO B C 1
ATOM 2711 O O . PRO B 1 62 ? -5.793 -30.047 10.68 1 97.12 62 PRO B O 1
ATOM 2714 N N . HIS B 1 63 ? -6.082 -28.234 11.812 1 96.38 63 HIS B N 1
ATOM 2715 C CA . HIS B 1 63 ? -7.48 -28.578 12.086 1 96.38 63 HIS B CA 1
ATOM 2716 C C . HIS B 1 63 ? -8.422 -27.688 11.273 1 96.38 63 HIS B C 1
ATOM 2718 O O . HIS B 1 63 ? -9.633 -27.703 11.484 1 96.38 63 HIS B O 1
ATOM 2724 N N . SER B 1 64 ? -7.902 -26.938 10.359 1 98.06 64 SER B N 1
ATOM 2725 C CA . SER B 1 64 ? -8.703 -26.031 9.555 1 98.06 64 SER B CA 1
ATOM 2726 C C . SER B 1 64 ? -8.773 -26.484 8.102 1 98.06 64 SER B C 1
ATOM 2728 O O . SER B 1 64 ? -7.75 -26.828 7.508 1 98.06 64 SER B O 1
ATOM 2730 N N . PRO B 1 65 ? -10.008 -26.547 7.59 1 98.31 65 PRO B N 1
ATOM 2731 C CA . PRO B 1 65 ? -10.031 -26.719 6.133 1 98.31 65 PRO B CA 1
ATOM 2732 C C . PRO B 1 65 ? -9.305 -25.594 5.398 1 98.31 65 PRO B C 1
ATOM 2734 O O . PRO B 1 65 ? -9.367 -24.438 5.812 1 98.31 65 PRO B O 1
ATOM 2737 N N . VAL B 1 66 ? -8.586 -26 4.352 1 98.62 66 VAL B N 1
ATOM 2738 C CA . VAL B 1 66 ? -7.891 -25.047 3.494 1 98.62 66 VAL B CA 1
ATOM 2739 C C . VAL B 1 66 ? -8.516 -25.047 2.102 1 98.62 66 VAL B C 1
ATOM 2741 O O . VAL B 1 66 ? -8.438 -26.047 1.386 1 98.62 66 VAL B O 1
ATOM 2744 N N . ILE B 1 67 ? -9.164 -23.938 1.759 1 98.62 67 ILE B N 1
ATOM 2745 C CA . ILE B 1 67 ? -9.82 -23.797 0.466 1 98.62 67 ILE B CA 1
ATOM 2746 C C . ILE B 1 67 ? -9.062 -22.781 -0.397 1 98.62 67 ILE B C 1
ATOM 2748 O O . ILE B 1 67 ? -8.641 -21.734 0.089 1 98.62 67 ILE B O 1
ATOM 2752 N N . TRP B 1 68 ? -8.922 -23.172 -1.692 1 98.56 68 TRP B N 1
ATOM 2753 C CA . TRP B 1 68 ? -8.234 -22.297 -2.627 1 98.56 68 TRP B CA 1
ATOM 2754 C C . TRP B 1 68 ? -9.227 -21.547 -3.5 1 98.56 68 TRP B C 1
ATOM 2756 O O . TRP B 1 68 ? -10.25 -22.094 -3.908 1 98.56 68 TRP B O 1
ATOM 2766 N N . ALA B 1 69 ? -8.922 -20.266 -3.77 1 98.5 69 ALA B N 1
ATOM 2767 C CA . ALA B 1 69 ? -9.625 -19.453 -4.754 1 98.5 69 ALA B CA 1
ATOM 2768 C C . ALA B 1 69 ? -8.648 -18.75 -5.688 1 98.5 69 ALA B C 1
ATOM 2770 O O . ALA B 1 69 ? -7.602 -18.25 -5.25 1 98.5 69 ALA B O 1
ATOM 2771 N N . TYR B 1 70 ? -8.969 -18.75 -6.965 1 97.75 70 TYR B N 1
ATOM 2772 C CA . TYR B 1 70 ? -8.211 -17.984 -7.949 1 97.75 70 TYR B CA 1
ATOM 2773 C C . TYR B 1 70 ? -9.016 -16.797 -8.453 1 97.75 70 TYR B C 1
ATOM 2775 O O . TYR B 1 70 ? -10.188 -16.938 -8.797 1 97.75 70 TYR B O 1
ATOM 2783 N N . THR B 1 71 ? -8.375 -15.633 -8.5 1 96 71 THR B N 1
ATOM 2784 C CA . THR B 1 71 ? -9.086 -14.422 -8.891 1 96 71 THR B CA 1
ATOM 2785 C C . THR B 1 71 ? -9.203 -14.328 -10.414 1 96 71 THR B C 1
ATOM 2787 O O . THR B 1 71 ? -10.125 -13.711 -10.938 1 96 71 THR B O 1
ATOM 2790 N N . SER B 1 72 ? -8.297 -14.938 -11.172 1 95.44 72 SER B N 1
ATOM 2791 C CA . SER B 1 72 ? -8.32 -14.859 -12.625 1 95.44 72 SER B CA 1
ATOM 2792 C C . SER B 1 72 ? -9.344 -15.82 -13.219 1 95.44 72 SER B C 1
ATOM 2794 O O . SER B 1 72 ? -9.172 -17.047 -13.141 1 95.44 72 SER B O 1
ATOM 2796 N N . SER B 1 73 ? -10.312 -15.25 -13.891 1 95.5 73 SER B N 1
ATOM 2797 C CA . SER B 1 73 ? -11.312 -16.078 -14.555 1 95.5 73 SER B CA 1
ATOM 2798 C C . SER B 1 73 ? -10.711 -16.844 -15.734 1 95.5 73 SER B C 1
ATOM 2800 O O . SER B 1 73 ? -11.117 -17.969 -16.016 1 95.5 73 SER B O 1
ATOM 2802 N N . ILE B 1 74 ? -9.734 -16.266 -16.328 1 95.69 74 ILE B N 1
ATOM 2803 C CA . ILE B 1 74 ? -9.055 -16.875 -17.469 1 95.69 74 ILE B CA 1
ATOM 2804 C C . ILE B 1 74 ? -8.336 -18.141 -17.016 1 95.69 74 ILE B C 1
ATOM 2806 O O . ILE B 1 74 ? -8.445 -19.188 -17.656 1 95.69 74 ILE B O 1
ATOM 2810 N N . ILE B 1 75 ? -7.672 -18.031 -15.867 1 96.12 75 ILE B N 1
ATOM 2811 C CA . ILE B 1 75 ? -6.922 -19.156 -15.352 1 96.12 75 ILE B CA 1
ATOM 2812 C C . ILE B 1 75 ? -7.887 -20.25 -14.898 1 96.12 75 ILE B C 1
ATOM 2814 O O . ILE B 1 75 ? -7.668 -21.438 -15.164 1 96.12 75 ILE B O 1
ATOM 2818 N N . ARG B 1 76 ? -8.922 -19.844 -14.227 1 97.25 76 ARG B N 1
ATOM 2819 C CA . ARG B 1 76 ? -9.906 -20.828 -13.789 1 97.25 76 ARG B CA 1
ATOM 2820 C C . ARG B 1 76 ? -10.508 -21.578 -14.977 1 97.25 76 ARG B C 1
ATOM 2822 O O . ARG B 1 76 ? -10.672 -22.797 -14.938 1 97.25 76 ARG B O 1
ATOM 2829 N N . ALA B 1 77 ? -10.781 -20.844 -16.016 1 97.19 77 ALA B N 1
ATOM 2830 C CA . ALA B 1 77 ? -11.359 -21.453 -17.203 1 97.19 77 ALA B CA 1
ATOM 2831 C C . ALA B 1 77 ? -10.383 -22.438 -17.844 1 97.19 77 ALA B C 1
ATOM 2833 O O . ALA B 1 77 ? -10.773 -23.531 -18.266 1 97.19 77 ALA B O 1
ATOM 2834 N N . LYS B 1 78 ? -9.172 -22.094 -17.922 1 96.31 78 LYS B N 1
ATOM 2835 C CA . LYS B 1 78 ? -8.148 -22.969 -18.5 1 96.31 78 LYS B CA 1
ATOM 2836 C C . LYS B 1 78 ? -8.008 -24.25 -17.672 1 96.31 78 LYS B C 1
ATOM 2838 O O . LYS B 1 78 ? -7.883 -25.344 -18.234 1 96.31 78 LYS B O 1
ATOM 2843 N N . LEU B 1 79 ? -8.031 -24.078 -16.438 1 96.25 79 LEU B N 1
ATOM 2844 C CA . LEU B 1 79 ? -7.891 -25.234 -15.555 1 96.25 79 LEU B CA 1
ATOM 2845 C C . LEU B 1 79 ? -9.117 -26.125 -15.648 1 96.25 79 LEU B C 1
ATOM 2847 O O . LEU B 1 79 ? -8.984 -27.359 -15.625 1 96.25 79 LEU B O 1
ATOM 2851 N N . GLU B 1 80 ? -10.219 -25.516 -15.742 1 96.31 80 GLU B N 1
ATOM 2852 C CA . GLU B 1 80 ? -11.453 -26.281 -15.883 1 96.31 80 GLU B CA 1
ATOM 2853 C C . GLU B 1 80 ? -11.414 -27.172 -17.109 1 96.31 80 GLU B C 1
ATOM 2855 O O . GLU B 1 80 ? -11.875 -28.312 -17.078 1 96.31 80 GLU B O 1
ATOM 2860 N N . LYS B 1 81 ? -10.898 -26.656 -18.172 1 96.81 81 LYS B N 1
ATOM 2861 C CA . LYS B 1 81 ? -10.773 -27.406 -19.406 1 96.81 81 LYS B CA 1
ATOM 2862 C C . LYS B 1 81 ? -9.852 -28.609 -19.219 1 96.81 81 LYS B C 1
ATOM 2864 O O . LYS B 1 81 ? -9.961 -29.609 -19.938 1 96.81 81 LYS B O 1
ATOM 2869 N N . LYS B 1 82 ? -9.031 -28.578 -18.266 1 95.25 82 LYS B N 1
ATOM 2870 C CA . LYS B 1 82 ? -8.102 -29.656 -17.969 1 95.25 82 LYS B CA 1
ATOM 2871 C C . LYS B 1 82 ? -8.625 -30.547 -16.844 1 95.25 82 LYS B C 1
ATOM 2873 O O . LYS B 1 82 ? -7.891 -31.375 -16.312 1 95.25 82 LYS B O 1
ATOM 2878 N N . GLY B 1 83 ? -9.773 -30.25 -16.312 1 95.38 83 GLY B N 1
ATOM 2879 C CA . GLY B 1 83 ? -10.414 -31.094 -15.312 1 95.38 83 GLY B CA 1
ATOM 2880 C C . GLY B 1 83 ? -10.102 -30.672 -13.891 1 95.38 83 GLY B C 1
ATOM 2881 O O . GLY B 1 83 ? -10.414 -31.391 -12.945 1 95.38 83 GLY B O 1
ATOM 2882 N N . VAL B 1 84 ? -9.492 -29.578 -13.75 1 94.69 84 VAL B N 1
ATOM 2883 C CA . VAL B 1 84 ? -9.172 -29.078 -12.414 1 94.69 84 VAL B CA 1
ATOM 2884 C C . VAL B 1 84 ? -10.141 -27.953 -12.047 1 94.69 84 VAL B C 1
ATOM 2886 O O . VAL B 1 84 ? -10.219 -26.938 -12.734 1 94.69 84 VAL B O 1
ATOM 2889 N N . HIS B 1 85 ? -10.844 -28.172 -10.977 1 95.5 85 HIS B N 1
ATOM 2890 C CA . HIS B 1 85 ? -11.836 -27.188 -10.562 1 95.5 85 HIS B CA 1
ATOM 2891 C C . HIS B 1 85 ? -11.336 -26.359 -9.391 1 95.5 85 HIS B C 1
ATOM 2893 O O . HIS B 1 85 ? -11.062 -26.891 -8.312 1 95.5 85 HIS B O 1
ATOM 2899 N N . ILE B 1 86 ? -11.188 -25.125 -9.578 1 96.56 86 ILE B N 1
ATOM 2900 C CA . ILE B 1 86 ? -10.867 -24.141 -8.547 1 96.56 86 ILE B CA 1
ATOM 2901 C C . ILE B 1 86 ? -11.852 -22.984 -8.617 1 96.56 86 ILE B C 1
ATOM 2903 O O . ILE B 1 86 ? -12.078 -22.422 -9.688 1 96.56 86 ILE B O 1
ATOM 2907 N N . GLY B 1 87 ? -12.438 -22.625 -7.52 1 97.56 87 GLY B N 1
ATOM 2908 C CA . GLY B 1 87 ? -13.445 -21.578 -7.484 1 97.56 87 GLY B CA 1
ATOM 2909 C C . GLY B 1 87 ? -12.859 -20.203 -7.289 1 97.56 87 GLY B C 1
ATOM 2910 O O . GLY B 1 87 ? -11.641 -20.047 -7.141 1 97.56 87 GLY B O 1
ATOM 2911 N N . ASP B 1 88 ? -13.758 -19.188 -7.453 1 97.62 88 ASP B N 1
ATOM 2912 C CA . ASP B 1 88 ? -13.398 -17.812 -7.113 1 97.62 88 ASP B CA 1
ATOM 2913 C C . ASP B 1 88 ? -13.625 -17.531 -5.633 1 97.62 88 ASP B C 1
ATOM 2915 O O . ASP B 1 88 ? -13.867 -18.453 -4.852 1 97.62 88 ASP B O 1
ATOM 2919 N N . VAL B 1 89 ? -13.469 -16.312 -5.242 1 98.06 89 VAL B N 1
ATOM 2920 C CA . VAL B 1 89 ? -13.539 -15.906 -3.842 1 98.06 89 VAL B CA 1
ATOM 2921 C C . VAL B 1 89 ? -14.922 -16.234 -3.279 1 98.06 89 VAL B C 1
ATOM 2923 O O . VAL B 1 89 ? -15.031 -16.812 -2.191 1 98.06 89 VAL B O 1
ATOM 2926 N N . ALA B 1 90 ? -15.953 -15.945 -3.994 1 97.75 90 ALA B N 1
ATOM 2927 C CA . ALA B 1 90 ? -17.312 -16.219 -3.541 1 97.75 90 ALA B CA 1
ATOM 2928 C C . ALA B 1 90 ? -17.516 -17.719 -3.311 1 97.75 90 ALA B C 1
ATOM 2930 O O . ALA B 1 90 ? -18.062 -18.125 -2.275 1 97.75 90 ALA B O 1
ATOM 2931 N N . ALA B 1 91 ? -17.109 -18.5 -4.27 1 98.31 91 ALA B N 1
ATOM 2932 C CA . ALA B 1 91 ? -17.234 -19.938 -4.148 1 98.31 91 ALA B CA 1
ATOM 2933 C C . ALA B 1 91 ? -16.5 -20.453 -2.918 1 98.31 91 ALA B C 1
ATOM 2935 O O . ALA B 1 91 ? -16.969 -21.375 -2.236 1 98.31 91 ALA B O 1
ATOM 2936 N N . GLY B 1 92 ? -15.32 -19.859 -2.668 1 98.62 92 GLY B N 1
ATOM 2937 C CA . GLY B 1 92 ? -14.562 -20.25 -1.485 1 98.62 92 GLY B CA 1
ATOM 2938 C C . GLY B 1 92 ? -15.289 -19.938 -0.188 1 98.62 92 GLY B C 1
ATOM 2939 O O . GLY B 1 92 ? -15.328 -20.766 0.72 1 98.62 92 GLY B O 1
ATOM 2940 N N . LEU B 1 93 ? -15.844 -18.781 -0.137 1 98.62 93 LEU B N 1
ATOM 2941 C CA . LEU B 1 93 ? -16.609 -18.391 1.049 1 98.62 93 LEU B CA 1
ATOM 2942 C C . LEU B 1 93 ? -17.828 -19.281 1.233 1 98.62 93 LEU B C 1
ATOM 2944 O O . LEU B 1 93 ? -18.125 -19.703 2.354 1 98.62 93 LEU B O 1
ATOM 2948 N N . GLU B 1 94 ? -18.5 -19.578 0.186 1 98.56 94 GLU B N 1
ATOM 2949 C CA . GLU B 1 94 ? -19.672 -20.453 0.236 1 98.56 94 GLU B CA 1
ATOM 2950 C C . GLU B 1 94 ? -19.297 -21.844 0.735 1 98.56 94 GLU B C 1
ATOM 2952 O O . GLU B 1 94 ? -20.031 -22.453 1.524 1 98.56 94 GLU B O 1
ATOM 2957 N N . GLU B 1 95 ? -18.188 -22.328 0.234 1 98.44 95 GLU B N 1
ATOM 2958 C CA . GLU B 1 95 ? -17.734 -23.641 0.665 1 98.44 95 GLU B CA 1
ATOM 2959 C C . GLU B 1 95 ? -17.422 -23.656 2.16 1 98.44 95 GLU B C 1
ATOM 2961 O O . GLU B 1 95 ? -17.781 -24.609 2.861 1 98.44 95 GLU B O 1
ATOM 2966 N N . LEU B 1 96 ? -16.797 -22.625 2.662 1 98.69 96 LEU B N 1
ATOM 2967 C CA . LEU B 1 96 ? -16.484 -22.547 4.086 1 98.69 96 LEU B CA 1
ATOM 2968 C C . LEU B 1 96 ? -17.766 -22.422 4.91 1 98.69 96 LEU B C 1
ATOM 2970 O O . LEU B 1 96 ? -17.875 -23.016 5.992 1 98.69 96 LEU B O 1
ATOM 2974 N N . ALA B 1 97 ? -18.688 -21.672 4.391 1 98.25 97 ALA B N 1
ATOM 2975 C CA . ALA B 1 97 ? -19.969 -21.562 5.066 1 98.25 97 ALA B CA 1
ATOM 2976 C C . ALA B 1 97 ? -20.688 -22.906 5.125 1 98.25 97 ALA B C 1
ATOM 2978 O O . ALA B 1 97 ? -21.25 -23.281 6.16 1 98.25 97 ALA B O 1
ATOM 2979 N N . ARG B 1 98 ? -20.672 -23.609 4.035 1 97.88 98 ARG B N 1
ATOM 2980 C CA . ARG B 1 98 ? -21.297 -24.938 3.973 1 97.88 98 ARG B CA 1
ATOM 2981 C C . ARG B 1 98 ? -20.672 -25.875 4.996 1 97.88 98 ARG B C 1
ATOM 2983 O O . ARG B 1 98 ? -21.359 -26.719 5.566 1 97.88 98 ARG B O 1
ATOM 2990 N N . GLN B 1 99 ? -19.422 -25.672 5.258 1 97.75 99 GLN B N 1
ATOM 2991 C CA . GLN B 1 99 ? -18.703 -26.516 6.215 1 97.75 99 GLN B CA 1
ATOM 2992 C C . GLN B 1 99 ? -18.891 -26 7.641 1 97.75 99 GLN B C 1
ATOM 2994 O O . GLN B 1 99 ? -18.234 -26.484 8.562 1 97.75 99 GLN B O 1
ATOM 2999 N N . LYS B 1 100 ? -19.672 -24.984 7.832 1 97.38 100 LYS B N 1
ATOM 3000 C CA . LYS B 1 100 ? -20.078 -24.422 9.125 1 97.38 100 LYS B CA 1
ATOM 3001 C C . LYS B 1 100 ? -18.875 -23.828 9.859 1 97.38 100 LYS B C 1
ATOM 3003 O O . LYS B 1 100 ? -18.75 -23.984 11.07 1 97.38 100 LYS B O 1
ATOM 3008 N N . VAL B 1 101 ? -18 -23.297 9.078 1 98.38 101 VAL B N 1
ATOM 3009 C CA . VAL B 1 101 ? -16.875 -22.562 9.648 1 98.38 101 VAL B CA 1
ATOM 3010 C C . VAL B 1 101 ? -17.391 -21.312 10.375 1 98.38 101 VAL B C 1
ATOM 3012 O O . VAL B 1 101 ? -18.281 -20.625 9.875 1 98.38 101 VAL B O 1
ATOM 3015 N N . ASP B 1 102 ? -16.781 -20.984 11.555 1 98.12 102 ASP B N 1
ATOM 3016 C CA . ASP B 1 102 ? -17.156 -19.812 12.336 1 98.12 102 ASP B CA 1
ATOM 3017 C C . ASP B 1 102 ? -16.25 -18.625 12.016 1 98.12 102 ASP B C 1
ATOM 3019 O O . ASP B 1 102 ? -16.719 -17.5 11.828 1 98.12 102 ASP B O 1
ATOM 3023 N N . VAL B 1 103 ? -15 -18.969 12.07 1 98.31 103 VAL B N 1
ATOM 3024 C CA . VAL B 1 103 ? -13.984 -17.953 11.875 1 98.31 103 VAL B CA 1
ATOM 3025 C C . VAL B 1 103 ? -13.18 -18.25 10.609 1 98.31 103 VAL B C 1
ATOM 3027 O O . VAL B 1 103 ? -12.586 -19.328 10.484 1 98.31 103 VAL B O 1
ATOM 3030 N N . VAL B 1 104 ? -13.195 -17.328 9.664 1 98.75 104 VAL B N 1
ATOM 3031 C CA . VAL B 1 104 ? -12.469 -17.5 8.406 1 98.75 104 VAL B CA 1
ATOM 3032 C C . VAL B 1 104 ? -11.203 -16.641 8.422 1 98.75 104 VAL B C 1
ATOM 3034 O O . VAL B 1 104 ? -11.25 -15.469 8.781 1 98.75 104 VAL B O 1
ATOM 3037 N N . ARG B 1 105 ? -10.102 -17.203 8.094 1 98.81 105 ARG B N 1
ATOM 3038 C CA . ARG B 1 105 ? -8.883 -16.469 7.773 1 98.81 105 ARG B CA 1
ATOM 3039 C C . ARG B 1 105 ? -8.617 -16.484 6.273 1 98.81 105 ARG B C 1
ATOM 3041 O O . ARG B 1 105 ? -8.359 -17.547 5.695 1 98.81 105 ARG B O 1
ATOM 3048 N N . VAL B 1 106 ? -8.742 -15.328 5.703 1 98.88 106 VAL B N 1
ATOM 3049 C CA . VAL B 1 106 ? -8.406 -15.172 4.293 1 98.88 106 VAL B CA 1
ATOM 3050 C C . VAL B 1 106 ? -6.949 -14.727 4.152 1 98.88 106 VAL B C 1
ATOM 3052 O O . VAL B 1 106 ? -6.523 -13.758 4.785 1 98.88 106 VAL B O 1
ATOM 3055 N N . GLN B 1 107 ? -6.195 -15.438 3.34 1 98.88 107 GLN B N 1
ATOM 3056 C CA . GLN B 1 107 ? -4.828 -15 3.074 1 98.88 107 GLN B CA 1
ATOM 3057 C C . GLN B 1 107 ? -4.625 -14.695 1.595 1 98.88 107 GLN B C 1
ATOM 3059 O O . GLN B 1 107 ? -4.719 -15.586 0.75 1 98.88 107 GLN B O 1
ATOM 3064 N N . SER B 1 108 ? -4.395 -13.414 1.386 1 98.38 108 SER B N 1
ATOM 3065 C CA . SER B 1 108 ? -3.971 -12.992 0.056 1 98.38 108 SER B CA 1
ATOM 3066 C C . SER B 1 108 ? -2.576 -13.516 -0.275 1 98.38 108 SER B C 1
ATOM 3068 O O . SER B 1 108 ? -1.649 -13.367 0.525 1 98.38 108 SER B O 1
ATOM 3070 N N . LEU B 1 109 ? -2.42 -14.047 -1.445 1 98.75 109 LEU B N 1
ATOM 3071 C CA . LEU B 1 109 ? -1.099 -14.5 -1.866 1 98.75 109 LEU B CA 1
ATOM 3072 C C . LEU B 1 109 ? -0.504 -13.555 -2.904 1 98.75 109 LEU B C 1
ATOM 3074 O O . LEU B 1 109 ? 0.267 -13.984 -3.768 1 98.75 109 LEU B O 1
ATOM 3078 N N . HIS B 1 110 ? -0.917 -12.32 -2.869 1 97.69 110 HIS B N 1
ATOM 3079 C CA . HIS B 1 110 ? -0.323 -11.25 -3.664 1 97.69 110 HIS B CA 1
ATOM 3080 C C . HIS B 1 110 ? 0.969 -10.742 -3.031 1 97.69 110 HIS B C 1
ATOM 3082 O O . HIS B 1 110 ? 1.169 -10.883 -1.822 1 97.69 110 HIS B O 1
ATOM 3088 N N . VAL B 1 111 ? 1.809 -10.211 -3.877 1 97.94 111 VAL B N 1
ATOM 3089 C CA . VAL B 1 111 ? 3.082 -9.695 -3.385 1 97.94 111 VAL B CA 1
ATOM 3090 C C . VAL B 1 111 ? 2.885 -8.289 -2.82 1 97.94 111 VAL B C 1
ATOM 3092 O O . VAL B 1 111 ? 3.434 -7.949 -1.769 1 97.94 111 VAL B O 1
ATOM 3095 N N . VAL B 1 112 ? 2.105 -7.508 -3.506 1 95.94 112 VAL B N 1
ATOM 3096 C CA . VAL B 1 112 ? 1.843 -6.117 -3.148 1 95.94 112 VAL B CA 1
ATOM 3097 C C . VAL B 1 112 ? 0.337 -5.875 -3.098 1 95.94 112 VAL B C 1
ATOM 3099 O O . VAL B 1 112 ? -0.434 -6.57 -3.764 1 95.94 112 VAL B O 1
ATOM 3102 N N . ALA B 1 113 ? -0.056 -4.891 -2.246 1 94.69 113 ALA B N 1
ATOM 3103 C CA . ALA B 1 113 ? -1.46 -4.488 -2.219 1 94.69 113 ALA B CA 1
ATOM 3104 C C . ALA B 1 113 ? -1.808 -3.629 -3.43 1 94.69 113 ALA B C 1
ATOM 3106 O O . ALA B 1 113 ? -2.137 -2.449 -3.285 1 94.69 113 ALA B O 1
ATOM 3107 N N . GLY B 1 114 ? -1.793 -4.242 -4.605 1 91.88 114 GLY B N 1
ATOM 3108 C CA . GLY B 1 114 ? -2.105 -3.562 -5.855 1 91.88 114 GLY B CA 1
ATOM 3109 C C . GLY B 1 114 ? -3.559 -3.703 -6.262 1 91.88 114 GLY B C 1
ATOM 3110 O O . GLY B 1 114 ? -4.438 -3.863 -5.41 1 91.88 114 GLY B O 1
ATOM 3111 N N . GLU B 1 115 ? -3.846 -3.584 -7.492 1 90.56 115 GLU B N 1
ATOM 3112 C CA . GLU B 1 115 ? -5.203 -3.598 -8.023 1 90.56 115 GLU B CA 1
ATOM 3113 C C . GLU B 1 115 ? -5.883 -4.941 -7.773 1 90.56 115 GLU B C 1
ATOM 3115 O O . GLU B 1 115 ? -7.047 -4.992 -7.375 1 90.56 115 GLU B O 1
ATOM 3120 N N . GLU B 1 116 ? -5.164 -6.031 -7.984 1 92.12 116 GLU B N 1
ATOM 3121 C CA . GLU B 1 116 ? -5.746 -7.359 -7.816 1 92.12 116 GLU B CA 1
ATOM 3122 C C . GLU B 1 116 ? -6.137 -7.609 -6.359 1 92.12 116 GLU B C 1
ATOM 3124 O O . GLU B 1 116 ? -7.188 -8.188 -6.086 1 92.12 116 GLU B O 1
ATOM 3129 N N . PHE B 1 117 ? -5.281 -7.199 -5.508 1 94.81 117 PHE B N 1
ATOM 3130 C CA . PHE B 1 117 ? -5.613 -7.332 -4.094 1 94.81 117 PHE B CA 1
ATOM 3131 C C . PHE B 1 117 ? -6.852 -6.512 -3.75 1 94.81 117 PHE B C 1
ATOM 3133 O O . PHE B 1 117 ? -7.742 -6.992 -3.047 1 94.81 117 PHE B O 1
ATOM 3140 N N . SER B 1 118 ? -6.887 -5.266 -4.172 1 92.88 118 SER B N 1
ATOM 3141 C CA . SER B 1 118 ? -8.016 -4.383 -3.891 1 92.88 118 SER B CA 1
ATOM 3142 C C . SER B 1 118 ? -9.32 -4.973 -4.406 1 92.88 118 SER B C 1
ATOM 3144 O O . SER B 1 118 ? -10.344 -4.93 -3.713 1 92.88 118 SER B O 1
ATOM 3146 N N . GLU B 1 119 ? -9.266 -5.477 -5.598 1 92.75 119 GLU B N 1
ATOM 3147 C CA . GLU B 1 119 ? -10.461 -6.094 -6.176 1 92.75 119 GLU B CA 1
ATO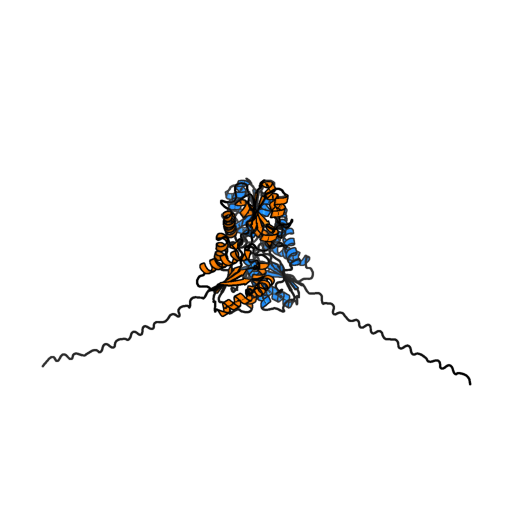M 3148 C C . GLU B 1 119 ? -10.914 -7.297 -5.348 1 92.75 119 GLU B C 1
ATOM 3150 O O . GLU B 1 119 ? -12.109 -7.477 -5.109 1 92.75 119 GLU B O 1
ATOM 3155 N N . MET B 1 120 ? -9.992 -8.047 -4.961 1 96.19 120 MET B N 1
ATOM 3156 C CA . MET B 1 120 ? -10.297 -9.203 -4.129 1 96.19 120 MET B CA 1
ATOM 3157 C C . MET B 1 120 ? -10.945 -8.781 -2.82 1 96.19 120 MET B C 1
ATOM 3159 O O . MET B 1 120 ? -11.953 -9.359 -2.4 1 96.19 120 MET B O 1
ATOM 3163 N N . GLU B 1 121 ? -10.352 -7.809 -2.164 1 96.38 121 GLU B N 1
ATOM 3164 C CA . GLU B 1 121 ? -10.898 -7.332 -0.898 1 96.38 121 GLU B CA 1
ATOM 3165 C C . GLU B 1 121 ? -12.328 -6.809 -1.072 1 96.38 121 GLU B C 1
ATOM 3167 O O . GLU B 1 121 ? -13.195 -7.074 -0.241 1 96.38 121 GLU B O 1
ATOM 3172 N N . ARG B 1 122 ? -12.586 -6.09 -2.133 1 95.31 122 ARG B N 1
ATOM 3173 C CA . ARG B 1 122 ? -13.922 -5.57 -2.404 1 95.31 122 ARG B CA 1
ATOM 3174 C C . ARG B 1 122 ? -14.93 -6.703 -2.576 1 95.31 122 ARG B C 1
ATOM 3176 O O . ARG B 1 122 ? -16.047 -6.617 -2.082 1 95.31 122 ARG B O 1
ATOM 3183 N N . LEU B 1 123 ? -14.484 -7.734 -3.268 1 95.12 123 LEU B N 1
ATOM 3184 C CA . LEU B 1 123 ? -15.352 -8.891 -3.463 1 95.12 123 LEU B CA 1
ATOM 3185 C C . LEU B 1 123 ? -15.688 -9.555 -2.131 1 95.12 123 LEU B C 1
ATOM 3187 O O . LEU B 1 123 ? -16.844 -9.914 -1.884 1 95.12 123 LEU B O 1
ATOM 3191 N N . LEU B 1 124 ? -14.727 -9.641 -1.305 1 97.62 124 LEU B N 1
ATOM 3192 C CA . LEU B 1 124 ? -14.93 -10.203 0.027 1 97.62 124 LEU B CA 1
ATOM 3193 C C . LEU B 1 124 ? -15.938 -9.375 0.818 1 97.62 124 LEU B C 1
ATOM 3195 O O . LEU B 1 124 ? -16.922 -9.914 1.33 1 97.62 124 LEU B O 1
ATOM 3199 N N . VAL B 1 125 ? -15.688 -8.102 0.854 1 96.62 125 VAL B N 1
ATOM 3200 C CA . VAL B 1 125 ? -16.484 -7.188 1.66 1 96.62 125 VAL B CA 1
ATOM 3201 C C . VAL B 1 125 ? -17.922 -7.156 1.128 1 96.62 125 VAL B C 1
ATOM 3203 O O . VAL B 1 125 ? -18.875 -7.215 1.902 1 96.62 125 VAL B O 1
ATOM 3206 N N . SER B 1 126 ? -18.047 -7.113 -0.167 1 94.88 126 SER B N 1
ATOM 3207 C CA . SER B 1 126 ? -19.359 -7.082 -0.786 1 94.88 126 SER B CA 1
ATOM 3208 C C . SER B 1 126 ? -20.141 -8.359 -0.489 1 94.88 126 SER B C 1
ATOM 3210 O O . SER B 1 126 ? -21.328 -8.305 -0.154 1 94.88 126 SER B O 1
ATOM 3212 N N . TRP B 1 127 ? -19.453 -9.5 -0.651 1 96.19 127 TRP B N 1
ATOM 3213 C CA . TRP B 1 127 ? -20.109 -10.773 -0.377 1 96.19 127 TRP B CA 1
ATOM 3214 C C . TRP B 1 127 ? -20.547 -10.859 1.081 1 96.19 127 TRP B C 1
ATOM 3216 O O . TRP B 1 127 ? -21.672 -11.273 1.375 1 96.19 127 TRP B O 1
ATOM 3226 N N . LEU B 1 128 ? -19.75 -10.445 1.956 1 96.81 128 LEU B N 1
ATOM 3227 C CA . LEU B 1 128 ? -20.031 -10.516 3.385 1 96.81 128 LEU B CA 1
ATOM 3228 C C . LEU B 1 128 ? -21.172 -9.578 3.758 1 96.81 128 LEU B C 1
ATOM 3230 O O . LEU B 1 128 ? -21.984 -9.906 4.629 1 96.81 128 LEU B O 1
ATOM 3234 N N . ALA B 1 129 ? -21.172 -8.438 3.09 1 93.94 129 ALA B N 1
ATOM 3235 C CA . ALA B 1 129 ? -22.25 -7.484 3.344 1 93.94 129 ALA B CA 1
ATOM 3236 C C . ALA B 1 129 ? -23.594 -8.062 2.953 1 93.94 129 ALA B C 1
ATOM 3238 O O . ALA B 1 129 ? -24.625 -7.773 3.588 1 93.94 129 ALA B O 1
ATOM 3239 N N . ARG B 1 130 ? -23.594 -8.953 1.992 1 92.88 130 ARG B N 1
ATOM 3240 C CA . ARG B 1 130 ? -24.812 -9.562 1.493 1 92.88 130 ARG B CA 1
ATOM 3241 C C . ARG B 1 130 ? -25.156 -10.828 2.275 1 92.88 130 ARG B C 1
ATOM 3243 O O . ARG B 1 130 ? -26.266 -11.344 2.172 1 92.88 130 ARG B O 1
ATOM 3250 N N . HIS B 1 131 ? -24.125 -11.336 3.027 1 94.94 131 HIS B N 1
ATOM 3251 C CA . HIS B 1 131 ? -24.297 -12.555 3.812 1 94.94 131 HIS B CA 1
ATOM 3252 C C . HIS B 1 131 ? -23.828 -12.352 5.25 1 94.94 131 HIS B C 1
ATOM 3254 O O . HIS B 1 131 ? -22.938 -13.07 5.723 1 94.94 131 HIS B O 1
ATOM 3260 N N . PRO B 1 132 ? -24.469 -11.469 6.051 1 91.19 132 PRO B N 1
ATOM 3261 C CA . PRO B 1 132 ? -23.938 -11.008 7.332 1 91.19 132 PRO B CA 1
ATOM 3262 C C . PRO B 1 132 ? -23.891 -12.109 8.383 1 91.19 132 PRO B C 1
ATOM 3264 O O . PRO B 1 132 ? -23.125 -12.016 9.352 1 91.19 132 PRO B O 1
ATOM 3267 N N . ASP B 1 133 ? -24.531 -13.273 8.227 1 94.56 133 ASP B N 1
ATOM 3268 C CA . ASP B 1 133 ? -24.609 -14.273 9.289 1 94.56 133 ASP B CA 1
ATOM 3269 C C . ASP B 1 133 ? -23.797 -15.516 8.938 1 94.56 133 ASP B C 1
ATOM 3271 O O . ASP B 1 133 ? -23.891 -16.531 9.617 1 94.56 133 ASP B O 1
ATOM 3275 N N . SER B 1 134 ? -23 -15.32 7.941 1 96.94 134 SER B N 1
ATOM 3276 C CA . SER B 1 134 ? -22.281 -16.5 7.453 1 96.94 134 SER B CA 1
ATOM 3277 C C . SER B 1 134 ? -21.141 -16.891 8.383 1 96.94 134 SER B C 1
ATOM 3279 O O . SER B 1 134 ? -20.781 -18.062 8.469 1 96.94 134 SER B O 1
ATOM 3281 N N . PHE B 1 135 ? -20.531 -15.922 9.023 1 98.38 135 PHE B N 1
ATOM 3282 C CA . PHE B 1 135 ? -19.359 -16.156 9.875 1 98.38 135 PHE B CA 1
ATOM 3283 C C . PHE B 1 135 ? -19.406 -15.266 11.102 1 98.38 135 PHE B C 1
ATOM 3285 O O . PHE B 1 135 ? -20.094 -14.234 11.109 1 98.38 135 PHE B O 1
ATOM 3292 N N . LYS B 1 136 ? -18.719 -15.648 12.125 1 97.56 136 LYS B N 1
ATOM 3293 C CA . LYS B 1 136 ? -18.578 -14.828 13.32 1 97.56 136 LYS B CA 1
ATOM 3294 C C . LYS B 1 136 ? -17.484 -13.781 13.133 1 97.56 136 LYS B C 1
ATOM 3296 O O . LYS B 1 136 ? -17.594 -12.664 13.641 1 97.56 136 LYS B O 1
ATOM 3301 N N . ALA B 1 137 ? -16.438 -14.18 12.383 1 97.81 137 ALA B N 1
ATOM 3302 C CA . ALA B 1 137 ? -15.336 -13.273 12.039 1 97.81 137 ALA B CA 1
ATOM 3303 C C . ALA B 1 137 ? -14.672 -13.688 10.734 1 97.81 137 ALA B C 1
ATOM 3305 O O . ALA B 1 137 ? -14.656 -14.867 10.383 1 97.81 137 ALA B O 1
ATOM 3306 N N . VAL B 1 138 ? -14.219 -12.711 10.016 1 98.5 138 VAL B N 1
ATOM 3307 C CA . VAL B 1 138 ? -13.43 -12.922 8.812 1 98.5 138 VAL B CA 1
ATOM 3308 C C . VAL B 1 138 ? -12.18 -12.039 8.852 1 98.5 138 VAL B C 1
ATOM 3310 O O . VAL B 1 138 ? -12.266 -10.828 8.633 1 98.5 138 VAL B O 1
ATOM 3313 N N . TYR B 1 139 ? -11.016 -12.664 9.102 1 98.31 139 TYR B N 1
ATOM 3314 C CA . TYR B 1 139 ? -9.75 -11.945 9.195 1 98.31 139 TYR B CA 1
ATOM 3315 C C . TYR B 1 139 ? -9.008 -11.961 7.863 1 98.31 139 TYR B C 1
ATOM 3317 O O . TYR B 1 139 ? -8.852 -13.016 7.25 1 98.31 139 TYR B O 1
ATOM 3325 N N . LEU B 1 140 ? -8.57 -10.789 7.43 1 98.06 140 LEU B N 1
ATOM 3326 C CA . LEU B 1 140 ? -7.867 -10.672 6.156 1 98.06 140 LEU B CA 1
ATOM 3327 C C . LEU B 1 140 ? -6.363 -10.57 6.371 1 98.06 140 LEU B C 1
ATOM 3329 O O . LEU B 1 140 ? -5.883 -9.633 7.004 1 98.06 140 LEU B O 1
ATOM 3333 N N . GLY B 1 141 ? -5.629 -11.617 5.902 1 98 141 GLY B N 1
ATOM 3334 C CA . GLY B 1 141 ? -4.18 -11.531 5.828 1 98 141 GLY B CA 1
ATOM 3335 C C . GLY B 1 141 ? -3.689 -10.672 4.684 1 98 141 GLY B C 1
ATOM 3336 O O . GLY B 1 141 ? -4.152 -10.812 3.549 1 98 141 GLY B O 1
ATOM 3337 N N . ARG B 1 142 ? -2.768 -9.828 4.918 1 96.81 142 ARG B N 1
ATOM 3338 C CA . ARG B 1 142 ? -2.26 -8.844 3.969 1 96.81 142 ARG B CA 1
ATOM 3339 C C . ARG B 1 142 ? -1.307 -9.492 2.969 1 96.81 142 ARG B C 1
ATOM 3341 O O . ARG B 1 142 ? -0.843 -10.617 3.182 1 96.81 142 ARG B O 1
ATOM 3348 N N . PRO B 1 143 ? -0.999 -8.742 1.861 1 97.56 143 PRO B N 1
ATOM 3349 C CA . PRO B 1 143 ? -0.003 -9.227 0.9 1 97.56 143 PRO B CA 1
ATOM 3350 C C . PRO B 1 143 ? 1.393 -9.344 1.507 1 97.56 143 PRO B C 1
ATOM 3352 O O . PRO B 1 143 ? 1.612 -8.93 2.646 1 97.56 143 PRO B O 1
ATOM 3355 N N . LEU B 1 144 ? 2.219 -9.93 0.735 1 98.5 144 LEU B N 1
ATOM 3356 C CA . LEU B 1 144 ? 3.543 -10.359 1.167 1 98.5 144 LEU B CA 1
ATOM 3357 C C . LEU B 1 144 ? 4.344 -9.18 1.721 1 98.5 144 LEU B C 1
ATOM 3359 O O . LEU B 1 144 ? 4.934 -9.281 2.799 1 98.5 144 LEU B O 1
ATOM 3363 N N . LEU B 1 145 ? 4.348 -8.039 0.962 1 97.81 145 LEU B N 1
ATOM 3364 C CA . LEU B 1 145 ? 5.184 -6.898 1.312 1 97.81 145 LEU B CA 1
ATOM 3365 C C . LEU B 1 145 ? 4.355 -5.805 1.981 1 97.81 145 LEU B C 1
ATOM 3367 O O . LEU B 1 145 ? 4.191 -4.715 1.429 1 97.81 145 LEU B O 1
ATOM 3371 N N . GLU B 1 146 ? 4.031 -6.047 3.219 1 95.62 146 GLU B N 1
ATOM 3372 C CA . GLU B 1 146 ? 3.186 -5.113 3.957 1 95.62 146 GLU B CA 1
ATOM 3373 C C . GLU B 1 146 ? 4.016 -4.227 4.879 1 95.62 146 GLU B C 1
ATOM 3375 O O . GLU B 1 146 ? 3.758 -3.025 4.992 1 95.62 146 GLU B O 1
ATOM 3380 N N . SER B 1 147 ? 4.996 -4.773 5.52 1 95.06 147 SER B N 1
ATOM 3381 C CA . SER B 1 147 ? 5.762 -4.07 6.543 1 95.06 147 SER B CA 1
ATOM 3382 C C . SER B 1 147 ? 7.258 -4.129 6.254 1 95.06 147 SER B C 1
ATOM 3384 O O . SER B 1 147 ? 7.699 -4.895 5.395 1 95.06 147 SER B O 1
ATOM 3386 N N . ARG B 1 148 ? 7.977 -3.309 6.953 1 94.19 148 ARG B N 1
ATOM 3387 C CA . ARG B 1 148 ? 9.43 -3.367 6.855 1 94.19 148 ARG B CA 1
ATOM 3388 C C . ARG B 1 148 ? 9.953 -4.75 7.238 1 94.19 148 ARG B C 1
ATOM 3390 O O . ARG B 1 148 ? 10.852 -5.281 6.582 1 94.19 148 ARG B O 1
ATOM 3397 N N . GLN B 1 149 ? 9.344 -5.27 8.281 1 95.56 149 GLN B N 1
ATOM 3398 C CA . GLN B 1 149 ? 9.742 -6.617 8.688 1 95.56 149 GLN B CA 1
ATOM 3399 C C . GLN B 1 149 ? 9.516 -7.617 7.555 1 95.56 149 GLN B C 1
ATOM 3401 O O . GLN B 1 149 ? 10.352 -8.484 7.305 1 95.56 149 GLN B O 1
ATOM 3406 N N . ASP B 1 150 ? 8.367 -7.508 6.922 1 97.69 150 ASP B N 1
ATOM 3407 C CA . ASP B 1 150 ? 8.094 -8.383 5.789 1 97.69 150 ASP B CA 1
ATOM 3408 C C . ASP B 1 150 ? 9.18 -8.258 4.719 1 97.69 150 ASP B C 1
ATOM 3410 O O . ASP B 1 150 ? 9.664 -9.266 4.207 1 97.69 150 ASP B O 1
ATOM 3414 N N . ALA B 1 151 ? 9.508 -7.02 4.395 1 97.69 151 ALA B N 1
ATOM 3415 C CA . ALA B 1 151 ? 10.516 -6.766 3.367 1 97.69 151 ALA B CA 1
ATOM 3416 C C . ALA B 1 151 ? 11.859 -7.387 3.75 1 97.69 151 ALA B C 1
ATOM 3418 O O . ALA B 1 151 ? 12.531 -7.988 2.91 1 97.69 151 ALA B O 1
ATOM 3419 N N . GLU B 1 152 ? 12.227 -7.266 4.961 1 97.5 152 GLU B N 1
ATOM 3420 C CA . GLU B 1 152 ? 13.492 -7.828 5.438 1 97.5 152 GLU B CA 1
ATOM 3421 C C . GLU B 1 152 ? 13.469 -9.352 5.391 1 97.5 152 GLU B C 1
ATOM 3423 O O . GLU B 1 152 ? 14.445 -9.977 4.977 1 97.5 152 GLU B O 1
ATOM 3428 N N . ASP B 1 153 ? 12.367 -9.938 5.836 1 98.38 153 ASP B N 1
ATOM 3429 C CA . ASP B 1 153 ? 12.234 -11.391 5.805 1 98.38 153 ASP B CA 1
ATOM 3430 C C . ASP B 1 153 ? 12.289 -11.914 4.371 1 98.38 153 ASP B C 1
ATOM 3432 O O . ASP B 1 153 ? 12.953 -12.914 4.098 1 98.38 153 ASP B O 1
ATOM 3436 N N . VAL B 1 154 ? 11.594 -11.25 3.508 1 98.62 154 VAL B N 1
ATOM 3437 C CA . VAL B 1 154 ? 11.578 -11.664 2.109 1 98.62 154 VAL B CA 1
ATOM 3438 C C . VAL B 1 154 ? 12.969 -11.492 1.505 1 98.62 154 VAL B C 1
ATOM 3440 O O . VAL B 1 154 ? 13.438 -12.344 0.745 1 98.62 154 VAL B O 1
ATOM 3443 N N . CYS B 1 155 ? 13.617 -10.414 1.87 1 98.12 155 CYS B N 1
ATOM 3444 C CA . CYS B 1 155 ? 14.977 -10.164 1.409 1 98.12 155 CYS B CA 1
ATOM 3445 C C . CYS B 1 155 ? 15.906 -11.305 1.814 1 98.12 155 CYS B C 1
ATOM 3447 O O . CYS B 1 155 ? 16.641 -11.836 0.981 1 98.12 155 CYS B O 1
ATOM 3449 N N . ARG B 1 156 ? 15.82 -11.664 3.033 1 98.06 156 ARG B N 1
ATOM 3450 C CA . ARG B 1 156 ? 16.641 -12.758 3.533 1 98.06 156 ARG B CA 1
ATOM 3451 C C . ARG B 1 156 ? 16.344 -14.055 2.791 1 98.06 156 ARG B C 1
ATOM 3453 O O . ARG B 1 156 ? 17.266 -14.797 2.439 1 98.06 156 ARG B O 1
ATOM 3460 N N . ALA B 1 157 ? 15.102 -14.32 2.57 1 98.31 157 ALA B N 1
ATOM 3461 C CA . ALA B 1 157 ? 14.703 -15.547 1.889 1 98.31 157 ALA B CA 1
ATOM 3462 C C . ALA B 1 157 ? 15.227 -15.578 0.455 1 98.31 157 ALA B C 1
ATOM 3464 O O . ALA B 1 157 ? 15.758 -16.594 0.002 1 98.31 157 ALA B O 1
ATOM 3465 N N . VAL B 1 158 ? 15.109 -14.484 -0.224 1 98 158 VAL B N 1
ATOM 3466 C CA . VAL B 1 158 ? 15.469 -14.391 -1.635 1 98 158 VAL B CA 1
ATOM 3467 C C . VAL B 1 158 ? 16.984 -14.469 -1.784 1 98 158 VAL B C 1
ATOM 3469 O O . VAL B 1 158 ? 17.5 -15.211 -2.623 1 98 158 VAL B O 1
ATOM 3472 N N . LEU B 1 159 ? 17.688 -13.734 -0.967 1 97.12 159 LEU B N 1
ATOM 3473 C CA . LEU B 1 159 ? 19.141 -13.758 -1.023 1 97.12 159 LEU B CA 1
ATOM 3474 C C . LEU B 1 159 ? 19.688 -15.109 -0.568 1 97.12 159 LEU B C 1
ATOM 3476 O O . LEU B 1 159 ? 20.672 -15.609 -1.126 1 97.12 159 LEU B O 1
ATOM 3480 N N . GLY B 1 160 ? 18.984 -15.672 0.402 1 95.12 160 GLY B N 1
ATOM 3481 C CA . GLY B 1 160 ? 19.391 -16.984 0.891 1 95.12 160 GLY B CA 1
ATOM 3482 C C . GLY B 1 160 ? 19.266 -18.062 -0.156 1 95.12 160 GLY B C 1
ATOM 3483 O O . GLY B 1 160 ? 20.031 -19.047 -0.136 1 95.12 160 GLY B O 1
ATOM 3484 N N . ALA B 1 161 ? 18.391 -17.922 -1.039 1 92.31 161 ALA B N 1
ATOM 3485 C CA . ALA B 1 161 ? 18.125 -18.922 -2.057 1 92.31 161 ALA B CA 1
ATOM 3486 C C . ALA B 1 161 ? 19.281 -19.062 -3.025 1 92.31 161 ALA B C 1
ATOM 3488 O O . ALA B 1 161 ? 19.438 -20.078 -3.705 1 92.31 161 ALA B O 1
ATOM 3489 N N . THR B 1 162 ? 20.125 -18.047 -3.156 1 91.69 162 THR B N 1
ATOM 3490 C CA . THR B 1 162 ? 21.266 -18.094 -4.066 1 91.69 162 THR B CA 1
ATOM 3491 C C . THR B 1 162 ? 22.578 -18.219 -3.291 1 91.69 162 THR B C 1
ATOM 3493 O O . THR B 1 162 ? 23.656 -18.281 -3.887 1 91.69 162 THR B O 1
ATOM 3496 N N . GLU B 1 163 ? 22.422 -18.234 -2.018 1 89.12 163 GLU B N 1
ATOM 3497 C CA . GLU B 1 163 ? 23.625 -18.281 -1.178 1 89.12 163 GLU B CA 1
ATOM 3498 C C . GLU B 1 163 ? 24.438 -19.547 -1.46 1 89.12 163 GLU B C 1
ATOM 3500 O O . GLU B 1 163 ? 23.875 -20.641 -1.595 1 89.12 163 GLU B O 1
ATOM 3505 N N . GLY B 1 164 ? 25.766 -19.422 -1.531 1 90.56 164 GLY B N 1
ATOM 3506 C CA . GLY B 1 164 ? 26.656 -20.547 -1.813 1 90.56 164 GLY B CA 1
ATOM 3507 C C . GLY B 1 164 ? 26.812 -20.812 -3.297 1 90.56 164 GLY B C 1
ATOM 3508 O O . GLY B 1 164 ? 27.781 -21.438 -3.719 1 90.56 164 GLY B O 1
ATOM 3509 N N . ARG B 1 165 ? 25.906 -20.375 -4.082 1 95.25 165 ARG B N 1
ATOM 3510 C CA . ARG B 1 165 ? 25.953 -20.594 -5.523 1 95.25 165 ARG B CA 1
ATOM 3511 C C . ARG B 1 165 ? 26.375 -19.328 -6.262 1 95.25 165 ARG B C 1
ATOM 3513 O O . ARG B 1 165 ? 27.156 -19.391 -7.211 1 95.25 165 ARG B O 1
ATOM 3520 N N . ARG B 1 166 ? 25.828 -18.281 -5.832 1 96.62 166 ARG B N 1
ATOM 3521 C CA . ARG B 1 166 ? 26.172 -17 -6.426 1 96.62 166 ARG B CA 1
ATOM 3522 C C . ARG B 1 166 ? 27.547 -16.516 -5.934 1 96.62 166 ARG B C 1
ATOM 3524 O O . ARG B 1 166 ? 27.734 -16.297 -4.734 1 96.62 166 ARG B O 1
ATOM 3531 N N . LYS B 1 167 ? 28.422 -16.344 -6.812 1 96.75 167 LYS B N 1
ATOM 3532 C CA . LYS B 1 167 ? 29.781 -15.969 -6.469 1 96.75 167 LYS B CA 1
ATOM 3533 C C . LYS B 1 167 ? 29.891 -14.469 -6.211 1 96.75 167 LYS B C 1
ATOM 3535 O O . LYS B 1 167 ? 29.031 -13.695 -6.66 1 96.75 167 LYS B O 1
ATOM 3540 N N . PRO B 1 168 ? 31 -14.125 -5.473 1 95.19 168 PRO B N 1
ATOM 3541 C CA . PRO B 1 168 ? 31.219 -12.695 -5.285 1 95.19 168 PRO B CA 1
ATOM 3542 C C . PRO B 1 168 ? 31.328 -11.938 -6.609 1 95.19 168 PRO B C 1
ATOM 3544 O O . PRO B 1 168 ? 31.938 -12.438 -7.566 1 95.19 168 PRO B O 1
ATOM 3547 N N . GLY B 1 169 ? 30.625 -10.836 -6.711 1 96.75 169 GLY B N 1
ATOM 3548 C CA . GLY B 1 169 ? 30.703 -10 -7.895 1 96.75 169 GLY B CA 1
ATOM 3549 C C . GLY B 1 169 ? 29.594 -10.281 -8.898 1 96.75 169 GLY B C 1
ATOM 3550 O O . GLY B 1 169 ? 29.406 -9.516 -9.844 1 96.75 169 GLY B O 1
ATOM 3551 N N . GLU B 1 170 ? 28.875 -11.367 -8.68 1 98.44 170 GLU B N 1
ATOM 3552 C CA . GLU B 1 170 ? 27.766 -11.664 -9.57 1 98.44 170 GLU B CA 1
ATOM 3553 C C . GLU B 1 170 ? 26.5 -10.922 -9.148 1 98.44 170 GLU B C 1
ATOM 3555 O O . GLU B 1 170 ? 26.219 -10.789 -7.953 1 98.44 170 GLU B O 1
ATOM 3560 N N . LEU B 1 171 ? 25.797 -10.406 -10.172 1 98.62 171 LEU B N 1
ATOM 3561 C CA . LEU B 1 171 ? 24.609 -9.594 -9.922 1 98.62 171 LEU B CA 1
ATOM 3562 C C . LEU B 1 171 ? 23.359 -10.469 -9.852 1 98.62 171 LEU B C 1
ATOM 3564 O O . LEU B 1 171 ? 23.219 -11.414 -10.633 1 98.62 171 LEU B O 1
ATOM 3568 N N . LEU B 1 172 ? 22.5 -10.203 -8.922 1 98.69 172 LEU B N 1
ATOM 3569 C CA . LEU B 1 172 ? 21.172 -10.797 -8.867 1 98.69 172 LEU B CA 1
ATOM 3570 C C . LEU B 1 172 ? 20.109 -9.805 -9.32 1 98.69 172 LEU B C 1
ATOM 3572 O O . LEU B 1 172 ? 19.922 -8.758 -8.703 1 98.69 172 LEU B O 1
ATOM 3576 N N . ALA B 1 173 ? 19.469 -10.125 -10.422 1 98.56 173 ALA B N 1
ATOM 3577 C CA . ALA B 1 173 ? 18.344 -9.336 -10.922 1 98.56 173 ALA B CA 1
ATOM 3578 C C . ALA B 1 173 ? 17.016 -10.039 -10.672 1 98.56 173 ALA B C 1
ATOM 3580 O O . ALA B 1 173 ? 16.797 -11.164 -11.141 1 98.56 173 ALA B O 1
ATOM 3581 N N . LEU B 1 174 ? 16.203 -9.367 -9.93 1 98.69 174 LEU B N 1
ATOM 3582 C CA . LEU B 1 174 ? 14.867 -9.875 -9.617 1 98.69 174 LEU B CA 1
ATOM 3583 C C . LEU B 1 174 ? 13.812 -9.188 -10.477 1 98.69 174 LEU B C 1
ATOM 3585 O O . LEU B 1 174 ? 13.883 -7.98 -10.711 1 98.69 174 LEU B O 1
ATOM 3589 N N . MET B 1 175 ? 12.82 -9.992 -10.953 1 98.25 175 MET B N 1
ATOM 3590 C CA . MET B 1 175 ? 11.766 -9.445 -11.805 1 98.25 175 MET B CA 1
ATOM 3591 C C . MET B 1 175 ? 10.406 -9.555 -11.109 1 98.25 175 MET B C 1
ATOM 3593 O O . MET B 1 175 ? 9.844 -10.641 -11.008 1 98.25 175 MET B O 1
ATOM 3597 N N . GLY B 1 176 ? 9.938 -8.43 -10.648 1 97.38 176 GLY B N 1
ATOM 3598 C CA . GLY B 1 176 ? 8.547 -8.352 -10.227 1 97.38 176 GLY B CA 1
ATOM 3599 C C . GLY B 1 176 ? 7.586 -8.117 -11.375 1 97.38 176 GLY B C 1
ATOM 3600 O O . GLY B 1 176 ? 8.016 -7.844 -12.5 1 97.38 176 GLY B O 1
ATOM 3601 N N . HIS B 1 177 ? 6.324 -8.25 -11.133 1 94.75 177 HIS B N 1
ATOM 3602 C CA . HIS B 1 177 ? 5.336 -7.988 -12.172 1 94.75 177 HIS B CA 1
ATOM 3603 C C . HIS B 1 177 ? 5.172 -6.492 -12.414 1 94.75 177 HIS B C 1
ATOM 3605 O O . HIS B 1 177 ? 5.316 -6.023 -13.547 1 94.75 177 HIS B O 1
ATOM 3611 N N . GLY B 1 178 ? 4.879 -5.789 -11.281 1 90.38 178 GLY B N 1
ATOM 3612 C CA . GLY B 1 178 ? 4.582 -4.371 -11.391 1 90.38 178 GLY B CA 1
ATOM 3613 C C . GLY B 1 178 ? 3.191 -4.09 -11.93 1 90.38 178 GLY B C 1
ATOM 3614 O O . GLY B 1 178 ? 2.408 -5.016 -12.156 1 90.38 178 GLY B O 1
ATOM 3615 N N . GLN B 1 179 ? 2.879 -2.766 -11.992 1 85.88 179 GLN B N 1
ATOM 3616 C CA . GLN B 1 179 ? 1.583 -2.342 -12.508 1 85.88 179 GLN B CA 1
ATOM 3617 C C . GLN B 1 179 ? 1.706 -1.049 -13.312 1 85.88 179 GLN B C 1
ATOM 3619 O O . GLN B 1 179 ? 2.516 -0.181 -12.977 1 85.88 179 GLN B O 1
ATOM 3624 N N . SER B 1 180 ? 0.88 -0.926 -14.336 1 76.94 180 SER B N 1
ATOM 3625 C CA . SER B 1 180 ? 0.99 0.197 -15.258 1 76.94 180 SER B CA 1
ATOM 3626 C C . SER B 1 180 ? 0.489 1.488 -14.625 1 76.94 180 SER B C 1
ATOM 3628 O O . SER B 1 180 ? 0.95 2.578 -14.977 1 76.94 180 SER B O 1
ATOM 3630 N N . HIS B 1 181 ? -0.343 1.48 -13.695 1 75.06 181 HIS B N 1
ATOM 3631 C CA . HIS B 1 181 ? -0.989 2.709 -13.25 1 75.06 181 HIS B CA 1
ATOM 3632 C C . HIS B 1 181 ? -0.43 3.164 -11.906 1 75.06 181 HIS B C 1
ATOM 3634 O O . HIS B 1 181 ? -1.007 4.035 -11.25 1 75.06 181 HIS B O 1
ATOM 3640 N N . GLY B 1 182 ? 0.575 2.596 -11.531 1 85.88 182 GLY B N 1
ATOM 3641 C CA . GLY B 1 182 ? 1.362 3.176 -10.453 1 85.88 182 GLY B CA 1
ATOM 3642 C C . GLY B 1 182 ? 1.047 2.578 -9.094 1 85.88 182 GLY B C 1
ATOM 3643 O O . GLY B 1 182 ? 1.818 2.74 -8.148 1 85.88 182 GLY B O 1
ATOM 3644 N N . ARG B 1 183 ? -0.104 1.886 -8.992 1 88.69 183 ARG B N 1
ATOM 3645 C CA . ARG B 1 183 ? -0.415 1.257 -7.711 1 88.69 183 ARG B CA 1
ATOM 3646 C C . ARG B 1 183 ? 0.633 0.209 -7.348 1 88.69 183 ARG B C 1
ATOM 3648 O O . ARG B 1 183 ? 0.977 -0.644 -8.172 1 88.69 183 ARG B O 1
ATOM 3655 N N . GLY B 1 184 ? 1.196 0.357 -6.148 1 92.12 184 GLY B N 1
ATOM 3656 C CA . GLY B 1 184 ? 2.209 -0.586 -5.703 1 92.12 184 GLY B CA 1
ATOM 3657 C C . GLY B 1 184 ? 3.625 -0.092 -5.93 1 92.12 184 GLY B C 1
ATOM 3658 O O . GLY B 1 184 ? 4.582 -0.663 -5.395 1 92.12 184 GLY B O 1
ATOM 3659 N N . ASP B 1 185 ? 3.818 1.007 -6.688 1 94 185 ASP B N 1
ATOM 3660 C CA . ASP B 1 185 ? 5.148 1.52 -7 1 94 185 ASP B CA 1
ATOM 3661 C C . ASP B 1 185 ? 5.945 1.795 -5.727 1 94 185 ASP B C 1
ATOM 3663 O O . ASP B 1 185 ? 7.133 1.468 -5.648 1 94 185 ASP B O 1
ATOM 3667 N N . MET B 1 186 ? 5.281 2.336 -4.84 1 95.44 186 MET B N 1
ATOM 3668 C CA . MET B 1 186 ? 6.004 2.783 -3.654 1 95.44 186 MET B CA 1
ATOM 3669 C C . MET B 1 186 ? 6.434 1.596 -2.799 1 95.44 186 MET B C 1
ATOM 3671 O O . MET B 1 186 ? 7.488 1.634 -2.162 1 95.44 186 MET B O 1
ATOM 3675 N N . VAL B 1 187 ? 5.648 0.547 -2.795 1 96.31 187 VAL B N 1
ATOM 3676 C CA . VAL B 1 187 ? 6.047 -0.679 -2.113 1 96.31 187 VAL B CA 1
ATOM 3677 C C . VAL B 1 187 ? 7.27 -1.281 -2.805 1 96.31 187 VAL B C 1
ATOM 3679 O O . VAL B 1 187 ? 8.211 -1.718 -2.143 1 96.31 187 VAL B O 1
ATOM 3682 N N . ILE B 1 188 ? 7.262 -1.242 -4.113 1 96.5 188 ILE B N 1
ATOM 3683 C CA . ILE B 1 188 ? 8.391 -1.74 -4.891 1 96.5 188 ILE B CA 1
ATOM 3684 C C . ILE B 1 188 ? 9.633 -0.899 -4.594 1 96.5 188 ILE B C 1
ATOM 3686 O O . ILE B 1 188 ? 10.727 -1.438 -4.398 1 96.5 188 ILE B O 1
ATOM 3690 N N . GLU B 1 189 ? 9.43 0.409 -4.543 1 95.94 189 GLU B N 1
ATOM 3691 C CA . GLU B 1 189 ? 10.547 1.29 -4.211 1 95.94 189 GLU B CA 1
ATOM 3692 C C . GLU B 1 189 ? 11.109 0.969 -2.828 1 95.94 189 GLU B C 1
ATOM 3694 O O . GLU B 1 189 ? 12.328 0.948 -2.637 1 95.94 189 GLU B O 1
ATOM 3699 N N . GLY B 1 190 ? 10.219 0.742 -1.9 1 96.44 190 GLY B N 1
ATOM 3700 C CA . GLY B 1 190 ? 10.664 0.346 -0.575 1 96.44 190 GLY B CA 1
ATOM 3701 C C . GLY B 1 190 ? 11.438 -0.959 -0.57 1 96.44 190 GLY B C 1
ATOM 3702 O O . GLY B 1 190 ? 12.461 -1.079 0.106 1 96.44 190 GLY B O 1
ATOM 3703 N N . MET B 1 191 ? 10.945 -1.889 -1.302 1 97.81 191 MET B N 1
ATOM 3704 C CA . MET B 1 191 ? 11.617 -3.182 -1.381 1 97.81 191 MET B CA 1
ATOM 3705 C C . MET B 1 191 ? 12.984 -3.045 -2.043 1 97.81 191 MET B C 1
ATOM 3707 O O . MET B 1 191 ? 13.953 -3.684 -1.62 1 97.81 191 MET B O 1
ATOM 3711 N N . ARG B 1 192 ? 13.039 -2.275 -3.088 1 97.12 192 ARG B N 1
ATOM 3712 C CA . ARG B 1 192 ? 14.312 -2.016 -3.758 1 97.12 192 ARG B CA 1
ATOM 3713 C C . ARG B 1 192 ? 15.336 -1.453 -2.781 1 97.12 192 ARG B C 1
ATOM 3715 O O . ARG B 1 192 ? 16.5 -1.884 -2.771 1 97.12 192 ARG B O 1
ATOM 3722 N N . ALA B 1 193 ? 14.914 -0.517 -1.998 1 94.94 193 ALA B N 1
ATOM 3723 C CA . ALA B 1 193 ? 15.812 0.087 -1.019 1 94.94 193 ALA B CA 1
ATOM 3724 C C . ALA B 1 193 ? 16.281 -0.944 0.003 1 94.94 193 ALA B C 1
ATOM 3726 O O . ALA B 1 193 ? 17.469 -1 0.337 1 94.94 193 ALA B O 1
ATOM 3727 N N . THR B 1 194 ? 15.367 -1.737 0.477 1 96.31 194 THR B N 1
ATOM 3728 C CA . THR B 1 194 ? 15.695 -2.777 1.448 1 96.31 194 THR B CA 1
ATOM 3729 C C . THR B 1 194 ? 16.688 -3.771 0.864 1 96.31 194 THR B C 1
ATOM 3731 O O . THR B 1 194 ? 17.672 -4.141 1.521 1 96.31 194 THR B O 1
ATOM 3734 N N . LEU B 1 195 ? 16.438 -4.168 -0.338 1 97.75 195 LEU B N 1
ATOM 3735 C CA . LEU B 1 195 ? 17.281 -5.137 -1.027 1 97.75 195 LEU B CA 1
ATOM 3736 C C . LEU B 1 195 ? 18.688 -4.578 -1.24 1 97.75 195 LEU B C 1
ATOM 3738 O O . LEU B 1 195 ? 19.688 -5.258 -0.974 1 97.75 195 LEU B O 1
ATOM 3742 N N . SER B 1 196 ? 18.75 -3.375 -1.702 1 95.75 196 SER B N 1
ATOM 3743 C CA . SER B 1 196 ? 20.031 -2.74 -1.981 1 95.75 196 SER B CA 1
ATOM 3744 C C . SER B 1 196 ? 20.875 -2.588 -0.71 1 95.75 196 SER B C 1
ATOM 3746 O O . SER B 1 196 ? 22.094 -2.695 -0.748 1 95.75 196 SER B O 1
ATOM 3748 N N . TYR B 1 197 ? 20.188 -2.305 0.369 1 93.56 197 TYR B N 1
ATOM 3749 C CA . TYR B 1 197 ? 20.875 -2.184 1.649 1 93.56 197 TYR B CA 1
ATOM 3750 C C . TYR B 1 197 ? 21.453 -3.521 2.084 1 93.56 197 TYR B C 1
ATOM 3752 O O . TYR B 1 197 ? 22.578 -3.578 2.605 1 93.56 197 TYR B O 1
ATOM 3760 N N . ALA B 1 198 ? 20.781 -4.555 1.837 1 96.56 198 ALA B N 1
ATOM 3761 C CA . ALA B 1 198 ? 21.203 -5.891 2.248 1 96.56 198 ALA B CA 1
ATOM 3762 C C . ALA B 1 198 ? 22.312 -6.422 1.331 1 96.56 198 ALA B C 1
ATOM 3764 O O . ALA B 1 198 ? 23.203 -7.137 1.778 1 96.56 198 ALA B O 1
ATOM 3765 N N . ASP B 1 199 ? 22.219 -6.152 0.053 1 97.5 199 ASP B N 1
ATOM 3766 C CA . ASP B 1 199 ? 23.141 -6.617 -0.974 1 97.5 199 ASP B CA 1
ATOM 3767 C C . ASP B 1 199 ? 23.203 -5.641 -2.146 1 97.5 199 ASP B C 1
ATOM 3769 O O . ASP B 1 199 ? 22.281 -5.605 -2.975 1 97.5 199 ASP B O 1
ATOM 3773 N N . ASN B 1 200 ? 24.297 -4.953 -2.271 1 96.5 200 ASN B N 1
ATOM 3774 C CA . ASN B 1 200 ? 24.391 -3.91 -3.287 1 96.5 200 ASN B CA 1
ATOM 3775 C C . ASN B 1 200 ? 24.547 -4.5 -4.688 1 96.5 200 ASN B C 1
ATOM 3777 O O . ASN B 1 200 ? 24.562 -3.768 -5.676 1 96.5 200 ASN B O 1
ATOM 3781 N N . LEU B 1 201 ? 24.625 -5.832 -4.77 1 98.06 201 LEU B N 1
ATOM 3782 C CA . LEU B 1 201 ? 24.656 -6.512 -6.059 1 98.06 201 LEU B CA 1
ATOM 3783 C C . LEU B 1 201 ? 23.328 -7.223 -6.336 1 98.06 201 LEU B C 1
ATOM 3785 O O . LEU B 1 201 ? 23.297 -8.211 -7.07 1 98.06 201 LEU B O 1
ATOM 3789 N N . ALA B 1 202 ? 22.281 -6.789 -5.703 1 98.31 202 ALA B N 1
ATOM 3790 C CA . ALA B 1 202 ? 20.922 -7.254 -5.988 1 98.31 202 ALA B CA 1
ATOM 3791 C C . ALA B 1 202 ? 20.031 -6.098 -6.422 1 98.31 202 ALA B C 1
ATOM 3793 O O . ALA B 1 202 ? 20.062 -5.02 -5.82 1 98.31 202 ALA B O 1
ATOM 3794 N N . VAL B 1 203 ? 19.297 -6.324 -7.508 1 98.25 203 VAL B N 1
ATOM 3795 C CA . VAL B 1 203 ? 18.438 -5.27 -8.039 1 98.25 203 VAL B CA 1
ATOM 3796 C C . VAL B 1 203 ? 17.047 -5.836 -8.328 1 98.25 203 VAL B C 1
ATOM 3798 O O . VAL B 1 203 ? 16.922 -6.98 -8.773 1 98.25 203 VAL B O 1
ATOM 3801 N N . LEU B 1 204 ? 16.062 -5.082 -7.957 1 98.38 204 LEU B N 1
ATOM 3802 C CA . LEU B 1 204 ? 14.672 -5.43 -8.25 1 98.38 204 LEU B CA 1
ATOM 3803 C C . LEU B 1 204 ? 14.102 -4.508 -9.32 1 98.38 204 LEU B C 1
ATOM 3805 O O . LEU B 1 204 ? 14.148 -3.281 -9.188 1 98.38 204 LEU B O 1
ATOM 3809 N N . ALA B 1 205 ? 13.602 -5.086 -10.375 1 97.69 205 ALA B N 1
ATOM 3810 C CA . ALA B 1 205 ? 12.867 -4.406 -11.445 1 97.69 205 ALA B CA 1
ATOM 3811 C C . ALA B 1 205 ? 11.555 -5.121 -11.75 1 97.69 205 ALA B C 1
ATOM 3813 O O . ALA B 1 205 ? 11.156 -6.031 -11.023 1 97.69 205 ALA B O 1
ATOM 3814 N N . THR B 1 206 ? 10.797 -4.512 -12.688 1 96.69 206 THR B N 1
ATOM 3815 C CA . THR B 1 206 ? 9.484 -5.082 -12.953 1 96.69 206 THR B CA 1
ATOM 3816 C C . THR B 1 206 ? 9.234 -5.215 -14.453 1 96.69 206 THR B C 1
ATOM 3818 O O . THR B 1 206 ? 9.898 -4.551 -15.25 1 96.69 206 THR B O 1
ATOM 3821 N N . VAL B 1 207 ? 8.289 -6.066 -14.805 1 92.31 207 VAL B N 1
ATOM 3822 C CA . VAL B 1 207 ? 7.871 -6.23 -16.188 1 92.31 207 VAL B CA 1
ATOM 3823 C C . VAL B 1 207 ? 7.117 -4.988 -16.656 1 92.31 207 VAL B C 1
ATOM 3825 O O . VAL B 1 207 ? 7.348 -4.492 -17.766 1 92.31 207 VAL B O 1
ATOM 3828 N N . GLU B 1 208 ? 6.238 -4.555 -15.734 1 88.31 208 GLU B N 1
ATOM 3829 C CA . GLU B 1 208 ? 5.438 -3.357 -15.969 1 88.31 208 GLU B CA 1
ATOM 3830 C C . GLU B 1 208 ? 5.664 -2.316 -14.883 1 88.31 208 GLU B C 1
ATOM 3832 O O . GLU B 1 208 ? 6.031 -2.658 -13.758 1 88.31 208 GLU B O 1
ATOM 3837 N N . GLY B 1 209 ? 5.516 -1.106 -15.273 1 83.75 209 GLY B N 1
ATOM 3838 C CA . GLY B 1 209 ? 5.629 -0.046 -14.281 1 83.75 209 GLY B CA 1
ATOM 3839 C C . GLY B 1 209 ? 6.816 0.867 -14.523 1 83.75 209 GLY B C 1
ATOM 3840 O O . GLY B 1 209 ? 7.328 0.951 -15.641 1 83.75 209 GLY B O 1
ATOM 3841 N N . SER B 1 210 ? 7.227 1.485 -13.422 1 82.12 210 SER B N 1
ATOM 3842 C CA . SER B 1 210 ? 8.156 2.605 -13.57 1 82.12 210 SER B CA 1
ATOM 3843 C C . SER B 1 210 ? 9.602 2.135 -13.508 1 82.12 210 SER B C 1
ATOM 3845 O O . SER B 1 210 ? 10.516 2.883 -13.859 1 82.12 210 SER B O 1
ATOM 3847 N N . ARG B 1 211 ? 9.867 0.919 -13.047 1 90 211 ARG B N 1
ATOM 3848 C CA . ARG B 1 211 ? 11.219 0.402 -12.875 1 90 211 ARG B CA 1
ATOM 3849 C C . ARG B 1 211 ? 11.438 -0.853 -13.719 1 90 211 ARG B C 1
ATOM 3851 O O . ARG B 1 211 ? 11.414 -1.968 -13.195 1 90 211 ARG B O 1
ATOM 3858 N N . GLY B 1 212 ? 11.656 -0.617 -14.992 1 93.62 212 GLY B N 1
ATOM 3859 C CA . GLY B 1 212 ? 11.82 -1.745 -15.898 1 93.62 212 GLY B CA 1
ATOM 3860 C C . GLY B 1 212 ? 13.25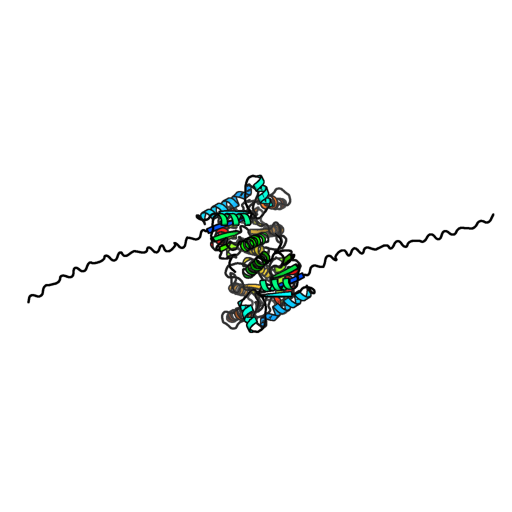8 -2.205 -16.031 1 93.62 212 GLY B C 1
ATOM 3861 O O . GLY B 1 212 ? 14.047 -2.045 -15.094 1 93.62 212 GLY B O 1
ATOM 3862 N N . PHE B 1 213 ? 13.594 -2.848 -17.172 1 97.12 213 PHE B N 1
ATOM 3863 C CA . PHE B 1 213 ? 14.883 -3.492 -17.438 1 97.12 213 PHE B CA 1
ATOM 3864 C C . PHE B 1 213 ? 16.016 -2.475 -17.391 1 97.12 213 PHE B C 1
ATOM 3866 O O . PHE B 1 213 ? 17.156 -2.826 -17.109 1 97.12 213 PHE B O 1
ATOM 3873 N N . ASP B 1 214 ? 15.758 -1.258 -17.609 1 96.38 214 ASP B N 1
ATOM 3874 C CA . ASP B 1 214 ? 16.781 -0.219 -17.562 1 96.38 214 ASP B CA 1
ATOM 3875 C C . ASP B 1 214 ? 17.453 -0.179 -16.188 1 96.38 214 ASP B C 1
ATOM 3877 O O . ASP B 1 214 ? 18.625 0.195 -16.078 1 96.38 214 ASP B O 1
ATOM 3881 N N . GLN B 1 215 ? 16.75 -0.595 -15.141 1 95.62 215 GLN B N 1
ATOM 3882 C CA . GLN B 1 215 ? 17.344 -0.662 -13.805 1 95.62 215 GLN B CA 1
ATOM 3883 C C . GLN B 1 215 ? 18.406 -1.746 -13.734 1 95.62 215 GLN B C 1
ATOM 3885 O O . GLN B 1 215 ? 19.422 -1.586 -13.039 1 95.62 215 GLN B O 1
ATOM 3890 N N . VAL B 1 216 ? 18.125 -2.797 -14.391 1 97.75 216 VAL B N 1
ATOM 3891 C CA . VAL B 1 216 ? 19.078 -3.898 -14.438 1 97.75 216 VAL B CA 1
ATOM 3892 C C . VAL B 1 216 ? 20.328 -3.465 -15.203 1 97.75 216 VAL B C 1
ATOM 3894 O O . VAL B 1 216 ? 21.453 -3.707 -14.758 1 97.75 216 VAL B O 1
ATOM 3897 N N . LEU B 1 217 ? 20.109 -2.758 -16.281 1 97.81 217 LEU B N 1
ATOM 3898 C CA . LEU B 1 217 ? 21.234 -2.26 -17.078 1 97.81 217 LEU B CA 1
ATOM 3899 C C . LEU B 1 217 ? 22.109 -1.318 -16.25 1 97.81 217 LEU B C 1
ATOM 3901 O O . LEU B 1 217 ? 23.328 -1.404 -16.297 1 97.81 217 LEU B O 1
ATOM 3905 N N . ALA B 1 218 ? 21.484 -0.459 -15.547 1 97.38 218 ALA B N 1
ATOM 3906 C CA . ALA B 1 218 ? 22.219 0.477 -14.703 1 97.38 218 ALA B CA 1
ATOM 3907 C C . ALA B 1 218 ? 23.047 -0.264 -13.656 1 97.38 218 ALA B C 1
ATOM 3909 O O . ALA B 1 218 ? 24.188 0.108 -13.383 1 97.38 218 ALA B O 1
ATOM 3910 N N . ALA B 1 219 ? 22.422 -1.296 -13.086 1 97.75 219 ALA B N 1
ATOM 3911 C CA . ALA B 1 219 ? 23.125 -2.088 -12.07 1 97.75 219 ALA B CA 1
ATOM 3912 C C . ALA B 1 219 ? 24.312 -2.822 -12.68 1 97.75 219 ALA B C 1
ATOM 3914 O O . ALA B 1 219 ? 25.375 -2.926 -12.047 1 97.75 219 ALA B O 1
ATOM 3915 N N . ILE B 1 220 ? 24.141 -3.291 -13.844 1 98.12 220 ILE B N 1
ATOM 3916 C CA . ILE B 1 220 ? 25.219 -3.975 -14.555 1 98.12 220 ILE B CA 1
ATOM 3917 C C . ILE B 1 220 ? 26.391 -3.012 -14.766 1 98.12 220 ILE B C 1
ATOM 3919 O O . ILE B 1 220 ? 27.547 -3.359 -14.508 1 98.12 220 ILE B O 1
ATOM 3923 N N . LYS B 1 221 ? 26.047 -1.882 -15.211 1 97.5 221 LYS B N 1
ATOM 3924 C CA . LYS B 1 221 ? 27.078 -0.875 -15.484 1 97.5 221 LYS B CA 1
ATOM 3925 C C . LYS B 1 221 ? 27.828 -0.503 -14.211 1 97.5 221 LYS B C 1
ATOM 3927 O O . LYS B 1 221 ? 29.062 -0.401 -14.219 1 97.5 221 LYS B O 1
ATOM 3932 N N . THR B 1 222 ? 27.109 -0.353 -13.164 1 96.94 222 THR B N 1
ATOM 3933 C CA . THR B 1 222 ? 27.703 0.093 -11.898 1 96.94 222 THR B CA 1
ATOM 3934 C C . THR B 1 222 ? 28.547 -1.016 -11.281 1 96.94 222 THR B C 1
ATOM 3936 O O . THR B 1 222 ? 29.641 -0.76 -10.773 1 96.94 222 THR B O 1
ATOM 3939 N N . SER B 1 223 ? 28.078 -2.227 -11.336 1 97.06 223 SER B N 1
ATOM 3940 C CA . SER B 1 223 ? 28.719 -3.344 -10.664 1 97.06 223 SER B CA 1
ATOM 3941 C C . SER B 1 223 ? 29.828 -3.947 -11.523 1 97.06 223 SER B C 1
ATOM 3943 O O . SER B 1 223 ? 30.688 -4.664 -11.023 1 97.06 223 SER B O 1
ATOM 3945 N N . ARG B 1 224 ? 29.703 -3.814 -12.844 1 97.06 224 ARG B N 1
ATOM 3946 C CA . ARG B 1 224 ? 30.594 -4.41 -13.836 1 97.06 224 ARG B CA 1
ATOM 3947 C C . ARG B 1 224 ? 30.516 -5.934 -13.789 1 97.06 224 ARG B C 1
ATOM 3949 O O . ARG B 1 224 ? 31.516 -6.613 -14.062 1 97.06 224 ARG B O 1
ATOM 3956 N N . ALA B 1 225 ? 29.406 -6.41 -13.375 1 98 225 ALA B N 1
ATOM 3957 C CA . ALA B 1 225 ? 29.219 -7.855 -13.297 1 98 225 ALA B CA 1
ATOM 3958 C C . ALA B 1 225 ? 29.156 -8.477 -14.688 1 98 225 ALA B C 1
ATOM 3960 O O . ALA B 1 225 ? 28.578 -7.898 -15.609 1 98 225 ALA B O 1
ATOM 3961 N N . SER B 1 226 ? 29.719 -9.656 -14.773 1 98.25 226 SER B N 1
ATOM 3962 C CA . SER B 1 226 ? 29.688 -10.367 -16.047 1 98.25 226 SER B CA 1
ATOM 3963 C C . SER B 1 226 ? 28.672 -11.508 -16.016 1 98.25 226 SER B C 1
ATOM 3965 O O . SER B 1 226 ? 28.281 -12.023 -17.078 1 98.25 226 SER B O 1
ATOM 3967 N N . VAL B 1 227 ? 28.391 -11.938 -14.828 1 98.62 227 VAL B N 1
ATOM 3968 C CA . VAL B 1 227 ? 27.375 -12.969 -14.625 1 98.62 227 VAL B CA 1
ATOM 3969 C C . VAL B 1 227 ? 26.172 -12.383 -13.906 1 98.62 227 VAL B C 1
ATOM 3971 O O . VAL B 1 227 ? 26.312 -11.734 -12.859 1 98.62 227 VAL B O 1
ATOM 3974 N N . ILE B 1 228 ? 24.969 -12.617 -14.508 1 98.75 228 ILE B N 1
ATOM 3975 C CA . ILE B 1 228 ? 23.734 -12.047 -13.961 1 98.75 228 ILE B CA 1
ATOM 3976 C C . ILE B 1 228 ? 22.75 -13.164 -13.633 1 98.75 228 ILE B C 1
ATOM 3978 O O . ILE B 1 228 ? 22.219 -13.812 -14.539 1 98.75 228 ILE B O 1
ATOM 3982 N N . TRP B 1 229 ? 22.516 -13.344 -12.367 1 98.69 229 TRP B N 1
ATOM 3983 C CA . TRP B 1 229 ? 21.453 -14.242 -11.945 1 98.69 229 TRP B CA 1
ATOM 3984 C C . TRP B 1 229 ? 20.078 -13.594 -12.164 1 98.69 229 TRP B C 1
ATOM 3986 O O . TRP B 1 229 ? 19.906 -12.406 -11.883 1 98.69 229 TRP B O 1
ATOM 3996 N N . LEU B 1 230 ? 19.188 -14.391 -12.758 1 98.25 230 LEU B N 1
ATOM 3997 C CA . LEU B 1 230 ? 17.828 -13.9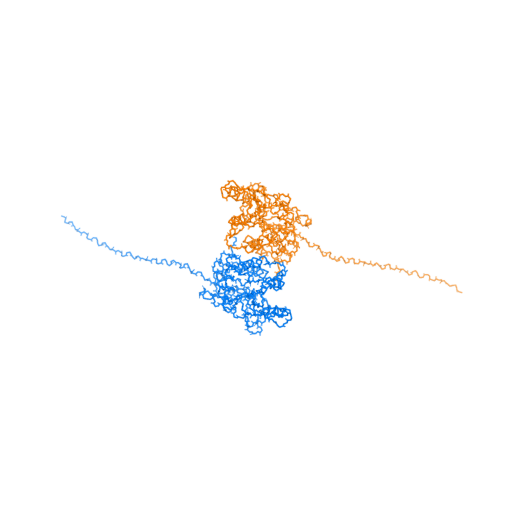3 -13.039 1 98.25 230 LEU B CA 1
ATOM 3998 C C . LEU B 1 230 ? 16.812 -14.758 -12.273 1 98.25 230 LEU B C 1
ATOM 4000 O O . LEU B 1 230 ? 16.719 -15.977 -12.461 1 98.25 230 LEU B O 1
ATOM 4004 N N . GLN B 1 231 ? 16.062 -14.109 -11.445 1 97.88 231 GLN B N 1
ATOM 4005 C CA . GLN B 1 231 ? 15.07 -14.805 -10.641 1 97.88 231 GLN B CA 1
ATOM 4006 C C . GLN B 1 231 ? 13.75 -14.039 -10.617 1 97.88 231 GLN B C 1
ATOM 4008 O O . GLN B 1 231 ? 13.742 -12.805 -10.523 1 97.88 231 GLN B O 1
ATOM 4013 N N . PRO B 1 232 ? 12.617 -14.766 -10.719 1 98 232 PRO B N 1
ATOM 4014 C CA . PRO B 1 232 ? 11.336 -14.062 -10.562 1 98 232 PRO B CA 1
ATOM 4015 C C . PRO B 1 232 ? 11.094 -13.602 -9.125 1 98 232 PRO B C 1
ATOM 4017 O O . PRO B 1 232 ? 11.453 -14.305 -8.18 1 98 232 PRO B O 1
ATOM 4020 N N . PHE B 1 233 ? 10.602 -12.414 -8.977 1 98.38 233 PHE B N 1
ATOM 4021 C CA . PHE B 1 233 ? 10.055 -11.898 -7.73 1 98.38 233 PHE B CA 1
ATOM 4022 C C . PHE B 1 233 ? 8.531 -11.898 -7.77 1 98.38 233 PHE B C 1
ATOM 4024 O O . PHE B 1 233 ? 7.898 -10.852 -7.637 1 98.38 233 PHE B O 1
ATOM 4031 N N . MET B 1 234 ? 7.977 -13.016 -8.031 1 98.19 234 MET B N 1
ATOM 4032 C CA . MET B 1 234 ? 6.566 -13.383 -8.141 1 98.19 234 MET B CA 1
ATOM 4033 C C . MET B 1 234 ? 6.297 -14.711 -7.438 1 98.19 234 MET B C 1
ATOM 4035 O O . MET B 1 234 ? 7.176 -15.57 -7.359 1 98.19 234 MET B O 1
ATOM 4039 N N . VAL B 1 235 ? 5.098 -14.844 -6.98 1 98.31 235 VAL B N 1
ATOM 4040 C CA . VAL B 1 235 ? 4.785 -16.016 -6.164 1 98.31 235 VAL B CA 1
ATOM 4041 C C . VAL B 1 235 ? 5.027 -17.281 -6.973 1 98.31 235 VAL B C 1
ATOM 4043 O O . VAL B 1 235 ? 5.562 -18.266 -6.449 1 98.31 235 VAL B O 1
ATOM 4046 N N . VAL B 1 236 ? 4.641 -17.234 -8.25 1 97.5 236 VAL B N 1
ATOM 4047 C CA . VAL B 1 236 ? 4.879 -18.375 -9.117 1 97.5 236 VAL B CA 1
ATOM 4048 C C . VAL B 1 236 ? 5.836 -17.984 -10.242 1 97.5 236 VAL B C 1
ATOM 4050 O O . VAL B 1 236 ? 5.891 -16.828 -10.641 1 97.5 236 VAL B O 1
ATOM 4053 N N . ALA B 1 237 ? 6.613 -19.016 -10.703 1 96.62 237 ALA B N 1
ATOM 4054 C CA . ALA B 1 237 ? 7.418 -18.828 -11.906 1 96.62 237 ALA B CA 1
ATOM 4055 C C . ALA B 1 237 ? 6.641 -19.234 -13.156 1 96.62 237 ALA B C 1
ATOM 4057 O O . ALA B 1 237 ? 6.969 -20.234 -13.797 1 96.62 237 ALA B O 1
ATOM 4058 N N . GLY B 1 238 ? 5.703 -18.391 -13.477 1 94.81 238 GLY B N 1
ATOM 4059 C CA . GLY B 1 238 ? 4.805 -18.719 -14.57 1 94.81 238 GLY B CA 1
ATOM 4060 C C . GLY B 1 238 ? 5.242 -18.125 -15.898 1 94.81 238 GLY B C 1
ATOM 4061 O O . GLY B 1 238 ? 6.41 -18.219 -16.266 1 94.81 238 GLY B O 1
ATOM 4062 N N . ASP B 1 239 ? 4.289 -17.562 -16.641 1 92.19 239 ASP B N 1
ATOM 4063 C CA . ASP B 1 239 ? 4.484 -17.109 -18.016 1 92.19 239 ASP B CA 1
ATOM 4064 C C . ASP B 1 239 ? 5.535 -16 -18.078 1 92.19 239 ASP B C 1
ATOM 4066 O O . ASP B 1 239 ? 6.473 -16.078 -18.875 1 92.19 239 ASP B O 1
ATOM 4070 N N . HIS B 1 240 ? 5.445 -15 -17.266 1 93.69 240 HIS B N 1
ATOM 4071 C CA . HIS B 1 240 ? 6.391 -13.883 -17.297 1 93.69 240 HIS B CA 1
ATOM 4072 C C . HIS B 1 240 ? 7.805 -14.359 -16.969 1 93.69 240 HIS B C 1
ATOM 4074 O O . HIS B 1 240 ? 8.773 -13.883 -17.562 1 93.69 240 HIS B O 1
ATOM 4080 N N . ALA B 1 241 ? 7.883 -15.242 -16.062 1 95.5 241 ALA B N 1
ATOM 4081 C CA . ALA B 1 241 ? 9.195 -15.781 -15.711 1 95.5 241 ALA B CA 1
ATOM 4082 C C . ALA B 1 241 ? 9.781 -16.594 -16.859 1 95.5 241 ALA B C 1
ATOM 4084 O O . ALA B 1 241 ? 10.961 -16.422 -17.203 1 95.5 241 ALA B O 1
ATOM 4085 N N . ARG B 1 242 ? 9.047 -17.297 -17.469 1 95.62 242 ARG B N 1
ATOM 4086 C CA . ARG B 1 242 ? 9.523 -18.266 -18.453 1 95.62 242 ARG B CA 1
ATOM 4087 C C . ARG B 1 242 ? 9.742 -17.578 -19.812 1 95.62 242 ARG B C 1
ATOM 4089 O O . ARG B 1 242 ? 10.609 -17.984 -20.578 1 95.62 242 ARG B O 1
ATOM 4096 N N . ASN B 1 243 ? 9.016 -16.5 -20.047 1 95.56 243 ASN B N 1
ATOM 4097 C CA . ASN B 1 243 ? 9.117 -15.836 -21.344 1 95.56 243 ASN B CA 1
ATOM 4098 C C . ASN B 1 243 ? 9.82 -14.484 -21.234 1 95.56 243 ASN B C 1
ATOM 4100 O O . ASN B 1 243 ? 10.852 -14.266 -21.875 1 95.56 243 ASN B O 1
ATOM 4104 N N . ASP B 1 244 ? 9.391 -13.609 -20.375 1 97.12 244 ASP B N 1
ATOM 4105 C CA . ASP B 1 244 ? 9.938 -12.258 -20.281 1 97.12 244 ASP B CA 1
ATOM 4106 C C . ASP B 1 244 ? 11.289 -12.258 -19.578 1 97.12 244 ASP B C 1
ATOM 4108 O O . ASP B 1 244 ? 12.156 -11.445 -19.891 1 97.12 244 ASP B O 1
ATOM 4112 N N . LEU B 1 245 ? 11.414 -13.156 -18.672 1 97.94 245 LEU B N 1
ATOM 4113 C CA . LEU B 1 245 ? 12.656 -13.203 -17.906 1 97.94 245 LEU B CA 1
ATOM 4114 C C . LEU B 1 245 ? 13.68 -14.109 -18.594 1 97.94 245 LEU B C 1
ATOM 4116 O O . LEU B 1 245 ? 14.797 -13.672 -18.891 1 97.94 245 LEU B O 1
ATOM 4120 N N . ALA B 1 246 ? 13.328 -15.336 -18.938 1 97.5 246 ALA B N 1
ATOM 4121 C CA . ALA B 1 246 ? 14.312 -16.344 -19.281 1 97.5 246 ALA B CA 1
ATOM 4122 C C . ALA B 1 246 ? 14.094 -16.891 -20.688 1 97.5 246 ALA B C 1
ATOM 4124 O O . ALA B 1 246 ? 14.766 -17.828 -21.125 1 97.5 246 ALA B O 1
ATOM 4125 N N . GLY B 1 247 ? 13.18 -16.328 -21.391 1 96.5 247 GLY B N 1
ATOM 4126 C CA . GLY B 1 247 ? 12.828 -16.875 -22.688 1 96.5 247 GLY B CA 1
ATOM 4127 C C . GLY B 1 247 ? 13.906 -16.656 -23.734 1 96.5 247 GLY B C 1
ATOM 4128 O O . GLY B 1 247 ? 14.891 -15.953 -23.484 1 96.5 247 GLY B O 1
ATOM 4129 N N . ASP B 1 248 ? 13.609 -17.188 -24.922 1 96.19 248 ASP B N 1
ATOM 4130 C CA . ASP B 1 248 ? 14.57 -17.109 -26.016 1 96.19 248 ASP B CA 1
ATOM 4131 C C . ASP B 1 248 ? 14.266 -15.93 -26.938 1 96.19 248 ASP B C 1
ATOM 4133 O O . ASP B 1 248 ? 15.086 -15.57 -27.781 1 96.19 248 ASP B O 1
ATOM 4137 N N . GLU B 1 249 ? 13.172 -15.305 -26.656 1 97.19 249 GLU B N 1
ATOM 4138 C CA . GLU B 1 249 ? 12.828 -14.148 -27.469 1 97.19 249 GLU B CA 1
ATOM 4139 C C . GLU B 1 249 ? 13.766 -12.977 -27.203 1 97.19 249 GLU B C 1
ATOM 4141 O O . GLU B 1 249 ? 14.266 -12.82 -26.094 1 97.19 249 GLU B O 1
ATOM 4146 N N . PRO B 1 250 ? 13.938 -12.109 -28.203 1 97.12 250 PRO B N 1
ATOM 4147 C CA . PRO B 1 250 ? 14.938 -11.039 -28.094 1 97.12 250 PRO B CA 1
ATOM 4148 C C . PRO B 1 250 ? 14.633 -10.062 -26.953 1 97.12 250 PRO B C 1
ATOM 4150 O O . PRO B 1 250 ? 15.531 -9.367 -26.469 1 97.12 250 PRO B O 1
ATOM 4153 N N . ASP B 1 251 ? 13.398 -10.016 -26.516 1 96.38 251 ASP B N 1
ATOM 4154 C CA . ASP B 1 251 ? 13.039 -9 -25.531 1 96.38 251 ASP B CA 1
ATOM 4155 C C . ASP B 1 251 ? 13.086 -9.562 -24.125 1 96.38 251 ASP B C 1
ATOM 4157 O O . ASP B 1 251 ? 12.867 -8.828 -23.156 1 96.38 251 ASP B O 1
ATOM 4161 N N . SER B 1 252 ? 13.414 -10.828 -24.031 1 98.19 252 SER B N 1
ATOM 4162 C CA . SER B 1 252 ? 13.578 -11.359 -22.688 1 98.19 252 SER B CA 1
ATOM 4163 C C . SER B 1 252 ? 14.805 -10.766 -22 1 98.19 252 SER B C 1
ATOM 4165 O O . SER B 1 252 ? 15.742 -10.328 -22.672 1 98.19 252 SER B O 1
ATOM 4167 N N . TRP B 1 253 ? 14.773 -10.734 -20.656 1 98.5 253 TRP B N 1
ATOM 4168 C CA . TRP B 1 253 ? 15.922 -10.203 -19.906 1 98.5 253 TRP B CA 1
ATOM 4169 C C . TRP B 1 253 ? 17.172 -11.031 -20.188 1 98.5 253 TRP B C 1
ATOM 4171 O O . TRP B 1 253 ? 18.266 -10.477 -20.375 1 98.5 253 TRP B O 1
ATOM 4181 N N . ALA B 1 254 ? 17.031 -12.352 -20.25 1 98.62 254 ALA B N 1
ATOM 4182 C CA . ALA B 1 254 ? 18.156 -13.234 -20.531 1 98.62 254 ALA B CA 1
ATOM 4183 C C . ALA B 1 254 ? 18.766 -12.93 -21.891 1 98.62 254 ALA B C 1
ATOM 4185 O O . ALA B 1 254 ? 19.984 -12.805 -22.031 1 98.62 254 ALA B O 1
ATOM 4186 N N . SER B 1 255 ? 17.922 -12.789 -22.859 1 98.5 255 SER B N 1
ATOM 4187 C CA . SER B 1 255 ? 18.391 -12.523 -24.219 1 98.5 255 SER B CA 1
ATOM 4188 C C . SER B 1 255 ? 19.078 -11.164 -24.312 1 98.5 255 SER B C 1
ATOM 4190 O O . SER B 1 255 ? 20.094 -11.031 -24.984 1 98.5 255 SER B O 1
ATOM 4192 N N . ARG B 1 256 ? 18.547 -10.188 -23.656 1 98.31 256 ARG B N 1
ATOM 4193 C CA . ARG B 1 256 ? 19.125 -8.852 -23.672 1 98.31 256 ARG B CA 1
ATOM 4194 C C . ARG B 1 256 ? 20.5 -8.836 -23 1 98.31 256 ARG B C 1
ATOM 4196 O O . ARG B 1 256 ? 21.406 -8.133 -23.453 1 98.31 256 ARG B O 1
ATOM 4203 N N . ILE B 1 257 ? 20.609 -9.578 -21.984 1 98.56 257 ILE B N 1
ATOM 4204 C CA . ILE B 1 257 ? 21.875 -9.664 -21.266 1 98.56 257 ILE B CA 1
ATOM 4205 C C . ILE B 1 257 ? 22.922 -10.391 -22.125 1 98.56 257 ILE B C 1
ATOM 4207 O O . ILE B 1 257 ? 24.078 -9.969 -22.188 1 98.56 257 ILE B O 1
ATOM 4211 N N . ARG B 1 258 ? 22.516 -11.43 -22.781 1 98.44 258 ARG B N 1
ATOM 4212 C CA . ARG B 1 258 ? 23.406 -12.141 -23.703 1 98.44 258 ARG B CA 1
ATOM 4213 C C . ARG B 1 258 ? 23.891 -11.219 -24.812 1 98.44 258 ARG B C 1
ATOM 4215 O O . ARG B 1 258 ? 25.062 -11.273 -25.203 1 98.44 258 ARG B O 1
ATOM 4222 N N . ALA B 1 259 ? 23.016 -10.422 -25.25 1 98.06 259 ALA B N 1
ATOM 4223 C CA . ALA B 1 259 ? 23.328 -9.516 -26.344 1 98.06 259 ALA B CA 1
ATOM 4224 C C . ALA B 1 259 ? 24.406 -8.516 -25.938 1 98.06 259 ALA B C 1
ATOM 4226 O O . ALA B 1 259 ? 25.094 -7.945 -26.781 1 98.06 259 ALA B O 1
ATOM 4227 N N . LEU B 1 260 ? 24.547 -8.328 -24.703 1 97.69 260 LEU B N 1
ATOM 4228 C CA . LEU B 1 260 ? 25.578 -7.441 -24.172 1 97.69 260 LEU B CA 1
ATOM 4229 C C . LEU B 1 260 ? 26.906 -8.18 -23.984 1 97.69 260 LEU B C 1
ATOM 4231 O O . LEU B 1 260 ? 27.891 -7.602 -23.516 1 97.69 260 LEU B O 1
ATOM 4235 N N . GLY B 1 261 ? 26.906 -9.438 -24.281 1 98.31 261 GLY B N 1
ATOM 4236 C CA . GLY B 1 261 ? 28.094 -10.242 -24.109 1 98.31 261 GLY B CA 1
ATOM 4237 C C . GLY B 1 261 ? 28.281 -10.758 -22.688 1 98.31 261 GLY B C 1
ATOM 4238 O O . GLY B 1 261 ? 29.375 -11.156 -22.297 1 98.31 261 GLY B O 1
ATOM 4239 N N . LEU B 1 262 ? 27.219 -10.734 -21.906 1 98.69 262 LEU B N 1
ATOM 4240 C CA . LEU B 1 262 ? 27.25 -11.18 -20.516 1 98.69 262 LEU B CA 1
ATOM 4241 C C . LEU B 1 262 ? 26.562 -12.531 -20.359 1 98.69 262 LEU B C 1
ATOM 4243 O O . LEU B 1 262 ? 25.984 -13.047 -21.328 1 98.69 262 LEU B O 1
ATOM 4247 N N . THR B 1 263 ? 26.656 -13.148 -19.188 1 98.69 263 THR B N 1
ATOM 4248 C CA . THR B 1 263 ? 26.141 -14.492 -18.969 1 98.69 263 THR B CA 1
ATOM 4249 C C . THR B 1 263 ? 24.922 -14.453 -18.062 1 98.69 263 THR B C 1
ATOM 4251 O O . THR B 1 263 ? 25.047 -14.273 -16.844 1 98.69 263 THR B O 1
ATOM 4254 N N . PRO B 1 264 ? 23.781 -14.641 -18.641 1 98.56 264 PRO B N 1
ATOM 4255 C CA . PRO B 1 264 ? 22.594 -14.789 -17.781 1 98.56 264 PRO B CA 1
ATOM 4256 C C . PRO B 1 264 ? 22.5 -16.172 -17.156 1 98.56 264 PRO B C 1
ATOM 4258 O O . PRO B 1 264 ? 22.828 -17.172 -17.797 1 98.56 264 PRO B O 1
ATOM 4261 N N . ARG B 1 265 ? 22.062 -16.25 -15.914 1 98.12 265 ARG B N 1
ATOM 4262 C CA . ARG B 1 265 ? 21.812 -17.5 -15.188 1 98.12 265 ARG B CA 1
ATOM 4263 C C . ARG B 1 265 ? 20.406 -17.5 -14.578 1 98.12 265 ARG B C 1
ATOM 4265 O O . ARG B 1 265 ? 20.234 -17.156 -13.414 1 98.12 265 ARG B O 1
ATOM 4272 N N . PRO B 1 266 ? 19.438 -17.953 -15.344 1 97.38 266 PRO B N 1
ATOM 4273 C CA . PR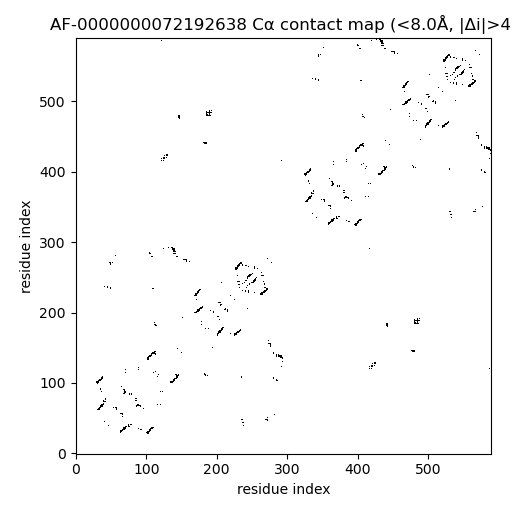O B 1 266 ? 18.062 -17.969 -14.844 1 97.38 266 PRO B CA 1
ATOM 4274 C C . PRO B 1 266 ? 17.844 -19.031 -13.766 1 97.38 266 PRO B C 1
ATOM 4276 O O . PRO B 1 266 ? 18.375 -20.141 -13.867 1 97.38 266 PRO B O 1
ATOM 4279 N N . VAL B 1 267 ? 17.219 -18.672 -12.75 1 95.81 267 VAL B N 1
ATOM 4280 C CA . VAL B 1 267 ? 16.719 -19.547 -11.695 1 95.81 267 VAL B CA 1
ATOM 4281 C C . VAL B 1 267 ? 15.195 -19.406 -11.594 1 95.81 267 VAL B C 1
ATOM 4283 O O . VAL B 1 267 ? 14.695 -18.516 -10.906 1 95.81 267 VAL B O 1
ATOM 4286 N N . LEU B 1 268 ? 14.461 -20.328 -12.156 1 95.94 268 LEU B N 1
ATOM 4287 C CA . LEU B 1 268 ? 13.008 -20.219 -12.273 1 95.94 268 LEU B CA 1
ATOM 4288 C C . LEU B 1 268 ? 12.32 -20.797 -11.047 1 95.94 268 LEU B C 1
ATOM 4290 O O . LEU B 1 268 ? 11.57 -21.766 -11.148 1 95.94 268 LEU B O 1
ATOM 4294 N N . THR B 1 269 ? 12.578 -20.188 -9.945 1 95.75 269 THR B N 1
ATOM 4295 C CA . THR B 1 269 ? 11.969 -20.484 -8.656 1 95.75 269 THR B CA 1
ATOM 4296 C C . THR B 1 269 ? 11.055 -19.344 -8.203 1 95.75 269 THR B C 1
ATOM 4298 O O . THR B 1 269 ? 11.508 -18.219 -8.016 1 95.75 269 THR B O 1
ATOM 4301 N N . GLY B 1 270 ? 9.773 -19.688 -8.055 1 97.5 270 GLY B N 1
ATOM 4302 C CA . GLY B 1 270 ? 8.859 -18.688 -7.535 1 97.5 270 GLY B CA 1
ATOM 4303 C C . GLY B 1 270 ? 9.031 -18.438 -6.051 1 97.5 270 GLY B C 1
ATOM 4304 O O . GLY B 1 270 ? 9.508 -19.312 -5.32 1 97.5 270 GLY B O 1
ATOM 4305 N N . LEU B 1 271 ? 8.625 -17.266 -5.629 1 98.62 271 LEU B N 1
ATOM 4306 C CA . LEU B 1 271 ? 8.742 -16.891 -4.223 1 98.62 271 LEU B CA 1
ATOM 4307 C C . LEU B 1 271 ? 8.055 -17.906 -3.328 1 98.62 271 LEU B C 1
ATOM 4309 O O . LEU B 1 271 ? 8.508 -18.172 -2.211 1 98.62 271 LEU B O 1
ATOM 4313 N N . GLY B 1 272 ? 6.953 -18.484 -3.832 1 98.62 272 GLY B N 1
ATOM 4314 C CA . GLY B 1 272 ? 6.188 -19.438 -3.053 1 98.62 272 GLY B CA 1
ATOM 4315 C C . GLY B 1 272 ? 6.957 -20.719 -2.74 1 98.62 272 GLY B C 1
ATOM 4316 O O . GLY B 1 272 ? 6.559 -21.5 -1.875 1 98.62 272 GLY B O 1
ATOM 4317 N N . GLU B 1 273 ? 8.023 -20.953 -3.426 1 98.25 273 GLU B N 1
ATOM 4318 C CA . GLU B 1 273 ? 8.836 -22.141 -3.191 1 98.25 273 GLU B CA 1
ATOM 4319 C C . GLU B 1 273 ? 9.852 -21.906 -2.07 1 98.25 273 GLU B C 1
ATOM 4321 O O . GLU B 1 273 ? 10.492 -22.844 -1.596 1 98.25 273 GLU B O 1
ATOM 4326 N N . LEU B 1 274 ? 10.023 -20.703 -1.638 1 98.38 274 LEU B N 1
ATOM 4327 C CA . LEU B 1 274 ? 10.977 -20.359 -0.594 1 98.38 274 LEU B CA 1
ATOM 4328 C C . LEU B 1 274 ? 10.336 -20.438 0.785 1 98.38 274 LEU B C 1
ATOM 4330 O O . LEU B 1 274 ? 9.367 -19.734 1.068 1 98.38 274 LEU B O 1
ATOM 4334 N N . PRO B 1 275 ? 10.883 -21.234 1.661 1 98.38 275 PRO B N 1
ATOM 4335 C CA . PRO B 1 275 ? 10.258 -21.422 2.971 1 98.38 275 PRO B CA 1
ATOM 4336 C C . PRO B 1 275 ? 10.102 -20.109 3.738 1 98.38 275 PRO B C 1
ATOM 4338 O O . PRO B 1 275 ? 9.094 -19.906 4.422 1 98.38 275 PRO B O 1
ATOM 4341 N N . GLY B 1 276 ? 11.109 -19.234 3.631 1 98.62 276 GLY B N 1
ATOM 4342 C CA . GLY B 1 276 ? 11.031 -17.969 4.32 1 98.62 276 GLY B CA 1
ATOM 4343 C C . GLY B 1 276 ? 9.875 -17.109 3.859 1 98.62 276 GLY B C 1
ATOM 4344 O O . GLY B 1 276 ? 9.305 -16.344 4.648 1 98.62 276 GLY B O 1
ATOM 4345 N N . VAL B 1 277 ? 9.523 -17.188 2.602 1 98.81 277 VAL B N 1
ATOM 4346 C CA . VAL B 1 277 ? 8.398 -16.438 2.053 1 98.81 277 VAL B CA 1
ATOM 4347 C C . VAL B 1 277 ? 7.082 -17.047 2.529 1 98.81 277 VAL B C 1
ATOM 4349 O O . VAL B 1 277 ? 6.172 -16.328 2.949 1 98.81 277 VAL B O 1
ATOM 4352 N N . ARG B 1 278 ? 6.965 -18.359 2.494 1 98.88 278 ARG B N 1
ATOM 4353 C CA . ARG B 1 278 ? 5.758 -19.031 2.963 1 98.88 278 ARG B CA 1
ATOM 4354 C C . ARG B 1 278 ? 5.496 -18.734 4.434 1 98.88 278 ARG B C 1
ATOM 4356 O O . ARG B 1 278 ? 4.348 -18.578 4.852 1 98.88 278 ARG B O 1
ATOM 4363 N N . ALA B 1 279 ? 6.559 -18.594 5.188 1 98.75 279 ALA B N 1
ATOM 4364 C CA . ALA B 1 279 ? 6.426 -18.266 6.605 1 98.75 279 ALA B CA 1
ATOM 4365 C C . ALA B 1 279 ? 5.789 -16.906 6.801 1 98.75 279 ALA B C 1
ATOM 4367 O O . ALA B 1 279 ? 5.027 -16.688 7.75 1 98.75 279 ALA B O 1
ATOM 4368 N N . VAL B 1 280 ? 6.113 -15.984 5.938 1 98.75 280 VAL B N 1
ATOM 4369 C CA . VAL B 1 280 ? 5.527 -14.648 6.023 1 98.75 280 VAL B CA 1
ATOM 4370 C C . VAL B 1 280 ? 4.023 -14.727 5.754 1 98.75 280 VAL B C 1
ATOM 4372 O O . VAL B 1 280 ? 3.227 -14.141 6.488 1 98.75 280 VAL B O 1
ATOM 4375 N N . PHE B 1 281 ? 3.617 -15.438 4.727 1 98.88 281 PHE B N 1
ATOM 4376 C CA . PHE B 1 281 ? 2.197 -15.602 4.43 1 98.88 281 PHE B CA 1
ATOM 4377 C C . PHE B 1 281 ? 1.469 -16.234 5.609 1 98.88 281 PHE B C 1
ATOM 4379 O O . PHE B 1 281 ? 0.382 -15.789 5.984 1 98.88 281 PHE B O 1
ATOM 4386 N N . VAL B 1 282 ? 2.045 -17.266 6.176 1 98.88 282 VAL B N 1
ATOM 4387 C CA . VAL B 1 282 ? 1.428 -17.953 7.309 1 98.88 282 VAL B CA 1
ATOM 4388 C C . VAL B 1 282 ? 1.298 -16.984 8.484 1 98.88 282 VAL B C 1
ATOM 4390 O O . VAL B 1 282 ? 0.263 -16.953 9.156 1 98.88 282 VAL B O 1
ATOM 4393 N N . ARG B 1 283 ? 2.354 -16.234 8.719 1 98.44 283 ARG B N 1
ATOM 4394 C CA . ARG B 1 283 ? 2.316 -15.242 9.797 1 98.44 283 ARG B CA 1
ATOM 4395 C C . ARG B 1 283 ? 1.193 -14.234 9.586 1 98.44 283 ARG B C 1
ATOM 4397 O O . ARG B 1 283 ? 0.471 -13.898 10.523 1 98.44 283 ARG B O 1
ATOM 4404 N N . HIS B 1 284 ? 1.057 -13.789 8.375 1 98.31 284 HIS B N 1
ATOM 4405 C CA . HIS B 1 284 ? -0.007 -12.844 8.062 1 98.31 284 HIS B CA 1
ATOM 4406 C C . HIS B 1 284 ? -1.38 -13.438 8.359 1 98.31 284 HIS B C 1
ATOM 4408 O O . HIS B 1 284 ? -2.227 -12.781 8.969 1 98.31 284 HIS B O 1
ATOM 4414 N N . ALA B 1 285 ? -1.602 -14.648 7.953 1 98.69 285 ALA B N 1
ATOM 4415 C CA . ALA B 1 285 ? -2.883 -15.312 8.188 1 98.69 285 ALA B CA 1
ATOM 4416 C C . ALA B 1 285 ? -3.135 -15.508 9.68 1 98.69 285 ALA B C 1
ATOM 4418 O O . ALA B 1 285 ? -4.23 -15.234 10.172 1 98.69 285 ALA B O 1
ATOM 4419 N N . ARG B 1 286 ? -2.137 -15.898 10.32 1 97.94 286 ARG B N 1
ATOM 4420 C CA . ARG B 1 286 ? -2.24 -16.266 11.727 1 97.94 286 ARG B CA 1
ATOM 4421 C C . ARG B 1 286 ? -2.455 -15.039 12.602 1 97.94 286 ARG B C 1
ATOM 4423 O O . ARG B 1 286 ? -3.273 -15.055 13.523 1 97.94 286 ARG B O 1
ATOM 4430 N N . ASP B 1 287 ? -1.809 -13.992 12.305 1 96.12 287 ASP B N 1
ATOM 4431 C CA . ASP B 1 287 ? -1.717 -12.875 13.234 1 96.12 287 ASP B CA 1
ATOM 4432 C C . ASP B 1 287 ? -2.711 -11.773 12.875 1 96.12 287 ASP B C 1
ATOM 4434 O O . ASP B 1 287 ? -2.895 -10.82 13.633 1 96.12 287 ASP B O 1
ATOM 4438 N N . SER B 1 288 ? -3.312 -11.883 11.727 1 95.81 288 SER B N 1
ATOM 4439 C CA . SER B 1 288 ? -4.199 -10.805 11.305 1 95.81 288 SER B CA 1
ATOM 4440 C C . SER B 1 288 ? -5.316 -10.578 12.312 1 95.81 288 SER B C 1
ATOM 4442 O O . SER B 1 288 ? -5.926 -11.531 12.797 1 95.81 288 SER B O 1
ATOM 4444 N N . ARG B 1 289 ? -5.531 -9.297 12.609 1 93.38 289 ARG B N 1
ATOM 4445 C CA . ARG B 1 289 ? -6.66 -8.867 13.43 1 93.38 289 ARG B CA 1
ATOM 4446 C C . ARG B 1 289 ? -7.598 -7.961 12.641 1 93.38 289 ARG B C 1
ATOM 4448 O O . ARG B 1 289 ? -8.43 -7.266 13.219 1 93.38 289 ARG B O 1
ATOM 4455 N N . ASP B 1 290 ? -7.316 -7.996 11.352 1 94.38 290 ASP B N 1
ATOM 4456 C CA . ASP B 1 290 ? -8.125 -7.184 10.445 1 94.38 290 ASP B CA 1
ATOM 4457 C C . ASP B 1 290 ? -9.445 -7.875 10.109 1 94.38 290 ASP B C 1
ATOM 4459 O O . ASP B 1 290 ? -9.57 -8.516 9.07 1 94.38 290 ASP B O 1
ATOM 4463 N N . ASP B 1 291 ? -10.43 -7.652 10.953 1 96.31 291 ASP B N 1
ATOM 4464 C CA . ASP B 1 291 ? -11.727 -8.312 10.844 1 96.31 291 ASP B CA 1
ATOM 4465 C C . ASP B 1 291 ? -12.656 -7.551 9.898 1 96.31 291 ASP B C 1
ATOM 4467 O O . ASP B 1 291 ? -13.047 -6.418 10.195 1 96.31 291 ASP B O 1
ATOM 4471 N N . LEU B 1 292 ? -13.008 -8.172 8.789 1 96.5 292 LEU B N 1
ATOM 4472 C CA . LEU B 1 292 ? -13.82 -7.547 7.746 1 96.5 292 LEU B CA 1
ATOM 4473 C C . LEU B 1 292 ? -15.258 -7.379 8.203 1 96.5 292 LEU B C 1
ATOM 4475 O O . LEU B 1 292 ? -16.047 -6.688 7.555 1 96.5 292 LEU B O 1
ATOM 4479 N N . LEU B 1 293 ? -15.633 -7.996 9.336 1 93.25 293 LEU B N 1
ATOM 4480 C CA . LEU B 1 293 ? -17 -7.922 9.828 1 93.25 293 LEU B CA 1
ATOM 4481 C C . LEU B 1 293 ? -17.125 -6.879 10.93 1 93.25 293 LEU B C 1
ATOM 4483 O O . LEU B 1 293 ? -18.234 -6.574 11.375 1 93.25 293 LEU B O 1
ATOM 4487 N N . LYS B 1 294 ? -15.992 -6.402 11.336 1 79.56 294 LYS B N 1
ATOM 4488 C CA . LYS B 1 294 ? -16.062 -5.402 12.398 1 79.56 294 LYS B CA 1
ATOM 4489 C C . LYS B 1 294 ? -16.453 -4.035 11.836 1 79.56 294 LYS B C 1
ATOM 4491 O O . LYS B 1 294 ? -15.945 -3.617 10.797 1 79.56 294 LYS B O 1
ATOM 4496 N N . LYS B 1 295 ? -17.5 -3.51 12.422 1 62.22 295 LYS B N 1
ATOM 4497 C CA . LYS B 1 295 ? -18.094 -2.221 12.07 1 62.22 295 LYS B CA 1
ATOM 4498 C C . LYS B 1 295 ? -17.375 -1.076 12.781 1 62.22 295 LYS B C 1
ATOM 4500 O O . LYS B 1 295 ? -16.844 -1.254 13.875 1 62.22 295 LYS B O 1
#

Radius of gyration: 32.26 Å; Cα contacts (8 Å, |Δi|>4): 1133; chains: 2; bounding box: 97×83×170 Å

Solvent-accessible surface area (backbone atoms only — not comparable to full-atom values): 31241 Å² total; per-residue (Å²): 136,84,83,77,81,78,81,78,81,78,77,78,70,79,77,75,74,72,74,73,75,70,68,64,72,66,79,70,78,79,40,46,30,34,39,41,38,34,61,68,74,76,44,73,86,20,42,59,14,56,52,44,40,51,52,52,49,44,66,75,35,72,84,32,58,77,40,60,18,31,71,34,65,66,37,39,52,56,30,43,77,71,72,42,86,61,38,35,65,66,51,37,52,50,51,42,39,74,67,61,29,30,34,38,31,32,29,42,59,40,59,46,77,23,68,71,49,52,52,50,51,49,51,50,45,35,51,41,61,76,42,71,82,53,46,82,39,37,25,49,14,58,32,55,50,38,21,57,66,36,40,52,46,41,42,50,36,59,55,53,73,41,58,92,70,63,52,91,71,42,31,38,41,31,40,26,57,66,33,83,82,24,50,39,38,22,37,51,43,16,42,38,52,53,37,32,71,76,34,81,50,38,46,68,28,19,78,33,45,93,45,28,67,67,55,54,52,51,48,36,65,74,66,65,38,56,38,36,36,35,32,39,54,32,48,47,32,33,67,59,38,51,41,48,41,55,18,87,47,75,80,5,51,34,34,47,37,40,73,71,74,35,45,58,43,71,44,86,51,16,41,30,59,36,67,52,40,40,49,50,50,47,48,29,37,70,65,39,78,47,42,74,71,66,128,140,85,78,80,77,80,78,78,80,76,77,77,73,77,78,74,75,75,74,73,74,71,69,64,72,67,77,72,79,77,41,46,29,36,39,42,38,33,60,68,75,74,43,75,85,19,43,59,14,57,51,46,39,51,53,51,49,45,66,75,35,74,84,33,58,78,38,58,16,32,71,33,66,69,39,41,51,56,32,43,77,71,72,42,86,59,39,36,64,66,53,37,51,51,53,42,40,74,68,61,27,29,33,38,30,32,28,42,60,40,59,45,78,24,66,70,48,51,52,50,52,50,52,50,45,34,51,41,62,76,41,70,80,53,45,82,40,36,24,48,14,58,30,53,51,38,20,56,66,38,41,51,44,40,42,49,36,60,55,54,72,43,59,93,70,63,52,92,69,41,29,37,40,30,39,27,57,66,32,81,82,24,50,41,38,20,38,50,43,16,44,37,53,54,37,32,72,76,35,80,49,38,47,68,28,20,78,33,47,92,45,28,68,67,55,53,52,51,48,36,66,74,65,64,37,54,39,36,34,36,32,41,54,32,47,48,32,34,68,59,38,53,41,48,40,55,18,86,48,75,80,6,51,34,33,48,37,39,73,71,74,34,43,58,44,72,44,87,51,17,41,30,59,35,67,52,40,40,48,49,48,50,47,29,37,69,66,40,80,48,42,73,70,67,126

Foldseek 3Di:
DDDDPPPPPPPPPPPPPPPPPPPPVPPPDAAEAEEEEEQDAQFPQFCLLVVLLVVLLCVLVVRYYYAYAHQHPVSQVSVVVVVDHHHHPLVRLVVCLVVVHAEYFYFYAAQFCFDSVVVNVVVVLVSCVVVVPSYNWYFYFHHQQDDPVSLLLLLCLVVVVCPPPADPLEAEEEEEADDAPCGCVVSQVSSQVSNCVVPVRYGYAYPHDDGHCVRVVVSCVVSVGQEYEYEYAASTLHDCNDPQDPNPDCNHSQNVSVVVVGHYDYDSDGSSNGPSSSVSSSCRRVVTPHTSSDD/DDDPPPPPPPPPPPPPPPPPPPPPPPPPDAAEAEEEEELDAQFPQFCLLVVLLVVLLCVLVVRYYYAYAHQHPVSQVSVVVVVDHHHHPLVRLVVCLVVVHAEYFYFYAAQFCFDSVVVNVVVVLVSCVVVVPSYNWYFYFHHQQDDPVSLLLLLCLVVVVCPPPDDPLEAEEEEEADDAPCGRVVSQVSSQVSNCVVPVRYGYAYPHDDGHCVRVVVSCVVSVGQEYEYEYAASTLHDCNDPQDPNPDCNHSQNVSVVVVGHYDYDSDGSSNGPSSSVSSSCRRVVTPHTSSDD

Nearest PDB structures (foldseek):
  2xvz-assembly1_A  TM=9.536E-01  e=6.552E-28  Nitratidesulfovibrio vulgaris str. Hildenborough
  2xwp-assembly1_A  TM=9.215E-01  e=1.653E-23  Salmonella enterica subsp. enterica serovar Typhimurium
  5zta-assembly2_B  TM=7.636E-01  e=1.124E-08  Bacillus subtilis subsp. subtilis str. 168
  4ccs-assembly1_A  TM=6.676E-01  e=1.443E-04  Paracoccus pantotrophus
  7v3x-assembly3_O  TM=2.307E-01  e=1.362E+00  Synechococcus elongatus PCC 7942 = FACHB-805